Protein AF-0000000074483816 (afdb_homodimer)

InterPro domains:
  IPR038730 Hydrogenase-4 component E-like [PTHR38601] (1-214)
  IPR039428 NADH-ubiquinone oxidoreductase chain 4L/Mnh complex subunit C1-like [PF00420] (126-214)

Sequence (430 aa):
MSGTSVVNALTVLLILTSMLVVETKRLRLAAYMYSIQSLVLVSIFLSLAVFMHAEPLYIWSVTAFITKTILVPYLIIRTLKKVGEQEEGKSLKTTTSVFLAVLLVALSFVVVGSFQVYAALKIKIALAVSIAHFLLGLLCMLTRRNALKQILGYCLMENGSHLTLALMAYNAPETVEIGILTDAVFAVLIMLVIAKRLSKGFGTLDTGKHTLLKGMSGTSVVNALTVLLILTSMLVVETKRLRLAAYMYSIQSLVLVSIFLSLAVFMHAEPLYIWSVTAFITKTILVPYLIIRTLKKVGEQEEGKSLKTTTSVFLAVLLVALSFVVVGSFQVYAALKIKIALAVSIAHFLLGLLCMLTRRNALKQILGYCLMENGSHLTLALMAYNAPETVEIGILTDAVFAVLIMLVIAKRLSKGFGTLDTGKHTLLKG

Secondary structure (DSSP, 8-state):
--HHHHHHHHHHHHHHHHHHHHH--BHHHHHHHHHHHHHHHHHHHHHHHHHTT-THHHHHHHHHIIIIIIIHHHHHHHHHHHH---B--S---HHHHHHHHHHHHHHHHHHHHHS-----GGGHHHHHHHHHHHHHHHHHHHH--BHHHHHHHHHHHHHHHHHHHHHHSTT-HHHHHHHHHHHHHHHHHHHHHHHHHHHS-SS--BTTGGGTS--/--HHHHHHHHHHHHHHHHHHHHH--BHHHHHHHHHHHHHHHHHHHHHHHHHTT-THHHHHHHHHIIIIIIIHHHHHHHHHHHH---B--S---HHHHHHHHHHHHHHHHHHHHHTT----GGGHHHHHHHHHHHHHHHHHHHH--BHHHHHHHHHHHHHHHHHHHHHHSTT-HHHHHHHHHHHHHHHHHHHHHHHHHHHS-SS--BTTGGGTS--

Radius of gyration: 22.76 Å; Cα contacts (8 Å, |Δi|>4): 606; chains: 2; bounding box: 67×70×52 Å

Solvent-accessible surface area (backbone atoms only — not comparable to full-atom values): 21487 Å² total; per-residue (Å²): 127,58,56,54,54,53,43,44,50,42,40,54,48,34,54,48,30,47,48,32,30,72,59,32,41,46,46,65,59,20,30,53,36,39,21,55,30,36,46,41,51,28,50,39,34,43,46,46,18,63,62,67,64,13,68,50,27,49,60,40,24,53,53,44,40,49,49,47,32,44,47,48,31,47,53,54,45,54,48,31,71,72,56,45,88,54,58,56,68,90,55,77,52,66,45,57,52,44,50,49,48,44,51,39,39,54,49,23,43,52,55,52,66,68,43,84,55,79,60,54,85,72,45,51,64,44,44,15,47,18,50,18,36,21,51,47,10,46,49,38,30,71,58,41,41,30,50,69,55,18,48,51,12,48,50,38,19,49,52,14,50,49,48,38,47,45,71,74,34,44,78,39,61,65,44,34,54,48,49,49,52,49,50,52,50,49,52,50,49,52,50,49,54,50,49,50,52,55,65,79,51,63,76,74,59,46,61,66,63,64,64,63,73,78,104,127,58,58,52,55,53,43,44,50,40,40,53,48,36,55,46,30,47,48,32,29,72,59,30,40,46,44,65,58,20,31,55,36,39,21,56,30,35,45,40,50,30,50,39,36,42,46,44,18,65,62,66,66,13,68,51,28,49,59,38,24,53,53,43,40,50,49,46,33,44,45,47,30,48,52,53,46,53,49,33,71,70,56,44,87,53,60,55,69,90,54,77,52,66,44,56,52,44,48,49,47,45,50,39,39,54,49,22,44,53,55,52,67,69,43,84,55,78,60,52,84,72,46,51,64,45,46,14,46,19,50,20,36,20,50,49,11,47,49,38,31,72,58,43,41,30,52,71,55,19,50,52,12,48,50,39,19,49,54,12,50,50,48,37,47,44,72,75,34,42,78,40,62,63,44,35,54,51,50,49,51,49,52,53,51,49,52,49,49,53,51,50,54,50,49,49,52,60,63,79,47,77,76,74,58,48,62,67,63,65,63,61,73,78,105

Organism: Parageobacillus thermoglucosidasius (NCBI:txid1426)

Structure (mmCIF, N/CA/C/O backbone):
data_AF-0000000074483816-model_v1
#
loop_
_entity.id
_entity.type
_entity.pdbx_description
1 polymer 'Hydrogenase 4 membrane subunit'
#
loop_
_atom_site.group_PDB
_atom_site.id
_atom_site.type_symbol
_atom_site.label_atom_id
_atom_site.label_alt_id
_atom_site.label_comp_id
_atom_site.label_asym_id
_atom_site.label_entity_id
_atom_site.label_seq_id
_atom_site.pdbx_PDB_ins_code
_atom_site.Cartn_x
_atom_site.Cartn_y
_atom_site.Cartn_z
_atom_site.occupancy
_atom_site.B_iso_or_equiv
_atom_site.auth_seq_id
_atom_site.auth_comp_id
_atom_site.auth_asym_id
_atom_site.auth_atom_id
_atom_site.pdbx_PDB_model_num
ATOM 1 N N . MET A 1 1 ? 14.469 -18.172 2.885 1 56.78 1 MET A N 1
ATOM 2 C CA . MET A 1 1 ? 13.883 -17.453 1.761 1 56.78 1 MET A CA 1
ATOM 3 C C . MET A 1 1 ? 14.953 -17.062 0.744 1 56.78 1 MET A C 1
ATOM 5 O O . MET A 1 1 ? 16.094 -16.781 1.113 1 56.78 1 MET A O 1
ATOM 9 N N . SER A 1 2 ? 14.664 -17.266 -0.495 1 74.81 2 SER A N 1
ATOM 10 C CA . SER A 1 2 ? 15.602 -16.844 -1.522 1 74.81 2 SER A CA 1
ATOM 11 C C . SER A 1 2 ? 15.836 -15.328 -1.46 1 74.81 2 SER A C 1
ATOM 13 O O . SER A 1 2 ? 15.016 -14.594 -0.897 1 74.81 2 SER A O 1
ATOM 15 N N . GLY A 1 3 ? 17.031 -14.859 -1.629 1 78.44 3 GLY A N 1
ATOM 16 C CA . GLY A 1 3 ? 17.391 -13.453 -1.653 1 78.44 3 GLY A CA 1
ATOM 17 C C . GLY A 1 3 ? 16.375 -12.586 -2.383 1 78.44 3 GLY A C 1
ATOM 18 O O . GLY A 1 3 ? 16 -11.516 -1.898 1 78.44 3 GLY A O 1
ATOM 19 N N . THR A 1 4 ? 15.805 -13.078 -3.387 1 80.88 4 THR A N 1
ATOM 20 C CA . THR A 1 4 ? 14.844 -12.344 -4.203 1 80.88 4 THR A CA 1
ATOM 21 C C . THR A 1 4 ? 13.523 -12.164 -3.457 1 80.88 4 THR A C 1
ATOM 23 O O . THR A 1 4 ? 12.898 -11.109 -3.537 1 80.88 4 THR A O 1
ATOM 26 N N . SER A 1 5 ? 13.141 -13.172 -2.67 1 82.69 5 SER A N 1
ATOM 27 C CA . SER A 1 5 ? 11.898 -13.102 -1.908 1 82.69 5 SER A CA 1
ATOM 28 C C . SER A 1 5 ? 11.984 -12.039 -0.813 1 82.69 5 SER A C 1
ATOM 30 O O . SER A 1 5 ? 11.008 -11.336 -0.543 1 82.69 5 SER A O 1
ATOM 32 N N . VAL A 1 6 ? 13.156 -11.891 -0.245 1 88.44 6 VAL A N 1
ATOM 33 C CA . VAL A 1 6 ? 13.359 -10.922 0.826 1 88.44 6 VAL A CA 1
ATOM 34 C C . VAL A 1 6 ? 13.281 -9.508 0.26 1 88.44 6 VAL A C 1
ATOM 36 O O . VAL A 1 6 ? 12.578 -8.648 0.808 1 88.44 6 VAL A O 1
ATOM 39 N N . VAL A 1 7 ? 13.938 -9.289 -0.861 1 90.38 7 VAL A N 1
ATOM 40 C CA . VAL A 1 7 ? 13.938 -7.973 -1.497 1 90.38 7 VAL A CA 1
ATOM 41 C C . VAL A 1 7 ? 12.516 -7.594 -1.907 1 90.38 7 VAL A C 1
ATOM 43 O O . VAL A 1 7 ? 12.086 -6.457 -1.691 1 90.38 7 VAL A O 1
ATOM 46 N N . ASN A 1 8 ? 11.805 -8.562 -2.398 1 88.25 8 ASN A N 1
ATOM 47 C CA . ASN A 1 8 ? 10.438 -8.297 -2.832 1 88.25 8 ASN A CA 1
ATOM 48 C C . ASN A 1 8 ? 9.523 -8.008 -1.647 1 88.25 8 ASN A C 1
ATOM 50 O O . ASN A 1 8 ? 8.664 -7.121 -1.723 1 88.25 8 ASN A O 1
ATOM 54 N N . ALA A 1 9 ? 9.727 -8.75 -0.6 1 89.81 9 ALA A N 1
ATOM 55 C CA . ALA A 1 9 ? 8.961 -8.508 0.615 1 89.81 9 ALA A CA 1
ATOM 56 C C . ALA A 1 9 ? 9.203 -7.094 1.146 1 89.81 9 ALA A C 1
ATOM 58 O O . ALA A 1 9 ? 8.266 -6.375 1.48 1 89.81 9 ALA A O 1
ATOM 59 N N . LEU A 1 10 ? 10.391 -6.742 1.169 1 95.25 10 LEU A N 1
ATOM 60 C CA . LEU A 1 10 ? 10.773 -5.422 1.666 1 95.25 10 LEU A CA 1
ATOM 61 C C . LEU A 1 10 ? 10.25 -4.324 0.749 1 95.25 10 LEU A C 1
ATOM 63 O O . LEU A 1 10 ? 9.898 -3.234 1.212 1 95.25 10 LEU A O 1
ATOM 67 N N . THR A 1 11 ? 10.156 -4.641 -0.473 1 94.31 11 THR A N 1
ATOM 68 C CA . THR A 1 11 ? 9.664 -3.666 -1.44 1 94.31 11 THR A CA 1
ATOM 69 C C . THR A 1 11 ? 8.18 -3.383 -1.22 1 94.31 11 THR A C 1
ATOM 71 O O . THR A 1 11 ? 7.738 -2.238 -1.341 1 94.31 11 THR A O 1
ATOM 74 N N . VAL A 1 12 ? 7.426 -4.402 -0.895 1 94 12 VAL A N 1
ATOM 75 C CA . VAL A 1 12 ? 6.023 -4.219 -0.548 1 94 12 VAL A CA 1
ATOM 76 C C . VAL A 1 12 ? 5.906 -3.324 0.685 1 94 12 VAL A C 1
ATOM 78 O O . VAL A 1 12 ? 5.105 -2.389 0.709 1 94 12 VAL A O 1
ATOM 81 N N . LEU A 1 13 ? 6.734 -3.586 1.612 1 96.75 13 LEU A N 1
ATOM 82 C CA . LEU A 1 13 ? 6.738 -2.777 2.826 1 96.75 13 LEU A CA 1
ATOM 83 C C . LEU A 1 13 ? 7.148 -1.341 2.52 1 96.75 13 LEU A C 1
ATOM 85 O O . LEU A 1 13 ? 6.652 -0.402 3.146 1 96.75 13 LEU A O 1
ATOM 89 N N . LEU A 1 14 ? 8.023 -1.236 1.557 1 97.88 14 LEU A N 1
ATOM 90 C CA . LEU A 1 14 ? 8.523 0.084 1.188 1 97.88 14 LEU A CA 1
ATOM 91 C C . LEU A 1 14 ? 7.387 0.981 0.708 1 97.88 14 LEU A C 1
ATOM 93 O O . LEU A 1 14 ? 7.254 2.117 1.167 1 97.88 14 LEU A O 1
ATOM 97 N N . ILE A 1 15 ? 6.59 0.49 -0.16 1 96.62 15 ILE A N 1
ATOM 98 C CA . ILE A 1 15 ? 5.539 1.328 -0.73 1 96.62 15 ILE A CA 1
ATOM 99 C C . ILE A 1 15 ? 4.488 1.633 0.334 1 96.62 15 ILE A C 1
ATOM 101 O O . ILE A 1 15 ? 3.936 2.734 0.372 1 96.62 15 ILE A O 1
ATOM 105 N N . LEU A 1 16 ? 4.199 0.697 1.239 1 97.06 16 LEU A N 1
ATOM 106 C CA . LEU A 1 16 ? 3.232 0.928 2.305 1 97.06 16 LEU A CA 1
ATOM 107 C C . LEU A 1 16 ? 3.75 1.963 3.297 1 97.06 16 LEU A C 1
ATOM 109 O O . LEU A 1 16 ? 2.998 2.832 3.746 1 97.06 16 LEU A O 1
ATOM 113 N N . THR A 1 17 ? 4.988 1.862 3.643 1 97.75 17 THR A N 1
ATOM 114 C CA . THR A 1 17 ? 5.543 2.834 4.578 1 97.75 17 THR A CA 1
ATOM 115 C C . THR A 1 17 ? 5.633 4.215 3.936 1 97.75 17 THR A C 1
ATOM 117 O O . THR A 1 17 ? 5.547 5.234 4.625 1 97.75 17 THR A O 1
ATOM 120 N N . SER A 1 18 ? 5.871 4.199 2.643 1 97.88 18 SER A N 1
ATOM 121 C CA . SER A 1 18 ? 5.832 5.48 1.95 1 97.88 18 SER A CA 1
ATOM 122 C C . SER A 1 18 ? 4.461 6.141 2.084 1 97.88 18 SER A C 1
ATOM 124 O O . SER A 1 18 ? 4.367 7.348 2.293 1 97.88 18 SER A O 1
ATOM 126 N N . MET A 1 19 ? 3.432 5.312 1.947 1 97 19 MET A N 1
ATOM 127 C CA . MET A 1 19 ? 2.076 5.828 2.131 1 97 19 MET A CA 1
ATOM 128 C C . MET A 1 19 ? 1.884 6.359 3.547 1 97 19 MET A C 1
ATOM 130 O O . MET A 1 19 ? 1.176 7.348 3.754 1 97 19 MET A O 1
ATOM 134 N N . LEU A 1 20 ? 2.488 5.707 4.477 1 96.75 20 LEU A N 1
ATOM 135 C CA . LEU A 1 20 ? 2.418 6.137 5.871 1 96.75 20 LEU A CA 1
ATOM 136 C C . LEU A 1 20 ? 2.984 7.543 6.035 1 96.75 20 LEU A C 1
ATOM 138 O O . LEU A 1 20 ? 2.383 8.383 6.711 1 96.75 20 LEU A O 1
ATOM 142 N N . VAL A 1 21 ? 4.113 7.801 5.43 1 97.69 21 VAL A N 1
ATOM 143 C CA . VAL A 1 21 ? 4.738 9.117 5.504 1 97.69 21 VAL A CA 1
ATOM 144 C C . VAL A 1 21 ? 3.828 10.156 4.852 1 97.69 21 VAL A C 1
ATOM 146 O O . VAL A 1 21 ? 3.574 11.219 5.426 1 97.6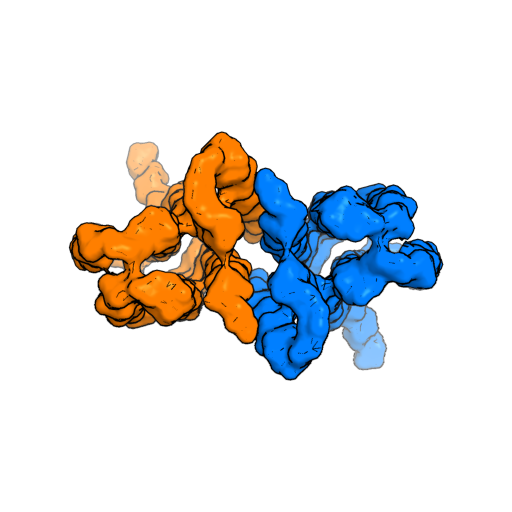9 21 VAL A O 1
ATOM 149 N N . VAL A 1 22 ? 3.26 9.844 3.715 1 96.62 22 VAL A N 1
ATOM 150 C CA . VAL A 1 22 ? 2.453 10.758 2.918 1 96.62 22 VAL A CA 1
ATOM 151 C C . VAL A 1 22 ? 1.153 11.078 3.652 1 96.62 22 VAL A C 1
ATOM 153 O O . VAL A 1 22 ? 0.687 12.219 3.633 1 96.62 22 VAL A O 1
ATOM 156 N N . GLU A 1 23 ? 0.629 10.156 4.422 1 94.75 23 GLU A N 1
ATOM 157 C CA . GLU A 1 23 ? -0.708 10.32 4.984 1 94.75 23 GLU A CA 1
ATOM 158 C C . GLU A 1 23 ? -0.646 10.875 6.402 1 94.75 23 GLU A C 1
ATOM 160 O O . GLU A 1 23 ? -1.658 11.328 6.941 1 94.75 23 GLU A O 1
ATOM 165 N N . THR A 1 24 ? 0.48 10.828 7.012 1 96.06 24 THR A N 1
ATOM 166 C CA . THR A 1 24 ? 0.603 11.328 8.375 1 96.06 24 THR A CA 1
ATOM 167 C C . THR A 1 24 ? 0.562 12.852 8.406 1 96.06 24 THR A C 1
ATOM 169 O O . THR A 1 24 ? 1.374 13.508 7.754 1 96.06 24 THR A O 1
ATOM 172 N N . LYS A 1 25 ? -0.322 13.422 9.18 1 94.19 25 LYS A N 1
ATOM 173 C CA . LYS A 1 25 ? -0.547 14.867 9.188 1 94.19 25 LYS A CA 1
ATOM 174 C C . LYS A 1 25 ? 0.371 15.562 10.195 1 94.19 25 LYS A C 1
ATOM 176 O O . LYS A 1 25 ? 0.875 16.656 9.93 1 94.19 25 LYS A O 1
ATOM 181 N N . ARG A 1 26 ? 0.508 14.953 11.328 1 95.88 26 ARG A N 1
ATOM 182 C CA . ARG A 1 26 ? 1.423 15.523 12.312 1 95.88 26 ARG A CA 1
ATOM 183 C C . ARG A 1 26 ? 2.871 15.391 11.859 1 95.88 26 ARG A C 1
ATOM 185 O O . ARG A 1 26 ? 3.385 14.273 11.719 1 95.88 26 ARG A O 1
ATOM 192 N N . LEU A 1 27 ? 3.559 16.422 11.688 1 96.44 27 LEU A N 1
ATOM 193 C CA . LEU A 1 27 ? 4.863 16.438 11.039 1 96.44 27 LEU A CA 1
ATOM 194 C C . LEU A 1 27 ? 5.902 15.711 11.883 1 96.44 27 LEU A C 1
ATOM 196 O O . LEU A 1 27 ? 6.809 15.07 11.344 1 96.44 27 LEU A O 1
ATOM 200 N N . ARG A 1 28 ? 5.832 15.867 13.172 1 97.19 28 ARG A N 1
ATOM 201 C CA . ARG A 1 28 ? 6.75 15.117 14.023 1 97.19 28 ARG A CA 1
ATOM 202 C C . ARG A 1 28 ? 6.609 13.617 13.797 1 97.19 28 ARG A C 1
ATOM 204 O O . ARG A 1 28 ? 7.605 12.914 13.633 1 97.19 28 ARG A O 1
ATOM 211 N N . LEU A 1 29 ? 5.34 13.203 13.82 1 97.62 29 LEU A N 1
ATOM 212 C CA . LEU A 1 29 ? 5.07 11.789 13.586 1 97.62 29 LEU A CA 1
ATOM 213 C C . LEU A 1 29 ? 5.488 11.391 12.172 1 97.62 29 LEU A C 1
ATOM 215 O O . LEU A 1 29 ? 6.02 10.289 11.969 1 97.62 29 LEU A O 1
ATOM 219 N N . ALA A 1 30 ? 5.262 12.242 11.203 1 97.81 30 ALA A N 1
ATOM 220 C CA . ALA A 1 30 ? 5.668 11.969 9.828 1 97.81 30 ALA A CA 1
ATOM 221 C C . ALA A 1 30 ? 7.176 11.75 9.734 1 97.81 30 ALA A C 1
ATOM 223 O O . ALA A 1 30 ? 7.641 10.906 8.969 1 97.81 30 ALA A O 1
ATOM 224 N N . ALA A 1 31 ? 7.918 12.531 10.516 1 97.75 31 ALA A N 1
ATOM 225 C CA . ALA A 1 31 ? 9.367 12.375 10.5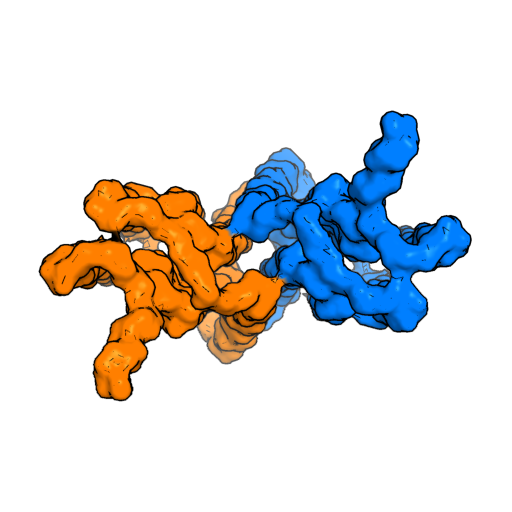55 1 97.75 31 ALA A CA 1
ATOM 226 C C . ALA A 1 31 ? 9.758 10.992 11.078 1 97.75 31 ALA A C 1
ATOM 228 O O . ALA A 1 31 ? 10.648 10.344 10.523 1 97.75 31 ALA A O 1
ATOM 229 N N . TYR A 1 32 ? 9.102 10.555 12.07 1 98.12 32 TYR A N 1
ATOM 230 C CA . TYR A 1 32 ? 9.359 9.219 12.602 1 98.12 32 TYR A CA 1
ATOM 231 C C . TYR A 1 32 ? 8.992 8.148 11.578 1 98.12 32 TYR A C 1
ATOM 233 O O . TYR A 1 32 ? 9.703 7.148 11.43 1 98.12 32 TYR A O 1
ATOM 241 N N . MET A 1 33 ? 7.867 8.32 10.898 1 98.12 33 MET A N 1
ATOM 242 C CA . MET A 1 33 ? 7.465 7.367 9.867 1 98.12 33 MET A CA 1
ATOM 243 C C . MET A 1 33 ? 8.492 7.32 8.742 1 98.12 33 MET A C 1
ATOM 245 O O . MET A 1 33 ? 8.742 6.258 8.172 1 98.12 33 MET A O 1
ATOM 249 N N . TYR A 1 34 ? 9.023 8.484 8.406 1 98.5 34 TYR A N 1
ATOM 250 C CA . TYR A 1 34 ? 10.078 8.523 7.395 1 98.5 34 TYR A CA 1
ATOM 251 C C . TYR A 1 34 ? 11.281 7.703 7.832 1 98.5 34 TYR A C 1
ATOM 253 O O . TYR A 1 34 ? 11.914 7.031 7.012 1 98.5 34 TYR A O 1
ATOM 261 N N . SER A 1 35 ? 11.594 7.832 9.094 1 98.56 35 SER A N 1
ATOM 262 C CA . SER A 1 35 ? 12.695 7.035 9.625 1 98.56 35 SER A CA 1
ATOM 263 C C . SER A 1 35 ? 12.438 5.543 9.422 1 98.56 35 SER A C 1
ATOM 265 O O . SER A 1 35 ? 13.336 4.812 8.992 1 98.56 35 SER A O 1
ATOM 267 N N . ILE A 1 36 ? 11.266 5.086 9.688 1 97.88 36 ILE A N 1
ATOM 268 C CA . ILE A 1 36 ? 10.883 3.691 9.508 1 97.88 36 ILE A CA 1
ATOM 269 C C . ILE A 1 36 ? 10.961 3.32 8.023 1 97.88 36 ILE A C 1
ATOM 271 O O . ILE A 1 36 ? 11.508 2.273 7.672 1 97.88 36 ILE A O 1
ATOM 275 N N . GLN A 1 37 ? 10.445 4.188 7.191 1 98.06 37 GLN A N 1
ATOM 276 C CA . GLN A 1 37 ? 10.477 3.973 5.746 1 98.06 37 GLN A CA 1
ATOM 277 C C . GLN A 1 37 ? 11.914 3.873 5.238 1 98.06 37 GLN A C 1
ATOM 279 O O . GLN A 1 37 ? 12.227 3.025 4.398 1 98.06 37 GLN A O 1
ATOM 284 N N . SER A 1 38 ? 12.766 4.75 5.719 1 98.25 38 SER A N 1
ATOM 285 C CA . SER A 1 38 ? 14.172 4.742 5.316 1 98.25 38 SER A CA 1
ATOM 286 C C . SER A 1 38 ? 14.891 3.496 5.82 1 98.25 38 SER A C 1
ATOM 288 O O . SER A 1 38 ? 15.797 2.99 5.168 1 98.25 38 SER A O 1
ATOM 290 N N . LEU A 1 39 ? 14.484 3.008 6.961 1 98.31 39 LEU A N 1
ATOM 291 C CA . LEU A 1 39 ? 15.047 1.76 7.469 1 98.31 39 LEU A CA 1
ATOM 292 C C . LEU A 1 39 ? 14.727 0.6 6.535 1 98.31 39 LEU A C 1
ATOM 294 O O . LEU A 1 39 ? 15.555 -0.29 6.332 1 98.31 39 LEU A O 1
ATOM 298 N N . VAL A 1 40 ? 13.531 0.588 5.996 1 98.31 40 VAL A N 1
ATOM 299 C CA . VAL A 1 40 ? 13.148 -0.43 5.023 1 98.31 40 VAL A CA 1
ATOM 300 C C . VAL A 1 40 ? 14.055 -0.337 3.797 1 98.31 40 VAL A C 1
ATOM 302 O O . VAL A 1 40 ? 14.539 -1.354 3.295 1 98.31 40 VAL A O 1
ATOM 305 N N . LEU A 1 41 ? 14.305 0.869 3.342 1 98.06 41 LEU A N 1
ATOM 306 C CA . LEU A 1 41 ? 15.195 1.08 2.207 1 98.06 41 LEU A CA 1
ATOM 307 C C . LEU A 1 41 ? 16.594 0.532 2.5 1 98.06 41 LEU A C 1
ATOM 309 O O . LEU A 1 41 ? 17.156 -0.196 1.684 1 98.06 41 LEU A O 1
ATOM 313 N N . VAL A 1 42 ? 17.125 0.897 3.643 1 98 42 VAL A N 1
ATOM 314 C CA . VAL A 1 42 ? 18.438 0.442 4.062 1 98 42 VAL A CA 1
ATOM 315 C C . VAL A 1 42 ? 18.469 -1.085 4.094 1 98 42 VAL A C 1
ATOM 317 O O . VAL A 1 42 ? 19.453 -1.698 3.674 1 98 42 VAL A O 1
ATOM 320 N N . SER A 1 43 ? 17.438 -1.688 4.59 1 98 43 SER A N 1
ATOM 321 C CA . SER A 1 43 ? 17.344 -3.145 4.637 1 98 43 SER A CA 1
ATOM 322 C C . SER A 1 43 ? 17.344 -3.746 3.238 1 98 43 SER A C 1
ATOM 324 O O . SER A 1 43 ? 17.891 -4.84 3.031 1 98 43 SER A O 1
ATOM 326 N N . ILE A 1 44 ? 16.75 -3.068 2.285 1 96.81 44 ILE A N 1
ATOM 327 C CA . ILE A 1 44 ? 16.781 -3.537 0.903 1 96.81 44 ILE A CA 1
ATOM 328 C C . ILE A 1 44 ? 18.219 -3.482 0.375 1 96.81 44 ILE A C 1
ATOM 330 O O . ILE A 1 44 ? 18.688 -4.434 -0.25 1 96.81 44 ILE A O 1
ATOM 334 N N . PHE A 1 45 ? 18.953 -2.361 0.65 1 96.06 45 PHE A N 1
ATOM 335 C CA . PHE A 1 45 ? 20.344 -2.244 0.241 1 96.06 45 PHE A CA 1
ATOM 336 C C . PHE A 1 45 ? 21.172 -3.389 0.812 1 96.06 45 PHE A C 1
ATOM 338 O O . PHE A 1 45 ? 21.969 -4.004 0.097 1 96.06 45 PHE A O 1
ATOM 345 N N . LEU A 1 46 ? 20.969 -3.658 2.076 1 96.38 46 LEU A N 1
ATOM 346 C CA . LEU A 1 46 ? 21.719 -4.719 2.744 1 96.38 46 LEU A CA 1
ATOM 347 C C . LEU A 1 46 ? 21.375 -6.082 2.143 1 96.38 46 LEU A C 1
ATOM 349 O O . LEU A 1 46 ? 22.266 -6.914 1.945 1 96.38 46 LEU A O 1
ATOM 353 N N . SER A 1 47 ? 20.109 -6.297 1.863 1 94.44 47 SER A N 1
ATOM 354 C CA . SER A 1 47 ? 19.688 -7.551 1.254 1 94.44 47 SER A CA 1
ATOM 355 C C . SER A 1 47 ? 20.312 -7.738 -0.123 1 94.44 47 SER A C 1
ATOM 357 O O . SER A 1 47 ? 20.75 -8.836 -0.467 1 94.44 47 SER A O 1
ATOM 359 N N . LEU A 1 48 ? 20.344 -6.699 -0.897 1 92.44 48 LEU A N 1
ATOM 360 C CA . LEU A 1 48 ? 20.984 -6.754 -2.207 1 92.44 48 LEU A CA 1
ATOM 361 C C . LEU A 1 48 ? 22.484 -7.027 -2.07 1 92.44 48 LEU A C 1
ATOM 363 O O . LEU A 1 48 ? 23.047 -7.801 -2.848 1 92.44 48 LEU A O 1
ATOM 367 N N . ALA A 1 49 ? 23.109 -6.387 -1.096 1 93.69 49 ALA A N 1
ATOM 368 C CA . ALA A 1 49 ? 24.547 -6.57 -0.867 1 93.69 49 ALA A CA 1
ATOM 369 C C . ALA A 1 49 ? 24.859 -8.031 -0.565 1 93.69 49 ALA A C 1
ATOM 371 O O . ALA A 1 49 ? 25.828 -8.578 -1.097 1 93.69 49 ALA A O 1
ATOM 372 N N . VAL A 1 50 ? 24.062 -8.641 0.23 1 92.81 50 VAL A N 1
ATOM 373 C CA . VAL A 1 50 ? 24.297 -10.008 0.681 1 92.81 50 VAL A CA 1
ATOM 374 C C . VAL A 1 50 ? 23.953 -10.984 -0.435 1 92.81 50 VAL A C 1
ATOM 376 O O . VAL A 1 50 ? 24.781 -11.82 -0.819 1 92.81 50 VAL A O 1
ATOM 379 N N . PHE A 1 51 ? 22.875 -10.867 -1.052 1 88.06 51 PHE A N 1
ATOM 380 C CA . PHE A 1 51 ? 22.344 -11.898 -1.941 1 88.06 51 PHE A CA 1
ATOM 381 C C . PHE A 1 51 ? 22.938 -11.75 -3.342 1 88.06 51 PHE A C 1
ATOM 383 O O . PHE A 1 51 ? 23.094 -12.742 -4.062 1 88.06 51 PHE A O 1
ATOM 390 N N . MET A 1 52 ? 23.188 -10.508 -3.709 1 86.88 52 MET A N 1
ATOM 391 C CA . MET A 1 52 ? 23.766 -10.289 -5.027 1 86.88 52 MET A CA 1
ATOM 392 C C . MET A 1 52 ? 25.281 -10.164 -4.938 1 86.88 52 MET A C 1
ATOM 394 O O . MET A 1 52 ? 25.953 -9.859 -5.93 1 86.88 52 MET A O 1
ATOM 398 N N . HIS A 1 53 ? 25.797 -10.352 -3.73 1 90.44 53 HIS A N 1
ATOM 399 C CA . HIS A 1 53 ? 27.219 -10.258 -3.471 1 90.44 53 HIS A CA 1
ATOM 400 C C . HIS A 1 53 ? 27.781 -8.93 -3.969 1 90.44 53 HIS A C 1
ATOM 402 O O . HIS A 1 53 ? 28.828 -8.898 -4.633 1 90.44 53 HIS A O 1
ATOM 408 N N . ALA A 1 54 ? 27.031 -7.949 -3.873 1 91.12 54 ALA A N 1
ATOM 409 C CA . ALA A 1 54 ? 27.438 -6.602 -4.258 1 91.12 54 ALA A CA 1
ATOM 410 C C . ALA A 1 54 ? 28.109 -5.875 -3.094 1 91.12 54 ALA A C 1
ATOM 412 O O . ALA A 1 54 ? 27.438 -5.184 -2.322 1 91.12 54 ALA A O 1
ATOM 413 N N . GLU A 1 55 ? 29.344 -5.824 -2.961 1 89.62 55 GLU A N 1
ATOM 414 C CA . GLU A 1 55 ? 30.109 -5.332 -1.817 1 89.62 55 GLU A CA 1
ATOM 415 C C . GLU A 1 55 ? 29.938 -3.826 -1.645 1 89.62 55 GLU A C 1
ATOM 417 O O . GLU A 1 55 ? 29.797 -3.338 -0.522 1 89.62 55 GLU A O 1
ATOM 422 N N . PRO A 1 56 ? 29.922 -3.098 -2.746 1 90.62 56 PRO A N 1
ATOM 423 C CA . PRO A 1 56 ? 29.812 -1.646 -2.586 1 90.62 56 PRO A CA 1
ATOM 424 C C . PRO A 1 56 ? 28.516 -1.224 -1.899 1 90.62 56 PRO A C 1
ATOM 426 O O . PRO A 1 56 ? 28.453 -0.156 -1.284 1 90.62 56 PRO A O 1
ATOM 429 N N . LEU A 1 57 ? 27.516 -2.035 -1.896 1 94 57 LEU A N 1
ATOM 430 C CA . LEU A 1 57 ? 26.219 -1.678 -1.348 1 94 57 LEU A CA 1
ATOM 431 C C . LEU A 1 57 ? 26.234 -1.716 0.177 1 94 57 LEU A C 1
ATOM 433 O O . LEU A 1 57 ? 25.359 -1.136 0.829 1 94 57 LEU A O 1
ATOM 437 N N . TYR A 1 58 ? 27.219 -2.334 0.77 1 94.31 58 TYR A N 1
ATOM 438 C CA . TYR A 1 58 ? 27.344 -2.334 2.223 1 94.31 58 TYR A CA 1
ATOM 439 C C . TYR A 1 58 ? 27.625 -0.932 2.746 1 94.31 58 TYR A C 1
ATOM 441 O O . TYR A 1 58 ? 26.969 -0.464 3.678 1 94.31 58 TYR A O 1
ATOM 449 N N . ILE A 1 59 ? 28.531 -0.324 2.088 1 93.81 59 ILE A N 1
ATOM 450 C CA . ILE A 1 59 ? 28.906 1.018 2.523 1 93.81 59 ILE A CA 1
ATOM 451 C C . ILE A 1 59 ? 27.75 1.979 2.273 1 93.81 59 ILE A C 1
ATOM 453 O O . ILE A 1 59 ? 27.469 2.854 3.1 1 93.81 59 ILE A O 1
ATOM 457 N N . TRP A 1 60 ? 27.078 1.856 1.141 1 94.56 60 TRP A N 1
ATOM 458 C CA . TRP A 1 60 ? 25.922 2.705 0.842 1 94.56 60 TRP A CA 1
ATOM 459 C C . TRP A 1 60 ? 24.828 2.52 1.882 1 94.56 60 TRP A C 1
ATOM 461 O O . TRP A 1 60 ? 24.172 3.484 2.277 1 94.56 60 TRP A O 1
ATOM 471 N N . SER A 1 61 ? 24.625 1.283 2.312 1 96 61 SER A N 1
ATOM 472 C CA . SER A 1 61 ? 23.594 1.015 3.314 1 96 61 SER A CA 1
ATOM 473 C C . SER A 1 61 ? 23.906 1.716 4.629 1 96 61 SER A C 1
ATOM 475 O O . SER A 1 61 ? 23.016 2.25 5.285 1 96 61 SER A O 1
ATOM 477 N N . VAL A 1 62 ? 25.141 1.774 4.988 1 95.94 62 VAL A N 1
ATOM 478 C CA . VAL A 1 62 ? 25.562 2.414 6.234 1 95.94 62 VAL A CA 1
ATOM 479 C C . VAL A 1 62 ? 25.359 3.926 6.125 1 95.94 62 VAL A C 1
ATOM 481 O O . VAL A 1 62 ? 24.812 4.555 7.035 1 95.94 62 VAL A O 1
ATOM 484 N N . THR A 1 63 ? 25.828 4.469 4.988 1 94.56 63 THR A N 1
ATOM 485 C CA . THR A 1 63 ? 25.703 5.914 4.82 1 94.56 63 THR A CA 1
ATOM 486 C C . THR A 1 63 ? 24.234 6.328 4.727 1 94.56 63 THR A C 1
ATOM 488 O O . THR A 1 63 ? 23.844 7.355 5.285 1 94.56 63 THR A O 1
ATOM 491 N N . ALA A 1 64 ? 23.453 5.551 4.031 1 96.19 64 ALA A N 1
ATOM 492 C CA . ALA A 1 64 ? 22.016 5.816 3.936 1 96.19 64 ALA A CA 1
ATOM 493 C C . ALA A 1 64 ? 21.359 5.746 5.305 1 96.19 64 ALA A C 1
ATOM 495 O O . ALA A 1 64 ? 20.469 6.551 5.617 1 96.19 64 ALA A O 1
ATOM 496 N N . PHE A 1 65 ? 21.766 4.789 6.129 1 97.62 65 PHE A N 1
ATOM 497 C CA . PHE A 1 65 ? 21.234 4.664 7.477 1 97.62 65 PHE A CA 1
ATOM 498 C C . PHE A 1 65 ? 21.5 5.93 8.281 1 97.62 65 PHE A C 1
ATOM 500 O O . PHE A 1 65 ? 20.594 6.457 8.938 1 97.62 65 PHE A O 1
ATOM 507 N N . ILE A 1 66 ? 22.609 6.441 8.203 1 96.38 66 ILE A N 1
ATOM 508 C CA . ILE A 1 66 ? 23.016 7.613 8.977 1 96.38 66 ILE A CA 1
ATOM 509 C C . ILE A 1 66 ? 22.281 8.852 8.445 1 96.38 66 ILE A C 1
ATOM 511 O O . ILE A 1 66 ? 21.703 9.617 9.219 1 96.38 66 ILE A O 1
ATOM 515 N N . THR A 1 67 ? 22.266 9.031 7.137 1 95 67 THR A N 1
ATOM 516 C CA . THR A 1 67 ? 21.766 10.266 6.551 1 95 67 THR A CA 1
ATOM 517 C C . THR A 1 67 ? 20.234 10.258 6.508 1 95 67 THR A C 1
ATOM 519 O O . THR A 1 67 ? 19.594 11.25 6.871 1 95 67 THR A O 1
ATOM 522 N N . LYS A 1 68 ? 19.672 9.109 6.129 1 96.25 68 LYS A N 1
ATOM 523 C CA . LYS A 1 68 ? 18.234 9.078 5.848 1 96.25 68 LYS A CA 1
ATOM 524 C C . LYS A 1 68 ? 17.438 8.633 7.074 1 96.25 68 LYS A C 1
ATOM 526 O O . LYS A 1 68 ? 16.375 9.164 7.355 1 96.25 68 LYS A O 1
ATOM 531 N N . THR A 1 69 ? 17.906 7.672 7.801 1 97.69 69 THR A N 1
ATOM 532 C CA . THR A 1 69 ? 17.156 7.113 8.922 1 97.69 69 THR A CA 1
ATOM 533 C C . THR A 1 69 ? 17.328 7.973 10.172 1 97.69 69 THR A C 1
ATOM 535 O O . THR A 1 69 ? 16.422 8.062 10.992 1 97.69 69 THR A O 1
ATOM 538 N N . ILE A 1 70 ? 18.453 8.648 10.32 1 97.19 70 ILE A N 1
ATOM 539 C CA . ILE A 1 70 ? 18.75 9.352 11.562 1 97.19 70 ILE A CA 1
ATOM 540 C C . ILE A 1 70 ? 18.781 10.852 11.305 1 97.19 70 ILE A C 1
ATOM 542 O O . ILE A 1 70 ? 18 11.609 11.867 1 97.19 70 ILE A O 1
ATOM 546 N N . LEU A 1 71 ? 19.625 11.305 10.383 1 95.94 71 LEU A N 1
ATOM 547 C CA . LEU A 1 71 ? 19.922 12.719 10.227 1 95.94 71 LEU A CA 1
ATOM 548 C C . LEU A 1 71 ? 18.688 13.492 9.758 1 95.94 71 LEU A C 1
ATOM 550 O O . LEU A 1 71 ? 18.344 14.516 10.352 1 95.94 71 LEU A O 1
ATOM 554 N N . VAL A 1 72 ? 18.016 13.008 8.742 1 95.06 72 VAL A N 1
ATOM 555 C CA . VAL A 1 72 ? 16.891 13.742 8.148 1 95.06 72 VAL A CA 1
ATOM 556 C C . VAL A 1 72 ? 15.781 13.906 9.18 1 95.06 72 VAL A C 1
ATOM 558 O O . VAL A 1 72 ? 15.328 15.023 9.445 1 95.06 72 VAL A O 1
ATOM 561 N N . PRO A 1 73 ? 15.305 12.836 9.781 1 96.62 73 PRO A N 1
ATOM 562 C CA . PRO A 1 73 ? 14.281 13.016 10.812 1 96.62 73 PRO A CA 1
ATOM 563 C C . PRO A 1 73 ? 14.734 13.922 11.953 1 96.62 73 PRO A C 1
ATOM 565 O O . PRO A 1 73 ? 13.945 14.703 12.484 1 96.62 73 PRO A O 1
ATOM 568 N N . TYR A 1 74 ? 15.977 13.805 12.344 1 96.44 74 TYR A N 1
ATOM 569 C CA . TYR A 1 74 ? 16.531 14.664 13.391 1 96.44 74 TYR A CA 1
ATOM 570 C C . TYR A 1 74 ? 16.422 16.125 13.008 1 96.44 74 TYR A C 1
ATOM 572 O O . TYR A 1 74 ? 16.016 16.969 13.82 1 96.44 74 TYR A O 1
ATOM 580 N N . LEU A 1 75 ? 16.781 16.453 11.797 1 93.94 75 LEU A N 1
ATOM 581 C CA . LEU A 1 75 ? 16.75 17.844 11.32 1 93.94 75 LEU A CA 1
ATOM 582 C C . LEU A 1 75 ? 15.312 18.359 11.32 1 93.94 75 LEU A C 1
ATOM 584 O O . LEU A 1 75 ? 15.07 19.516 11.703 1 93.94 75 LEU A O 1
ATOM 588 N N . ILE A 1 76 ? 14.359 17.562 10.867 1 94.81 76 ILE A N 1
ATOM 589 C CA . ILE A 1 76 ? 12.961 17.984 10.82 1 94.81 76 ILE A CA 1
ATOM 590 C C . ILE A 1 76 ? 12.445 18.219 12.234 1 94.81 76 ILE A C 1
ATOM 592 O O . ILE A 1 76 ? 11.812 19.25 12.508 1 94.81 76 ILE A O 1
ATOM 596 N N . ILE A 1 77 ? 12.75 17.281 13.156 1 96 77 ILE A N 1
ATOM 597 C CA . ILE A 1 77 ? 12.281 17.391 14.531 1 96 77 ILE A CA 1
ATOM 598 C C . ILE A 1 77 ? 12.914 18.609 15.203 1 96 77 ILE A C 1
ATOM 600 O O . ILE A 1 77 ? 12.25 19.328 15.953 1 96 77 ILE A O 1
ATOM 604 N N . ARG A 1 78 ? 14.148 18.812 14.961 1 93.19 78 ARG A N 1
ATOM 605 C CA . ARG A 1 78 ? 14.828 19.984 15.5 1 93.19 78 ARG A CA 1
ATOM 606 C C . ARG A 1 78 ? 14.172 21.281 15.008 1 93.19 78 ARG A C 1
ATOM 608 O O . ARG A 1 78 ? 14.031 22.234 15.773 1 93.19 78 ARG A O 1
ATOM 615 N N . THR A 1 79 ? 13.836 21.312 13.781 1 92 79 THR A N 1
ATOM 616 C CA . THR A 1 79 ? 13.164 22.484 13.211 1 92 79 THR A CA 1
ATOM 617 C C . THR A 1 79 ? 11.812 22.703 13.891 1 92 79 THR A C 1
ATOM 619 O O . THR A 1 79 ? 11.453 23.844 14.219 1 92 79 THR A O 1
ATOM 622 N N . LEU A 1 80 ? 11.102 21.641 14.117 1 93.5 80 LEU A N 1
ATOM 623 C CA . LEU A 1 80 ? 9.789 21.734 14.758 1 93.5 80 LEU A CA 1
ATOM 624 C C . LEU A 1 80 ? 9.914 22.25 16.188 1 93.5 80 LEU A C 1
ATOM 626 O O . LEU A 1 80 ? 9.031 22.953 16.672 1 93.5 80 LEU A O 1
ATOM 630 N N . LYS A 1 81 ? 11.016 21.844 16.844 1 92.56 81 LYS A N 1
ATOM 631 C CA . LYS A 1 81 ? 11.258 22.328 18.203 1 92.56 81 LYS A CA 1
ATOM 632 C C . LYS A 1 81 ? 11.484 23.844 18.203 1 92.56 81 LYS A C 1
ATOM 634 O O . LYS A 1 81 ? 11.133 24.516 19.172 1 92.56 81 LYS A O 1
ATOM 639 N N . LYS A 1 82 ? 11.945 24.328 17.188 1 89.38 82 LYS A N 1
ATOM 640 C CA . LYS A 1 82 ? 12.242 25.75 17.094 1 89.38 82 LYS A CA 1
ATOM 641 C C . LYS A 1 82 ? 11.016 26.547 16.672 1 89.38 82 LYS A C 1
ATOM 643 O O . LYS A 1 82 ? 10.766 27.641 17.172 1 89.38 82 LYS A O 1
ATOM 648 N N . VAL A 1 83 ? 10.242 26.031 15.773 1 88.62 83 VAL A N 1
ATOM 649 C CA . VAL A 1 83 ? 9.156 26.812 15.18 1 88.62 83 VAL A CA 1
ATOM 650 C C . VAL A 1 83 ? 7.824 26.406 15.797 1 88.62 83 VAL A C 1
ATOM 652 O O . VAL A 1 83 ? 6.812 27.078 15.617 1 88.62 83 VAL A O 1
ATOM 655 N N . GLY A 1 84 ? 7.699 25.312 16.484 1 90.31 84 GLY A N 1
ATOM 656 C CA . GLY A 1 84 ? 6.469 24.766 17.047 1 90.31 84 GLY A CA 1
ATOM 657 C C . GLY A 1 84 ? 5.91 23.594 16.266 1 90.31 84 GLY A C 1
ATOM 658 O O . GLY A 1 84 ? 6.191 23.453 15.07 1 90.31 84 GLY A O 1
ATOM 659 N N . GLU A 1 85 ? 5.164 22.828 16.922 1 91.44 85 GLU A N 1
ATOM 660 C CA . GLU A 1 85 ? 4.539 21.672 16.281 1 91.44 85 GLU A CA 1
ATOM 661 C C . GLU A 1 85 ? 3.625 22.109 15.141 1 91.44 85 GLU A C 1
ATOM 663 O O . GLU A 1 85 ? 2.922 23.125 15.25 1 91.44 85 GLU A O 1
ATOM 668 N N . GLN A 1 86 ? 3.752 21.312 14.078 1 90.5 86 GLN A N 1
ATOM 669 C CA . GLN A 1 86 ? 2.963 21.641 12.898 1 90.5 86 GLN A CA 1
ATOM 670 C C . GLN A 1 86 ? 2.207 20.406 12.391 1 90.5 86 GLN A C 1
ATOM 672 O O . GLN A 1 86 ? 2.662 19.281 12.57 1 90.5 86 GLN A O 1
ATOM 677 N N . GLU A 1 87 ? 1.03 20.703 11.836 1 91.75 87 GLU A N 1
ATOM 678 C CA . GLU A 1 87 ? 0.251 19.688 11.133 1 91.75 87 GLU A CA 1
ATOM 679 C C . GLU A 1 87 ? -0.041 20.109 9.695 1 91.75 87 GLU A C 1
ATOM 681 O O . GLU A 1 87 ? -0.208 21.297 9.422 1 91.75 87 GLU A O 1
ATOM 686 N N . GLU A 1 88 ? 0.038 19.094 8.938 1 88.88 88 GLU A N 1
ATOM 687 C CA . GLU A 1 88 ? -0.308 19.375 7.547 1 88.88 88 GLU A CA 1
ATOM 688 C C . GLU A 1 88 ? -1.748 19.859 7.426 1 88.88 88 GLU A C 1
ATOM 690 O O . GLU A 1 88 ? -2.664 19.266 7.984 1 88.88 88 GLU A O 1
ATOM 695 N N . GLY A 1 89 ? -1.927 21.031 6.848 1 82.31 89 GLY A N 1
ATOM 696 C CA . GLY A 1 89 ? -3.246 21.609 6.668 1 82.31 89 GLY A CA 1
ATOM 697 C C . GLY A 1 89 ? -4.074 20.906 5.613 1 82.31 89 GLY A C 1
ATOM 698 O O . GLY A 1 89 ? -4.066 19.672 5.531 1 82.31 89 GLY A O 1
ATOM 699 N N . LYS A 1 90 ? -4.848 21.703 4.891 1 81.19 90 LYS A N 1
ATOM 700 C CA . LYS A 1 90 ? -5.695 21.156 3.836 1 81.19 90 LYS A CA 1
ATOM 701 C C . LYS A 1 90 ? -4.855 20.578 2.697 1 81.19 90 LYS A C 1
ATOM 703 O O . LYS A 1 90 ? -3.959 21.25 2.182 1 81.19 90 LYS A O 1
ATOM 708 N N . SER A 1 91 ? -4.926 19.406 2.5 1 86.31 91 SER A N 1
ATOM 709 C CA . SER A 1 91 ? -4.219 18.688 1.443 1 86.31 91 SER A CA 1
ATOM 710 C C . SER A 1 91 ? -5.125 17.672 0.756 1 86.31 91 SER A C 1
ATOM 712 O O . SER A 1 91 ? -6.344 17.703 0.944 1 86.31 91 SER A O 1
ATOM 714 N N . LEU A 1 92 ? -4.543 16.969 -0.18 1 91.19 92 LEU A N 1
ATOM 715 C CA . LEU A 1 92 ? -5.266 15.914 -0.885 1 91.19 92 LEU A CA 1
ATOM 716 C C . LEU A 1 92 ? -5.91 14.945 0.099 1 91.19 92 LEU A C 1
ATOM 718 O O . LEU A 1 92 ? -5.297 14.57 1.104 1 91.19 92 LEU A O 1
ATOM 722 N N . LYS A 1 93 ? -7.137 14.656 -0.17 1 92.19 93 LYS A N 1
ATOM 723 C CA . LYS A 1 93 ? -7.805 13.633 0.635 1 92.19 93 LYS A CA 1
ATOM 724 C C . LYS A 1 93 ? -7.055 12.312 0.579 1 92.19 93 LYS A C 1
ATOM 726 O O . LYS A 1 93 ? -6.426 11.984 -0.431 1 92.19 93 LYS A O 1
ATOM 731 N N . THR A 1 94 ? -7.086 11.594 1.628 1 91.94 94 THR A N 1
ATOM 732 C CA . THR A 1 94 ? -6.387 10.312 1.746 1 91.94 94 THR A CA 1
ATOM 733 C C . THR A 1 94 ? -6.816 9.359 0.638 1 91.94 94 THR A C 1
ATOM 735 O O . THR A 1 94 ? -5.977 8.711 0.011 1 91.94 94 THR A O 1
ATOM 738 N N . THR A 1 95 ? -8.109 9.266 0.354 1 92.88 95 THR A N 1
ATOM 739 C CA . THR A 1 95 ? -8.625 8.391 -0.695 1 92.88 95 THR A CA 1
ATOM 740 C C . THR A 1 95 ? -7.984 8.734 -2.039 1 92.88 95 THR A C 1
ATOM 742 O O . THR A 1 95 ? -7.57 7.836 -2.777 1 92.88 95 THR A O 1
ATOM 745 N N . THR A 1 96 ? -7.879 10 -2.328 1 95.06 96 THR A N 1
ATOM 746 C CA . THR A 1 96 ? -7.285 10.445 -3.584 1 95.06 96 THR A CA 1
ATOM 747 C C . THR A 1 96 ? -5.801 10.094 -3.635 1 95.06 96 THR A C 1
ATOM 749 O O . THR A 1 96 ? -5.305 9.609 -4.652 1 95.06 96 THR A O 1
ATOM 752 N N . SER A 1 97 ? -5.129 10.352 -2.494 1 95.19 97 SER A N 1
ATOM 753 C CA . SER A 1 97 ? -3.697 10.07 -2.463 1 95.19 97 SER A CA 1
ATOM 754 C C . SER A 1 97 ? -3.422 8.586 -2.637 1 95.19 97 SER A C 1
ATOM 756 O O . SER A 1 97 ? -2.523 8.195 -3.387 1 95.19 97 SER A O 1
ATOM 758 N N . VAL A 1 98 ? -4.195 7.723 -1.986 1 95.19 98 VAL A N 1
ATOM 759 C CA . VAL A 1 98 ? -3.998 6.281 -2.102 1 95.19 98 VAL A CA 1
ATOM 760 C C . VAL A 1 98 ? -4.379 5.816 -3.506 1 95.19 98 VAL A C 1
ATOM 762 O O . VAL A 1 98 ? -3.709 4.961 -4.086 1 95.19 98 VAL A O 1
ATOM 765 N N . PHE A 1 99 ? -5.43 6.363 -4.043 1 96.81 99 PHE A N 1
ATOM 766 C CA . PHE A 1 99 ? -5.828 6.035 -5.406 1 96.81 99 PHE A CA 1
ATOM 767 C C . PHE A 1 99 ? -4.711 6.371 -6.391 1 96.81 99 PHE A C 1
ATOM 769 O O . PHE A 1 99 ? -4.398 5.574 -7.277 1 96.81 99 PHE A O 1
ATOM 776 N N . LEU A 1 100 ? -4.152 7.527 -6.242 1 96.88 100 LEU A N 1
ATOM 777 C CA . LEU A 1 100 ? -3.039 7.934 -7.094 1 96.88 100 LEU A CA 1
ATOM 778 C C . LEU A 1 100 ? -1.845 7.004 -6.91 1 96.88 100 LEU A C 1
ATOM 780 O O . LEU A 1 100 ? -1.156 6.668 -7.875 1 96.88 100 LEU A O 1
ATOM 784 N N . ALA A 1 101 ? -1.598 6.613 -5.656 1 96.56 101 ALA A N 1
ATOM 785 C CA . ALA A 1 101 ? -0.52 5.664 -5.402 1 96.56 101 ALA A CA 1
ATOM 786 C C . ALA A 1 101 ? -0.745 4.363 -6.168 1 96.56 101 ALA A C 1
ATOM 788 O O . ALA A 1 101 ? 0.188 3.812 -6.758 1 96.56 101 ALA A O 1
ATOM 789 N N . VAL A 1 102 ? -1.971 3.83 -6.203 1 96.5 102 VAL A N 1
ATOM 790 C CA . VAL A 1 102 ? -2.33 2.621 -6.934 1 96.5 102 VAL A CA 1
ATOM 791 C C . VAL A 1 102 ? -2.043 2.812 -8.422 1 96.5 102 VAL A C 1
ATOM 793 O O . VAL A 1 102 ? -1.436 1.947 -9.062 1 96.5 102 VAL A O 1
ATOM 796 N N . LEU A 1 103 ? -2.42 3.932 -8.93 1 97.56 103 LEU A N 1
ATOM 797 C CA . LEU A 1 103 ? -2.215 4.234 -10.344 1 97.56 103 LEU A CA 1
ATOM 798 C C . LEU A 1 103 ? -0.727 4.32 -10.664 1 97.56 103 LEU A C 1
ATOM 800 O O . LEU A 1 103 ? -0.285 3.818 -11.703 1 97.56 103 LEU A O 1
ATOM 804 N N . LEU A 1 104 ? 0.025 4.934 -9.805 1 97.81 104 LEU A N 1
ATOM 805 C CA . LEU A 1 104 ? 1.461 5.082 -10.023 1 97.81 104 LEU A CA 1
ATOM 806 C C . LEU A 1 104 ? 2.154 3.723 -10.008 1 97.81 104 LEU A C 1
ATOM 808 O O . LEU A 1 104 ? 3.043 3.469 -10.828 1 97.81 104 LEU A O 1
ATOM 812 N N . VAL A 1 105 ? 1.734 2.881 -9.086 1 96.62 105 VAL A N 1
ATOM 813 C CA . VAL A 1 105 ? 2.305 1.539 -9.023 1 96.62 105 VAL A CA 1
ATOM 814 C C . VAL A 1 105 ? 1.946 0.771 -10.297 1 96.62 105 VAL A C 1
ATOM 816 O O . VAL A 1 105 ? 2.811 0.146 -10.914 1 96.62 105 VAL A O 1
ATOM 819 N N . ALA A 1 106 ? 0.685 0.823 -10.695 1 95.88 106 ALA A N 1
ATOM 820 C CA . ALA A 1 106 ? 0.249 0.153 -11.914 1 95.88 106 ALA A CA 1
ATOM 821 C C . ALA A 1 106 ? 1.03 0.658 -13.125 1 95.88 106 ALA A C 1
ATOM 823 O O . ALA A 1 106 ? 1.527 -0.136 -13.93 1 95.88 106 ALA A O 1
ATOM 824 N N . LEU A 1 107 ? 1.181 1.943 -13.234 1 95.94 107 LEU A N 1
ATOM 825 C CA . LEU A 1 107 ? 1.915 2.561 -14.336 1 95.94 107 LEU A CA 1
ATOM 826 C C . LEU A 1 107 ? 3.375 2.123 -14.328 1 95.94 107 LEU A C 1
ATOM 828 O O . LEU A 1 107 ? 3.951 1.844 -15.383 1 95.94 107 LEU A O 1
ATOM 832 N N . SER A 1 108 ? 3.957 2.096 -13.164 1 96 108 SER A N 1
ATOM 833 C CA . SER A 1 108 ? 5.363 1.724 -13.039 1 96 108 SER A CA 1
ATOM 834 C C . SER A 1 108 ? 5.598 0.286 -13.492 1 96 108 SER A C 1
ATOM 836 O O . SER A 1 108 ? 6.633 -0.023 -14.086 1 96 108 SER A O 1
ATOM 838 N N . PHE A 1 109 ? 4.668 -0.596 -13.266 1 92.44 109 PHE A N 1
ATOM 839 C CA . PHE A 1 109 ? 4.801 -1.976 -13.719 1 92.44 109 PHE A CA 1
ATOM 840 C C . PHE A 1 109 ? 4.695 -2.059 -15.242 1 92.44 109 PHE A C 1
ATOM 842 O O . PHE A 1 109 ? 5.383 -2.865 -15.875 1 92.44 109 PHE A O 1
ATOM 849 N N . VAL A 1 110 ? 3.852 -1.235 -15.859 1 90.38 110 VAL A N 1
ATOM 850 C CA . VAL A 1 110 ? 3.732 -1.199 -17.312 1 90.38 110 VAL A CA 1
ATOM 851 C C . VAL A 1 110 ? 5.027 -0.677 -17.922 1 90.38 110 VAL A C 1
ATOM 853 O O . VAL A 1 110 ? 5.527 -1.233 -18.906 1 90.38 110 VAL A O 1
ATOM 856 N N . VAL A 1 111 ? 5.609 0.359 -17.312 1 89.69 111 VAL A N 1
ATOM 857 C CA . VAL A 1 111 ? 6.84 0.978 -17.812 1 89.69 111 VAL A CA 1
ATOM 858 C C . VAL A 1 111 ? 7.988 -0.023 -17.734 1 89.69 111 VAL A C 1
ATOM 860 O O . VAL A 1 111 ? 8.727 -0.209 -18.703 1 89.69 111 VAL A O 1
ATOM 863 N N . VAL A 1 112 ? 8.109 -0.645 -16.578 1 89.12 112 VAL A N 1
ATOM 864 C CA . VAL A 1 112 ? 9.195 -1.596 -16.391 1 89.12 112 VAL A CA 1
ATOM 865 C C . VAL A 1 112 ? 8.992 -2.811 -17.281 1 89.12 112 VAL A C 1
ATOM 867 O O . VAL A 1 112 ? 9.961 -3.371 -17.812 1 89.12 112 VAL A O 1
ATOM 870 N N . GLY A 1 113 ? 7.734 -3.299 -17.5 1 84.38 113 GLY A N 1
ATOM 871 C CA . GLY A 1 113 ? 7.422 -4.422 -18.375 1 84.38 113 GLY A CA 1
ATOM 872 C C . GLY A 1 113 ? 7.727 -4.141 -19.828 1 84.38 113 GLY A C 1
ATOM 873 O O . GLY A 1 113 ? 8 -5.066 -20.609 1 84.38 113 GLY A O 1
ATOM 874 N N . SER A 1 114 ? 7.684 -2.914 -20.234 1 82.81 114 SER A N 1
ATOM 875 C CA . SER A 1 114 ? 7.891 -2.527 -21.625 1 82.81 114 SER A CA 1
ATOM 876 C C . SER A 1 114 ? 9.375 -2.477 -21.984 1 82.81 114 SER A C 1
ATOM 878 O O . SER A 1 114 ? 9.742 -2.498 -23.156 1 82.81 114 SER A O 1
ATOM 880 N N . PHE A 1 115 ? 10.148 -2.268 -21.016 1 73.75 115 PHE A N 1
ATOM 881 C CA . PHE A 1 115 ? 11.586 -2.203 -21.266 1 73.75 115 PHE A CA 1
ATOM 882 C C . PHE A 1 115 ? 12.234 -3.564 -21.047 1 73.75 115 PHE A C 1
ATOM 884 O O . PHE A 1 115 ? 11.828 -4.312 -20.156 1 73.75 115 PHE A O 1
ATOM 891 N N . GLN A 1 116 ? 12.469 -4.262 -22.125 1 59.66 116 GLN A N 1
ATOM 892 C CA . GLN A 1 116 ? 13.242 -5.496 -22.016 1 59.66 116 GLN A CA 1
ATOM 893 C C . GLN A 1 116 ? 14.469 -5.297 -21.141 1 59.66 116 GLN A C 1
ATOM 895 O O . GLN A 1 116 ? 15.594 -5.25 -21.641 1 59.66 116 GLN A O 1
ATOM 900 N N . VAL A 1 117 ? 14.258 -4.555 -20.172 1 53.22 117 VAL A N 1
ATOM 901 C CA . VAL A 1 117 ? 15.438 -4.328 -19.344 1 53.22 117 VAL A CA 1
ATOM 902 C C . VAL A 1 117 ? 15.969 -5.66 -18.828 1 53.22 117 VAL A C 1
ATOM 904 O O . VAL A 1 117 ? 15.203 -6.527 -18.422 1 53.22 117 VAL A O 1
ATOM 907 N N . TYR A 1 118 ? 17.094 -5.961 -19.406 1 50.47 118 TYR A N 1
ATOM 908 C CA . TYR A 1 118 ? 17.844 -7.117 -18.938 1 50.47 118 TYR A CA 1
ATOM 909 C C . TYR A 1 118 ? 17.781 -7.227 -17.422 1 50.47 118 TYR A C 1
ATOM 911 O O . TYR A 1 118 ? 18.578 -7.953 -16.812 1 50.47 118 TYR A O 1
ATOM 919 N N . ALA A 1 119 ? 17.078 -6.301 -16.828 1 53.59 119 ALA A N 1
ATOM 920 C CA . ALA A 1 119 ? 17.047 -6.555 -15.398 1 53.59 119 ALA A CA 1
ATOM 921 C C . ALA A 1 119 ? 16.562 -7.973 -15.102 1 53.59 119 ALA A C 1
ATOM 923 O O . ALA A 1 119 ? 15.625 -8.461 -15.734 1 53.59 119 ALA A O 1
ATOM 924 N N . ALA A 1 120 ? 17.484 -8.719 -14.648 1 55.03 120 ALA A N 1
ATOM 925 C CA . ALA A 1 120 ? 17.141 -10.086 -14.258 1 55.03 120 ALA A CA 1
ATOM 926 C C . ALA A 1 120 ? 15.711 -10.148 -13.711 1 55.03 120 ALA A C 1
ATOM 928 O O . ALA A 1 120 ? 15.258 -9.219 -13.031 1 55.03 120 ALA A O 1
ATOM 929 N N . LEU A 1 121 ? 14.906 -10.891 -14.352 1 55.81 121 LEU A N 1
ATOM 930 C CA . LEU A 1 121 ? 13.555 -11.273 -13.969 1 55.81 121 LEU A CA 1
ATOM 931 C C . LEU A 1 121 ? 13.367 -11.172 -12.453 1 55.81 121 LEU A C 1
ATOM 933 O O . LEU A 1 121 ? 12.289 -10.812 -11.984 1 55.81 121 LEU A O 1
ATOM 937 N N . LYS A 1 122 ? 14.633 -11.07 -11.773 1 65 122 LYS A N 1
ATOM 938 C CA . LYS A 1 122 ? 14.586 -11.289 -10.328 1 65 122 LYS A CA 1
ATOM 939 C C . LYS A 1 122 ? 14.305 -9.984 -9.586 1 65 122 LYS A C 1
ATOM 941 O O . LYS A 1 122 ? 13.82 -10.008 -8.453 1 65 122 LYS A O 1
ATOM 946 N N . ILE A 1 123 ? 14.43 -8.867 -10.398 1 77.69 123 ILE A N 1
ATOM 947 C CA . ILE A 1 123 ? 14.305 -7.645 -9.609 1 77.69 123 ILE A CA 1
ATOM 948 C C . ILE A 1 123 ? 13.258 -6.727 -10.234 1 77.69 123 ILE A C 1
ATOM 950 O O . ILE A 1 123 ? 13.195 -5.535 -9.914 1 77.69 123 ILE A O 1
ATOM 954 N N . LYS A 1 124 ? 12.406 -7.199 -11.07 1 85.19 124 LYS A N 1
ATOM 955 C CA . LYS A 1 124 ? 11.438 -6.391 -11.812 1 85.19 124 LYS A CA 1
ATOM 956 C C . LYS A 1 124 ? 10.438 -5.738 -10.867 1 85.19 124 LYS A C 1
ATOM 958 O O . LYS A 1 124 ? 10.086 -4.566 -11.031 1 85.19 124 LYS A O 1
ATOM 963 N N . ILE A 1 125 ? 10.016 -6.461 -9.844 1 87.69 125 ILE A N 1
ATOM 964 C CA . ILE A 1 125 ? 9.031 -5.945 -8.898 1 87.69 125 ILE A CA 1
ATOM 965 C C . ILE A 1 125 ? 9.641 -4.785 -8.109 1 87.69 125 ILE A C 1
ATOM 967 O O . ILE A 1 125 ? 9.031 -3.715 -8 1 87.69 125 ILE A O 1
ATOM 971 N N . ALA A 1 126 ? 10.844 -5.055 -7.66 1 92.31 126 ALA A N 1
ATOM 972 C CA . ALA A 1 126 ? 11.531 -4.023 -6.887 1 92.31 126 ALA A CA 1
ATOM 973 C C . ALA A 1 126 ? 11.766 -2.775 -7.734 1 92.31 126 ALA A C 1
ATOM 975 O O . ALA A 1 126 ? 11.633 -1.651 -7.242 1 92.31 126 ALA A O 1
ATOM 976 N N . LEU A 1 127 ? 12.094 -3.008 -8.961 1 92.75 127 LEU A N 1
ATOM 977 C CA . LEU A 1 127 ? 12.344 -1.89 -9.867 1 92.75 127 LEU A CA 1
ATOM 978 C C . LEU A 1 127 ? 11.07 -1.088 -10.102 1 92.75 127 LEU A C 1
ATOM 980 O O . LEU A 1 127 ? 11.078 0.143 -10.016 1 92.75 127 LEU A O 1
ATOM 984 N N . ALA A 1 128 ? 9.992 -1.751 -10.398 1 94.25 128 ALA A N 1
ATOM 985 C CA . ALA A 1 128 ? 8.719 -1.078 -10.633 1 94.25 128 ALA A CA 1
ATOM 986 C C . ALA A 1 128 ? 8.289 -0.282 -9.398 1 94.25 128 ALA A C 1
ATOM 988 O O . ALA A 1 128 ? 7.871 0.871 -9.516 1 94.25 128 ALA A O 1
ATOM 989 N N . VAL A 1 129 ? 8.43 -0.883 -8.273 1 95.81 129 VAL A N 1
ATOM 990 C CA . VAL A 1 129 ? 8.008 -0.236 -7.031 1 95.81 129 VAL A CA 1
ATOM 991 C C . VAL A 1 129 ? 8.914 0.958 -6.742 1 95.81 129 VAL A C 1
ATOM 993 O O . VAL A 1 129 ? 8.461 1.982 -6.227 1 95.81 129 VAL A O 1
ATOM 996 N N . SER A 1 130 ? 10.242 0.832 -7.031 1 96.62 130 SER A N 1
ATOM 997 C CA . SER A 1 130 ? 11.148 1.956 -6.82 1 96.62 130 SER A CA 1
ATOM 998 C C . SER A 1 130 ? 10.742 3.16 -7.66 1 96.62 130 SER A C 1
ATOM 1000 O O . SER A 1 130 ? 10.805 4.301 -7.195 1 96.62 130 SER A O 1
ATOM 1002 N N . ILE A 1 131 ? 10.328 2.902 -8.859 1 96.19 131 ILE A N 1
ATOM 1003 C CA . ILE A 1 131 ? 9.867 3.975 -9.734 1 96.19 131 ILE A CA 1
ATOM 1004 C C . ILE A 1 131 ? 8.578 4.582 -9.172 1 96.19 131 ILE A C 1
ATOM 1006 O O . ILE A 1 131 ? 8.43 5.805 -9.125 1 96.19 131 ILE A O 1
ATOM 1010 N N . ALA A 1 132 ? 7.648 3.721 -8.82 1 97.88 132 ALA A N 1
ATOM 1011 C CA . ALA A 1 132 ? 6.414 4.199 -8.195 1 97.88 132 ALA A CA 1
ATOM 1012 C C . ALA A 1 132 ? 6.715 5.039 -6.957 1 97.88 132 ALA A C 1
ATOM 1014 O O . ALA A 1 132 ? 6.078 6.07 -6.73 1 97.88 132 ALA A O 1
ATOM 1015 N N . HIS A 1 133 ? 7.629 4.535 -6.148 1 98.06 133 HIS A N 1
ATOM 1016 C CA . HIS A 1 133 ? 8.055 5.238 -4.941 1 98.06 133 HIS A CA 1
ATOM 1017 C C . HIS A 1 133 ? 8.609 6.617 -5.277 1 98.06 133 HIS A C 1
ATOM 1019 O O . HIS A 1 133 ? 8.32 7.594 -4.578 1 98.06 133 HIS A O 1
ATOM 1025 N N . PHE A 1 134 ? 9.414 6.758 -6.328 1 97.69 134 PHE A N 1
ATOM 1026 C CA . PHE A 1 134 ? 9.953 8.023 -6.812 1 97.69 134 PHE A CA 1
ATOM 1027 C C . PHE A 1 134 ? 8.828 8.984 -7.176 1 97.69 134 PHE A C 1
ATOM 1029 O O . PHE A 1 134 ? 8.828 10.141 -6.75 1 97.69 134 PHE A O 1
ATOM 1036 N N . LEU A 1 135 ? 7.895 8.484 -7.887 1 98.38 135 LEU A N 1
ATOM 1037 C CA . LEU A 1 135 ? 6.789 9.305 -8.367 1 98.38 135 LEU A CA 1
ATOM 1038 C C . LEU A 1 135 ? 5.875 9.719 -7.219 1 98.38 135 LEU A C 1
ATOM 1040 O O . LEU A 1 135 ? 5.324 10.828 -7.223 1 98.38 135 LEU A O 1
ATOM 1044 N N . LEU A 1 136 ? 5.691 8.812 -6.281 1 98.12 136 LEU A N 1
ATOM 1045 C CA . LEU A 1 136 ? 4.879 9.125 -5.109 1 98.12 136 LEU A CA 1
ATOM 1046 C C . LEU A 1 136 ? 5.512 10.25 -4.293 1 98.12 136 LEU A C 1
ATOM 1048 O O . LEU A 1 136 ? 4.816 11.141 -3.811 1 98.12 136 LEU A O 1
ATOM 1052 N N . GLY A 1 137 ? 6.828 10.156 -4.066 1 97.75 137 GLY A N 1
ATOM 1053 C CA . GLY A 1 137 ? 7.531 11.25 -3.414 1 97.75 137 GLY A CA 1
ATOM 1054 C C . GLY A 1 137 ? 7.367 12.578 -4.129 1 97.75 137 GLY A C 1
ATOM 1055 O O . GLY A 1 137 ? 7.133 13.609 -3.492 1 97.75 137 GLY A O 1
ATOM 1056 N N . LEU A 1 138 ? 7.48 12.5 -5.461 1 97.31 138 LEU A N 1
ATOM 1057 C CA . LEU A 1 138 ? 7.289 13.695 -6.273 1 97.31 138 LEU A CA 1
ATOM 1058 C C . LEU A 1 138 ? 5.883 14.258 -6.098 1 97.31 138 LEU A C 1
ATOM 1060 O O . LEU A 1 138 ? 5.707 15.469 -5.938 1 97.31 138 LEU A O 1
ATOM 1064 N N . LEU A 1 139 ? 4.91 13.406 -6.133 1 97.12 139 LEU A N 1
ATOM 1065 C CA . LEU A 1 139 ? 3.523 13.82 -5.938 1 97.12 139 LEU A CA 1
ATOM 1066 C C . LEU A 1 139 ? 3.346 14.492 -4.582 1 97.12 139 LEU A C 1
ATOM 1068 O O . LEU A 1 139 ? 2.703 15.539 -4.484 1 97.12 139 LEU A O 1
ATOM 1072 N N . CYS A 1 140 ? 3.869 13.891 -3.557 1 96.75 140 CYS A N 1
ATOM 1073 C CA . CYS A 1 140 ? 3.785 14.445 -2.211 1 96.75 140 CYS A CA 1
ATOM 1074 C C . CYS A 1 140 ? 4.426 15.828 -2.148 1 96.75 140 CYS A C 1
ATOM 1076 O O . CYS A 1 140 ? 3.84 16.766 -1.609 1 96.75 140 CYS A O 1
ATOM 1078 N N . MET A 1 141 ? 5.605 15.984 -2.738 1 95 141 MET A N 1
ATOM 1079 C CA . MET A 1 141 ? 6.332 17.25 -2.746 1 95 141 MET A CA 1
ATOM 1080 C C . MET A 1 141 ? 5.527 18.344 -3.453 1 95 141 MET A C 1
ATOM 1082 O O . MET A 1 141 ? 5.477 19.484 -2.992 1 95 141 MET A O 1
ATOM 1086 N N . LEU A 1 142 ? 4.805 17.969 -4.445 1 95.19 142 LEU A N 1
ATOM 1087 C CA . LEU A 1 142 ? 4.152 18.938 -5.312 1 95.19 142 LEU A CA 1
ATOM 1088 C C . LEU A 1 142 ? 2.756 19.266 -4.801 1 95.19 142 LEU A C 1
ATOM 1090 O O . LEU A 1 142 ? 2.201 20.328 -5.129 1 95.19 142 LEU A O 1
ATOM 1094 N N . THR A 1 143 ? 2.164 18.422 -4.039 1 94.94 143 THR A N 1
ATOM 1095 C CA . THR A 1 143 ? 0.757 18.609 -3.709 1 94.94 143 THR A CA 1
ATOM 1096 C C . THR A 1 143 ? 0.602 19.094 -2.27 1 94.94 143 THR A C 1
ATOM 1098 O O . THR A 1 143 ? -0.48 19.531 -1.866 1 94.94 143 THR A O 1
ATOM 1101 N N . ARG A 1 144 ? 1.606 18.906 -1.502 1 93.19 144 ARG A N 1
ATOM 1102 C CA . ARG A 1 144 ? 1.489 19.328 -0.111 1 93.19 144 ARG A CA 1
ATOM 1103 C C . ARG A 1 144 ? 1.884 20.797 0.05 1 93.19 144 ARG A C 1
ATOM 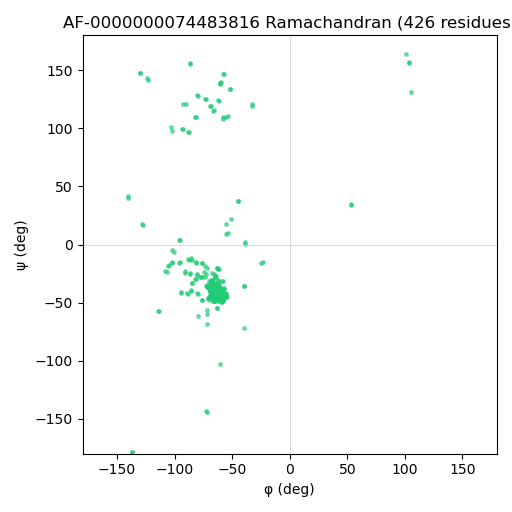1105 O O . ARG A 1 144 ? 2.689 21.312 -0.725 1 93.19 144 ARG A O 1
ATOM 1112 N N . ARG A 1 145 ? 1.352 21.406 1.099 1 89.56 145 ARG A N 1
ATOM 1113 C CA . ARG A 1 145 ? 1.521 22.859 1.252 1 89.56 145 ARG A CA 1
ATOM 1114 C C . ARG A 1 145 ? 2.514 23.172 2.365 1 89.56 145 ARG A C 1
ATOM 1116 O O . ARG A 1 145 ? 3.047 24.281 2.43 1 89.56 145 ARG A O 1
ATOM 1123 N N . ASN A 1 146 ? 2.703 22.312 3.264 1 90.94 146 ASN A N 1
ATOM 1124 C CA . ASN A 1 146 ? 3.666 22.516 4.34 1 90.94 146 ASN A CA 1
ATOM 1125 C C . ASN A 1 146 ? 5.094 22.234 3.881 1 90.94 146 ASN A C 1
ATOM 1127 O O . ASN A 1 146 ? 5.363 21.172 3.32 1 90.94 146 ASN A O 1
ATOM 1131 N N . ALA A 1 147 ? 5.965 23.156 4.105 1 90.5 147 ALA A N 1
ATOM 1132 C CA . ALA A 1 147 ? 7.34 23.062 3.621 1 90.5 147 ALA A CA 1
ATOM 1133 C C . ALA A 1 147 ? 8.023 21.797 4.148 1 90.5 147 ALA A C 1
ATOM 1135 O O . ALA A 1 147 ? 8.766 21.141 3.416 1 90.5 147 ALA A O 1
ATOM 1136 N N . LEU A 1 148 ? 7.852 21.516 5.391 1 93.81 148 LEU A N 1
ATOM 1137 C CA . LEU A 1 148 ? 8.484 20.328 5.969 1 93.81 148 LEU A CA 1
ATOM 1138 C C . LEU A 1 148 ? 7.926 19.062 5.344 1 93.81 148 LEU A C 1
ATOM 1140 O O . LEU A 1 148 ? 8.664 18.094 5.129 1 93.81 148 LEU A O 1
ATOM 1144 N N . LYS A 1 149 ? 6.648 19.047 5.043 1 95 149 LYS A N 1
ATOM 1145 C CA . LYS A 1 149 ? 6.051 17.906 4.359 1 95 149 LYS A CA 1
ATOM 1146 C C . LYS A 1 149 ? 6.574 17.797 2.928 1 95 149 LYS A C 1
ATOM 1148 O O . LYS A 1 149 ? 6.805 16.688 2.436 1 95 149 LYS A O 1
ATOM 1153 N N . GLN A 1 150 ? 6.754 18.938 2.322 1 94.38 150 GLN A N 1
ATOM 1154 C CA . GLN A 1 150 ? 7.344 18.953 0.985 1 94.38 150 GLN A CA 1
ATOM 1155 C C . GLN A 1 150 ? 8.758 18.375 1.001 1 94.38 150 GLN A C 1
ATOM 1157 O O . GLN A 1 150 ? 9.133 17.625 0.096 1 94.38 150 GLN A O 1
ATOM 1162 N N . ILE A 1 151 ? 9.508 18.734 1.991 1 95.31 151 ILE A N 1
ATOM 1163 C CA . ILE A 1 151 ? 10.859 18.219 2.156 1 95.31 151 ILE A CA 1
ATOM 1164 C C . ILE A 1 151 ? 10.805 16.703 2.32 1 95.31 151 ILE A C 1
ATOM 1166 O O . ILE A 1 151 ? 11.609 15.977 1.72 1 95.31 151 ILE A O 1
ATOM 1170 N N . LEU A 1 152 ? 9.898 16.219 3.113 1 96.81 152 LEU A N 1
ATOM 1171 C CA . LEU A 1 152 ? 9.734 14.773 3.281 1 96.81 152 LEU A CA 1
ATOM 1172 C C . LEU A 1 152 ? 9.383 14.109 1.954 1 96.81 152 LEU A C 1
ATOM 1174 O O . LEU A 1 152 ? 9.867 13.016 1.655 1 96.81 152 LEU A O 1
ATOM 1178 N N . GLY A 1 153 ? 8.477 14.758 1.197 1 96.94 153 GLY A N 1
ATOM 1179 C CA . GLY A 1 153 ? 8.195 14.266 -0.141 1 96.94 153 GLY A CA 1
ATOM 1180 C C . GLY A 1 153 ? 9.43 14.18 -1.018 1 96.94 153 GLY A C 1
ATOM 1181 O O . GLY A 1 153 ? 9.633 13.195 -1.722 1 96.94 153 GLY A O 1
ATOM 1182 N N . TYR A 1 154 ? 10.242 15.227 -0.982 1 96.44 154 TYR A N 1
ATOM 1183 C CA . TYR A 1 154 ? 11.5 15.258 -1.715 1 96.44 154 TYR A CA 1
ATOM 1184 C C . TYR A 1 154 ? 12.406 14.109 -1.288 1 96.44 154 TYR A C 1
ATOM 1186 O O . TYR A 1 154 ? 13.055 13.477 -2.127 1 96.44 154 TYR A O 1
ATOM 1194 N N . CYS A 1 155 ? 12.484 13.875 -0.005 1 96.88 155 CYS A N 1
ATOM 1195 C CA . CYS A 1 155 ? 13.305 12.789 0.523 1 96.88 155 CYS A CA 1
ATOM 1196 C C . CYS A 1 155 ? 12.797 11.438 0.03 1 96.88 155 CYS A C 1
ATOM 1198 O O . CYS A 1 155 ? 13.594 10.555 -0.309 1 96.88 155 CYS A O 1
ATOM 1200 N N . LEU A 1 156 ? 11.5 11.234 0.003 1 97.75 156 LEU A N 1
ATOM 1201 C CA . LEU A 1 156 ? 10.914 10.008 -0.532 1 97.75 156 LEU A CA 1
ATOM 1202 C C . LEU A 1 156 ? 11.297 9.828 -1.998 1 97.75 156 LEU A C 1
ATOM 1204 O O . LEU A 1 156 ? 11.609 8.711 -2.426 1 97.75 156 LEU A O 1
ATOM 1208 N N . MET A 1 157 ? 11.195 10.922 -2.775 1 96.81 157 MET A N 1
ATOM 1209 C CA . MET A 1 157 ? 11.57 10.867 -4.188 1 96.81 157 MET A CA 1
ATOM 1210 C C . MET A 1 157 ? 13.016 10.414 -4.352 1 96.81 157 MET A C 1
ATOM 1212 O O . MET A 1 157 ? 13.305 9.547 -5.18 1 96.81 157 MET A O 1
ATOM 1216 N N . GLU A 1 158 ? 13.891 10.984 -3.529 1 95.88 158 GLU A N 1
ATOM 1217 C CA . GLU A 1 158 ? 15.305 10.625 -3.572 1 95.88 158 GLU A CA 1
ATOM 1218 C C . GLU A 1 158 ? 15.508 9.148 -3.217 1 95.88 158 GLU A C 1
ATOM 1220 O O . GLU A 1 158 ? 16.297 8.461 -3.859 1 95.88 158 GLU A O 1
ATOM 1225 N N . ASN A 1 159 ? 14.82 8.688 -2.156 1 97.19 159 ASN A N 1
ATOM 1226 C CA . ASN A 1 159 ? 14.898 7.273 -1.786 1 97.19 159 ASN A CA 1
ATOM 1227 C C . ASN A 1 159 ? 14.5 6.367 -2.947 1 97.19 159 ASN A C 1
ATOM 1229 O O . ASN A 1 159 ? 15.133 5.336 -3.18 1 97.19 159 ASN A O 1
ATOM 1233 N N . GLY A 1 160 ? 13.43 6.762 -3.674 1 97.25 160 GLY A N 1
ATOM 1234 C CA . GLY A 1 160 ? 13.023 6.004 -4.848 1 97.25 160 GLY A CA 1
ATOM 1235 C C . GLY A 1 160 ? 14.094 5.957 -5.922 1 97.25 160 GLY A C 1
ATOM 1236 O O . GLY A 1 160 ? 14.352 4.898 -6.504 1 97.25 160 GLY A O 1
ATOM 1237 N N . SER A 1 161 ? 14.773 7.055 -6.23 1 95.69 161 SER A N 1
ATOM 1238 C CA . SER A 1 161 ? 15.836 7.129 -7.23 1 95.69 161 SER A CA 1
ATOM 1239 C C . SER A 1 161 ? 17.047 6.301 -6.812 1 95.69 161 SER A C 1
ATOM 1241 O O . SER A 1 161 ? 17.641 5.602 -7.637 1 95.69 161 SER A O 1
ATOM 1243 N N . HIS A 1 162 ? 17.391 6.395 -5.586 1 96.19 162 HIS A N 1
ATOM 1244 C CA . HIS A 1 162 ? 18.531 5.652 -5.078 1 96.19 162 HIS A CA 1
ATOM 1245 C C . HIS A 1 162 ? 18.281 4.148 -5.137 1 96.19 162 HIS A C 1
ATOM 1247 O O . HIS A 1 162 ? 19.203 3.375 -5.438 1 96.19 162 HIS A O 1
ATOM 1253 N N . LEU A 1 163 ? 17.062 3.76 -4.805 1 95.81 163 LEU A N 1
ATOM 1254 C CA . LEU A 1 163 ? 16.75 2.34 -4.922 1 95.81 163 LEU A CA 1
ATOM 1255 C C . LEU A 1 163 ? 16.859 1.881 -6.375 1 95.81 163 LEU A C 1
ATOM 1257 O O . LEU A 1 163 ? 17.406 0.817 -6.656 1 95.81 163 LEU A O 1
ATOM 1261 N N . THR A 1 164 ? 16.359 2.682 -7.305 1 94.06 164 THR A N 1
ATOM 1262 C CA . THR A 1 164 ? 16.453 2.363 -8.727 1 94.06 164 THR A CA 1
ATOM 1263 C C . THR A 1 164 ? 17.922 2.221 -9.141 1 94.06 164 THR A C 1
ATOM 1265 O O . THR A 1 164 ? 18.281 1.258 -9.82 1 94.06 164 THR A O 1
ATOM 1268 N N . LEU A 1 165 ? 18.75 3.131 -8.719 1 93.31 165 LEU A N 1
ATOM 1269 C CA . LEU A 1 165 ? 20.172 3.104 -9.031 1 93.31 165 LEU A CA 1
ATOM 1270 C C . LEU A 1 165 ? 20.828 1.842 -8.477 1 93.31 165 LEU A C 1
ATOM 1272 O O . LEU A 1 165 ? 21.594 1.182 -9.172 1 93.31 165 LEU A O 1
ATOM 1276 N N . ALA A 1 166 ? 20.516 1.511 -7.246 1 93.19 166 ALA A N 1
ATOM 1277 C CA . ALA A 1 166 ? 21.094 0.33 -6.605 1 93.19 166 ALA A CA 1
ATOM 1278 C C . ALA A 1 166 ? 20.656 -0.946 -7.328 1 93.19 166 ALA A C 1
ATOM 1280 O O . ALA A 1 166 ? 21.453 -1.879 -7.469 1 93.19 166 ALA A O 1
ATOM 1281 N N . LEU A 1 167 ? 19.422 -0.989 -7.77 1 90.75 167 LEU A N 1
ATOM 1282 C CA . LEU A 1 167 ? 18.891 -2.176 -8.438 1 90.75 167 LEU A CA 1
ATOM 1283 C C . LEU A 1 167 ? 19.5 -2.324 -9.828 1 90.75 167 LEU A C 1
ATOM 1285 O O . LEU A 1 167 ? 19.781 -3.439 -10.273 1 90.75 167 LEU A O 1
ATOM 1289 N N . MET A 1 168 ? 19.75 -1.251 -10.477 1 88.38 168 MET A N 1
ATOM 1290 C CA . MET A 1 168 ? 20.219 -1.287 -11.859 1 88.38 168 MET A CA 1
ATOM 1291 C C . MET A 1 168 ? 21.734 -1.421 -11.93 1 88.38 168 MET A C 1
ATOM 1293 O O . MET A 1 168 ? 22.266 -1.924 -12.922 1 88.38 168 MET A O 1
ATOM 1297 N N . ALA A 1 169 ? 22.453 -1.015 -10.953 1 88 169 ALA A N 1
ATOM 1298 C CA . ALA A 1 169 ? 23.922 -0.963 -11.016 1 88 169 ALA A CA 1
ATOM 1299 C C . ALA A 1 169 ? 24.531 -1.406 -9.688 1 88 169 ALA A C 1
ATOM 1301 O O . ALA A 1 169 ? 25.453 -0.758 -9.18 1 88 169 ALA A O 1
ATOM 1302 N N . TYR A 1 170 ? 23.953 -2.443 -9.133 1 82.38 170 TYR A N 1
ATOM 1303 C CA . TYR A 1 170 ? 24.344 -2.867 -7.797 1 82.38 170 TYR A CA 1
ATOM 1304 C C . TYR A 1 170 ? 25.797 -3.314 -7.77 1 82.38 170 TYR A C 1
ATOM 1306 O O . TYR A 1 170 ? 26.438 -3.324 -6.715 1 82.38 170 TYR A O 1
ATOM 1314 N N . ASN A 1 171 ? 26.438 -3.682 -8.898 1 81.88 171 ASN A N 1
ATOM 1315 C CA . ASN A 1 171 ? 27.781 -4.238 -8.914 1 81.88 171 ASN A CA 1
ATOM 1316 C C . ASN A 1 171 ? 28.812 -3.195 -9.328 1 81.88 171 ASN A C 1
ATOM 1318 O O . ASN A 1 171 ? 30.016 -3.455 -9.273 1 81.88 171 ASN A O 1
ATOM 1322 N N . ALA A 1 172 ? 28.375 -2.062 -9.672 1 84.06 172 ALA A N 1
ATOM 1323 C CA . ALA A 1 172 ? 29.312 -1.019 -10.109 1 84.06 172 ALA A CA 1
ATOM 1324 C C . ALA A 1 172 ? 29.734 -0.142 -8.93 1 84.06 172 ALA A C 1
ATOM 1326 O O . ALA A 1 172 ? 28.891 0.501 -8.289 1 84.06 172 ALA A O 1
ATOM 1327 N N . PRO A 1 173 ? 31.016 -0.125 -8.711 1 84.44 173 PRO A N 1
ATOM 1328 C CA . PRO A 1 173 ? 31.484 0.729 -7.621 1 84.44 173 PRO A CA 1
ATOM 1329 C C . PRO A 1 173 ? 31.109 2.195 -7.809 1 84.44 173 PRO A C 1
ATOM 1331 O O . PRO A 1 173 ? 30.875 2.91 -6.828 1 84.44 173 PRO A O 1
ATOM 1334 N N . GLU A 1 174 ? 31.047 2.562 -9.023 1 86.44 174 GLU A N 1
ATOM 1335 C CA . GLU A 1 174 ? 30.672 3.941 -9.32 1 86.44 174 GLU A CA 1
ATOM 1336 C C . GLU A 1 174 ? 29.25 4.242 -8.82 1 86.44 174 GLU A C 1
ATOM 1338 O O . GLU A 1 174 ? 28.953 5.375 -8.43 1 86.44 174 GLU A O 1
ATOM 1343 N N . THR A 1 175 ? 28.438 3.197 -8.852 1 84.5 175 THR A N 1
ATOM 1344 C CA . THR A 1 175 ? 27.062 3.336 -8.398 1 84.5 175 THR A CA 1
ATOM 1345 C C . THR A 1 175 ? 27 3.805 -6.945 1 84.5 175 THR A C 1
ATOM 1347 O O . THR A 1 175 ? 26.312 4.773 -6.625 1 84.5 175 THR A O 1
ATOM 1350 N N . VAL A 1 176 ? 27.75 3.221 -6.113 1 85.94 176 VAL A N 1
ATOM 1351 C CA . VAL A 1 176 ? 27.766 3.508 -4.68 1 85.94 176 VAL A CA 1
ATOM 1352 C C . VAL A 1 176 ? 28.359 4.895 -4.441 1 85.94 176 VAL A C 1
ATOM 1354 O O . VAL A 1 176 ? 27.859 5.652 -3.602 1 85.94 176 VAL A O 1
ATOM 1357 N N . GLU A 1 177 ? 29.391 5.18 -5.219 1 89 177 GLU A N 1
ATOM 1358 C CA . GLU A 1 177 ? 30 6.496 -5.082 1 89 177 GLU A CA 1
ATOM 1359 C C . GLU A 1 177 ? 29.016 7.605 -5.43 1 89 177 GLU A C 1
ATOM 1361 O O . GLU A 1 177 ? 28.922 8.602 -4.707 1 89 177 GLU A O 1
ATOM 1366 N N . ILE A 1 178 ? 28.266 7.371 -6.457 1 86.94 178 ILE A N 1
ATOM 1367 C CA . ILE A 1 178 ? 27.266 8.344 -6.883 1 86.94 178 ILE A CA 1
ATOM 1368 C C . ILE A 1 178 ? 26.172 8.453 -5.824 1 86.94 178 ILE A C 1
ATOM 1370 O O . ILE A 1 178 ? 25.75 9.555 -5.473 1 86.94 178 ILE A O 1
ATOM 1374 N N . GLY A 1 179 ? 25.734 7.301 -5.332 1 90.38 179 GLY A N 1
ATOM 1375 C CA . GLY A 1 179 ? 24.688 7.281 -4.312 1 90.38 179 GLY A CA 1
ATOM 1376 C C . GLY A 1 179 ? 25.094 8.016 -3.047 1 90.38 179 GLY A C 1
ATOM 1377 O O . GLY A 1 179 ? 24.328 8.844 -2.539 1 90.38 179 GLY A O 1
ATOM 1378 N N . ILE A 1 180 ? 26.234 7.816 -2.609 1 89.06 180 ILE A N 1
ATOM 1379 C CA . ILE A 1 180 ? 26.719 8.422 -1.376 1 89.06 180 ILE A CA 1
ATOM 1380 C C . ILE A 1 180 ? 26.906 9.922 -1.573 1 89.06 180 ILE A C 1
ATOM 1382 O O . ILE A 1 180 ? 26.516 10.719 -0.711 1 89.06 180 ILE A O 1
ATOM 1386 N N . LEU A 1 181 ? 27.484 10.266 -2.723 1 90 181 LEU A N 1
ATOM 1387 C CA . LEU A 1 181 ? 27.703 11.68 -3.016 1 90 181 LEU A CA 1
ATOM 1388 C C . LEU A 1 181 ? 26.375 12.422 -3.098 1 90 181 LEU A C 1
ATOM 1390 O O . LEU A 1 181 ? 26.234 13.523 -2.555 1 90 181 LEU A O 1
ATOM 1394 N N . THR A 1 182 ? 25.484 11.828 -3.773 1 91.38 182 THR A N 1
ATOM 1395 C CA . THR A 1 182 ? 24.172 12.461 -3.916 1 91.38 182 THR A CA 1
ATOM 1396 C C . THR A 1 182 ? 23.469 12.57 -2.564 1 91.38 182 THR A C 1
ATOM 1398 O O . THR A 1 182 ? 22.797 13.555 -2.285 1 91.38 182 THR A O 1
ATOM 1401 N N . ASP A 1 183 ? 23.594 11.562 -1.731 1 89.81 183 ASP A N 1
ATOM 1402 C CA . ASP A 1 183 ? 23.047 11.602 -0.378 1 89.81 183 ASP A CA 1
ATOM 1403 C C . ASP A 1 183 ? 23.562 12.805 0.393 1 89.81 183 ASP A C 1
ATOM 1405 O O . ASP A 1 183 ? 22.812 13.5 1.075 1 89.81 183 ASP A O 1
ATOM 1409 N N . ALA A 1 184 ? 24.844 13.031 0.233 1 87.19 184 ALA A N 1
ATOM 1410 C CA . ALA A 1 184 ? 25.469 14.141 0.94 1 87.19 184 ALA A CA 1
ATOM 1411 C C . ALA A 1 184 ? 24.969 15.484 0.413 1 87.19 184 ALA A C 1
ATOM 1413 O O . ALA A 1 184 ? 24.672 16.391 1.192 1 87.19 184 ALA A O 1
ATOM 1414 N N . VAL A 1 185 ? 24.875 15.539 -0.866 1 89.81 185 VAL A N 1
ATOM 1415 C CA . VAL A 1 185 ? 24.406 16.766 -1.493 1 89.81 185 VAL A CA 1
ATOM 1416 C C . VAL A 1 185 ? 22.984 17.062 -1.06 1 89.81 185 VAL A C 1
ATOM 1418 O O . VAL A 1 185 ? 22.656 18.188 -0.686 1 89.81 185 VAL A O 1
ATOM 1421 N N . PHE A 1 186 ? 22.188 16.016 -1.078 1 87.56 186 PHE A N 1
ATOM 1422 C CA . PHE A 1 186 ? 20.797 16.172 -0.692 1 87.56 186 PHE A CA 1
ATOM 1423 C C . PHE A 1 186 ? 20.688 16.562 0.776 1 87.56 186 PHE A C 1
ATOM 1425 O O . PHE A 1 186 ? 19.828 17.375 1.145 1 87.56 186 PHE A O 1
ATOM 1432 N N . ALA A 1 187 ? 21.5 16.016 1.597 1 84.81 187 ALA A N 1
ATOM 1433 C CA . ALA A 1 187 ? 21.5 16.391 3.008 1 84.81 187 ALA A CA 1
ATOM 1434 C C . ALA A 1 187 ? 21.781 17.875 3.182 1 84.81 187 ALA A C 1
ATOM 1436 O O . ALA A 1 187 ? 21.078 18.562 3.924 1 84.81 187 ALA A O 1
ATOM 1437 N N . VAL A 1 188 ? 22.719 18.359 2.445 1 85.31 188 VAL A N 1
ATOM 1438 C CA . VAL A 1 188 ? 23.078 19.766 2.521 1 85.31 188 VAL A CA 1
ATOM 1439 C C . VAL A 1 188 ? 21.953 20.625 1.979 1 85.31 188 VAL A C 1
ATOM 1441 O O . VAL A 1 188 ? 21.609 21.656 2.561 1 85.31 188 VAL A O 1
ATOM 1444 N N . LEU A 1 189 ? 21.406 20.203 0.917 1 89 189 LEU A N 1
ATOM 1445 C CA . LEU A 1 189 ? 20.312 20.953 0.305 1 89 189 LEU A CA 1
ATOM 1446 C C . LEU A 1 189 ? 19.125 21.062 1.262 1 89 189 LEU A C 1
ATOM 1448 O O . LEU A 1 189 ? 18.531 22.141 1.392 1 89 189 LEU A O 1
ATOM 1452 N N . ILE A 1 190 ? 18.766 20.031 1.851 1 87.19 190 ILE A N 1
ATOM 1453 C CA . ILE A 1 190 ? 17.672 20.016 2.812 1 87.19 190 ILE A CA 1
ATOM 1454 C C . ILE A 1 190 ? 17.969 20.984 3.947 1 87.19 190 ILE A C 1
ATOM 1456 O O . ILE A 1 190 ? 17.094 21.766 4.348 1 87.19 190 ILE A O 1
ATOM 1460 N N . MET A 1 191 ? 19.172 20.922 4.434 1 84.94 191 MET A N 1
ATOM 1461 C CA . MET A 1 191 ? 19.594 21.828 5.508 1 84.94 191 MET A CA 1
ATOM 1462 C C . MET A 1 191 ? 19.484 23.281 5.07 1 84.94 191 MET A C 1
ATOM 1464 O O . MET A 1 191 ? 19.016 24.125 5.832 1 84.94 191 MET A O 1
ATOM 1468 N N . LEU A 1 192 ? 19.922 23.516 3.863 1 83.69 192 LEU A N 1
ATOM 1469 C CA . LEU A 1 192 ? 19.891 24.859 3.332 1 83.69 192 LEU A CA 1
ATOM 1470 C C . LEU A 1 192 ? 18.453 25.359 3.205 1 83.69 192 LEU A C 1
ATOM 1472 O O . LEU A 1 192 ? 18.156 26.5 3.559 1 83.69 192 LEU A O 1
ATOM 1476 N N . VAL A 1 193 ? 17.578 24.594 2.732 1 86.12 193 VAL A N 1
ATOM 1477 C CA . VAL A 1 193 ? 16.172 24.953 2.545 1 86.12 193 VAL A CA 1
ATOM 1478 C C . VAL A 1 193 ? 15.531 25.234 3.9 1 86.12 193 VAL A C 1
ATOM 1480 O O . VAL A 1 193 ? 14.805 26.219 4.055 1 86.12 193 VAL A O 1
ATOM 1483 N N . ILE A 1 194 ? 15.836 24.406 4.84 1 83.88 194 ILE A N 1
ATOM 1484 C CA . ILE A 1 194 ? 15.289 24.594 6.184 1 83.88 194 ILE A CA 1
ATOM 1485 C C . ILE A 1 194 ? 15.828 25.906 6.773 1 83.88 194 ILE A C 1
ATOM 1487 O O . ILE A 1 194 ? 15.062 26.688 7.348 1 83.88 194 ILE A O 1
ATOM 1491 N N . ALA A 1 195 ? 17.094 26.094 6.59 1 81.25 195 ALA A N 1
ATOM 1492 C CA . ALA A 1 195 ? 17.719 27.312 7.113 1 81.25 195 ALA A CA 1
ATOM 1493 C C . ALA A 1 195 ? 17.094 28.562 6.5 1 81.25 195 ALA A C 1
ATOM 1495 O O . ALA A 1 195 ? 16.828 29.531 7.207 1 81.25 195 ALA A O 1
ATOM 1496 N N . LYS A 1 196 ? 16.938 28.516 5.285 1 82.88 196 LYS A N 1
ATOM 1497 C CA . LYS A 1 196 ? 16.344 29.656 4.578 1 82.88 196 LYS A CA 1
ATOM 1498 C C . LYS A 1 196 ? 14.914 29.906 5.051 1 82.88 196 LYS A C 1
ATOM 1500 O O . LYS A 1 196 ? 14.508 31.062 5.215 1 82.88 196 LYS A O 1
ATOM 1505 N N . ARG A 1 197 ? 14.203 28.922 5.246 1 77.38 197 ARG A N 1
ATOM 1506 C CA . ARG A 1 197 ? 12.82 29.047 5.699 1 77.38 197 ARG A CA 1
ATOM 1507 C C . ARG A 1 197 ? 12.766 29.578 7.133 1 77.38 197 ARG A C 1
ATOM 1509 O O . ARG A 1 197 ? 11.867 30.344 7.477 1 77.38 197 ARG A O 1
ATOM 1516 N N . LEU A 1 198 ? 13.727 29.156 7.902 1 77.62 198 LEU A N 1
ATOM 1517 C CA . LEU A 1 198 ? 13.812 29.594 9.289 1 77.62 198 LEU A CA 1
ATOM 1518 C C . LEU A 1 198 ? 14.219 31.062 9.359 1 77.62 198 LEU A C 1
ATOM 1520 O O . LEU A 1 198 ? 13.773 31.797 10.25 1 77.62 198 LEU A O 1
ATOM 1524 N N . SER A 1 199 ? 15.094 31.484 8.453 1 74.5 199 SER A N 1
ATOM 1525 C CA . SER A 1 199 ? 15.562 32.875 8.453 1 74.5 199 SER A CA 1
ATOM 1526 C C . SER A 1 199 ? 14.469 33.812 7.992 1 74.5 199 SER A C 1
ATOM 1528 O O . SER A 1 199 ? 14.414 34.969 8.438 1 74.5 199 SER A O 1
ATOM 1530 N N . LYS A 1 200 ? 13.953 33.531 6.781 1 62.88 200 LYS A N 1
ATOM 1531 C CA . LYS A 1 200 ? 12.938 34.406 6.211 1 62.88 200 LYS A CA 1
ATOM 1532 C C . LYS A 1 200 ? 11.766 34.562 7.164 1 62.88 200 LYS A C 1
ATOM 1534 O O . LYS A 1 200 ? 10.977 35.531 7.031 1 62.88 200 LYS A O 1
ATOM 1539 N N . GLY A 1 201 ? 11.797 34.281 8.406 1 55.69 201 GLY A N 1
ATOM 1540 C CA . GLY A 1 201 ? 10.789 34.594 9.406 1 55.69 201 GLY A CA 1
ATOM 1541 C C . GLY A 1 201 ? 9.961 33.406 9.828 1 55.69 201 GLY A C 1
ATOM 1542 O O . GLY A 1 201 ? 9.734 32.469 9.031 1 55.69 201 GLY A O 1
ATOM 1543 N N . PHE A 1 202 ? 9.695 33.031 11.125 1 48.28 202 PHE A N 1
ATOM 1544 C CA . PHE A 1 202 ? 9.203 32.062 12.109 1 48.28 202 PHE A CA 1
ATOM 1545 C C . PHE A 1 202 ? 7.961 31.359 11.602 1 48.28 202 PHE A C 1
ATOM 1547 O O . PHE A 1 202 ? 7.629 30.266 12.062 1 48.28 202 PHE A O 1
ATOM 1554 N N . GLY A 1 203 ? 6.805 32.031 11.523 1 49.94 203 GLY A N 1
ATOM 1555 C CA . GLY A 1 203 ? 5.602 31.406 12.047 1 49.94 203 GLY A CA 1
ATOM 1556 C C . GLY A 1 203 ? 5.102 30.266 11.188 1 49.94 203 GLY A C 1
ATOM 1557 O O . GLY A 1 203 ? 4.75 29.203 11.695 1 49.94 203 GLY A O 1
ATOM 1558 N N . THR A 1 204 ? 4.555 30.562 9.875 1 56.28 204 THR A N 1
ATOM 1559 C CA . THR A 1 204 ? 3.715 29.531 9.273 1 56.28 204 THR A CA 1
ATOM 1560 C C . THR A 1 204 ? 4.484 28.766 8.203 1 56.28 204 THR A C 1
ATOM 1562 O O . THR A 1 204 ? 5.113 29.359 7.328 1 56.28 204 THR A O 1
ATOM 1565 N N . LEU A 1 205 ? 5.008 27.641 8.336 1 59.94 205 LEU A N 1
ATOM 1566 C CA . LEU A 1 205 ? 5.594 26.703 7.383 1 59.94 205 LEU A CA 1
ATOM 1567 C C . LEU A 1 205 ? 4.598 26.359 6.285 1 59.94 205 LEU A C 1
ATOM 1569 O O . LEU A 1 205 ? 4.84 25.438 5.492 1 59.94 205 LEU A O 1
ATOM 1573 N N . ASP A 1 206 ? 3.447 27.109 6.281 1 61.69 206 ASP A N 1
ATOM 1574 C CA . ASP A 1 206 ? 2.463 26.859 5.23 1 61.69 206 ASP A CA 1
ATOM 1575 C C . ASP A 1 206 ? 2.848 27.578 3.939 1 61.69 206 ASP A C 1
ATOM 1577 O O . ASP A 1 206 ? 2.834 28.812 3.875 1 61.69 206 ASP A O 1
ATOM 1581 N N . THR A 1 207 ? 3.229 27.062 2.926 1 57.44 207 THR A N 1
ATOM 1582 C CA . THR A 1 207 ? 3.691 27.641 1.668 1 57.44 207 THR A CA 1
ATOM 1583 C C . THR A 1 207 ? 2.525 28.234 0.881 1 57.44 207 THR A C 1
ATOM 1585 O O . THR A 1 207 ? 2.727 29.062 -0.011 1 57.44 207 THR A O 1
ATOM 1588 N N . GLY A 1 208 ? 1.259 27.703 1.137 1 54.81 208 GLY A N 1
ATOM 1589 C CA . GLY A 1 208 ? 0.104 28.234 0.432 1 54.81 208 GLY A CA 1
ATOM 1590 C C . GLY A 1 208 ? -0.244 29.656 0.844 1 54.81 208 GLY A C 1
ATOM 1591 O O . GLY A 1 208 ? -0.89 30.391 0.091 1 54.81 208 GLY A O 1
ATOM 1592 N N . LYS A 1 209 ? -0.011 30.109 2.049 1 54.59 209 LYS A N 1
ATOM 1593 C CA . LYS A 1 209 ? -0.442 31.406 2.551 1 54.59 209 LYS A CA 1
ATOM 1594 C C . LYS A 1 209 ? 0.392 32.531 1.946 1 54.59 209 LYS A C 1
ATOM 1596 O O . LYS A 1 209 ? -0.006 33.688 1.99 1 54.59 209 LYS A O 1
ATOM 1601 N N . HIS A 1 210 ? 1.443 32.375 1.44 1 49.16 210 HIS A N 1
ATOM 1602 C CA . HIS A 1 210 ? 2.24 33.469 0.909 1 49.16 210 HIS A CA 1
ATOM 1603 C C . HIS A 1 210 ? 1.565 34.094 -0.304 1 49.16 210 HIS A C 1
ATOM 1605 O O . HIS A 1 210 ? 1.846 35.25 -0.646 1 49.16 210 HIS A O 1
ATOM 1611 N N . THR A 1 211 ? 0.764 33.406 -0.963 1 44.69 211 THR A N 1
ATOM 1612 C CA . THR A 1 211 ? 0.283 34 -2.199 1 44.69 211 THR A CA 1
ATOM 1613 C C . THR A 1 211 ? -0.857 34.969 -1.914 1 44.69 211 THR A C 1
ATOM 1615 O O . THR A 1 211 ? -1.284 35.719 -2.801 1 44.69 211 THR A O 1
ATOM 1618 N N . LEU A 1 212 ? -1.424 34.875 -0.745 1 42.06 212 LEU A N 1
ATOM 1619 C CA . LEU A 1 212 ? -2.582 35.75 -0.601 1 42.06 212 LEU A CA 1
ATOM 1620 C C . LEU A 1 212 ? -2.148 37.219 -0.365 1 42.06 212 LEU A C 1
ATOM 1622 O O . LEU A 1 212 ? -2.922 38.125 -0.6 1 42.06 212 LEU A O 1
ATOM 1626 N N . LEU A 1 213 ? -1.045 37.5 0.192 1 40.47 213 LEU A N 1
ATOM 1627 C CA . LEU A 1 213 ? -0.828 38.875 0.534 1 40.47 213 LEU A CA 1
ATOM 1628 C C . LEU A 1 213 ? -0.486 39.688 -0.709 1 40.47 213 LEU A C 1
ATOM 1630 O O . LEU A 1 213 ? -0.402 40.938 -0.647 1 40.47 213 LEU A O 1
ATOM 1634 N N . LYS A 1 214 ? 0.096 39.125 -1.747 1 44.69 214 LYS A N 1
ATOM 1635 C CA . LYS A 1 214 ? 0.548 40.062 -2.77 1 44.69 214 LYS A CA 1
ATOM 1636 C C . LYS A 1 214 ? -0.575 40.406 -3.748 1 44.69 214 LYS A C 1
ATOM 1638 O O . LYS A 1 214 ? -0.388 41.188 -4.672 1 44.69 214 LYS A O 1
ATOM 1643 N N . GLY A 1 215 ? -1.702 39.688 -3.729 1 35.53 215 GLY A N 1
ATOM 1644 C CA . GLY A 1 215 ? -2.686 40.281 -4.625 1 35.53 215 GLY A CA 1
ATOM 1645 C C . GLY A 1 215 ? -3.5 41.375 -3.98 1 35.53 215 GLY A C 1
ATOM 1646 O O . GLY A 1 215 ? -3.562 41.469 -2.754 1 35.53 215 GLY A O 1
ATOM 1647 N N . MET B 1 1 ? 6.91 -10.727 -19.312 1 56.59 1 MET B N 1
ATOM 1648 C CA . MET B 1 1 ? 7.109 -10.922 -17.875 1 56.59 1 MET B CA 1
ATOM 1649 C C . MET B 1 1 ? 6.797 -12.359 -17.484 1 56.59 1 MET B C 1
ATOM 1651 O O . MET B 1 1 ? 5.91 -12.992 -18.062 1 56.59 1 MET B O 1
ATOM 1655 N N . SER B 1 2 ? 7.648 -12.953 -16.688 1 74.06 2 SER B N 1
ATOM 1656 C CA . SER B 1 2 ? 7.355 -14.289 -16.203 1 74.06 2 SER B CA 1
ATOM 1657 C C . SER B 1 2 ? 6.055 -14.32 -15.406 1 74.06 2 SER B C 1
ATOM 1659 O O . SER B 1 2 ? 5.59 -13.281 -14.93 1 74.06 2 SER B O 1
ATOM 1661 N N . GLY B 1 3 ? 5.238 -15.305 -15.539 1 78.38 3 GLY B N 1
ATOM 1662 C CA . GLY B 1 3 ? 3.994 -15.492 -14.812 1 78.38 3 GLY B CA 1
ATOM 1663 C C . GLY B 1 3 ? 4.09 -15.102 -13.352 1 78.38 3 GLY B C 1
ATOM 1664 O O . GLY B 1 3 ? 3.201 -14.43 -12.828 1 78.38 3 GLY B O 1
ATOM 1665 N N . THR B 1 4 ? 5.176 -15.328 -12.766 1 80.5 4 THR B N 1
ATOM 1666 C CA . THR B 1 4 ? 5.387 -15.039 -11.352 1 80.5 4 THR B CA 1
ATOM 1667 C C . THR B 1 4 ? 5.492 -13.531 -11.117 1 80.5 4 THR B C 1
ATOM 1669 O O . THR B 1 4 ? 4.973 -13.016 -10.125 1 80.5 4 THR B O 1
ATOM 1672 N N . SER B 1 5 ? 6.09 -12.812 -12.07 1 82.44 5 SER B N 1
ATOM 1673 C CA . SER B 1 5 ? 6.23 -11.367 -11.945 1 82.44 5 SER B CA 1
ATOM 1674 C C . SER B 1 5 ? 4.875 -10.672 -12.016 1 82.44 5 SER B C 1
ATOM 1676 O O . SER B 1 5 ? 4.633 -9.695 -11.312 1 82.44 5 SER B O 1
ATOM 1678 N N . VAL B 1 6 ? 3.988 -11.219 -12.82 1 88.38 6 VAL B N 1
ATOM 1679 C CA . VAL B 1 6 ? 2.662 -10.633 -12.984 1 88.38 6 VAL B CA 1
ATOM 1680 C C . VAL B 1 6 ? 1.849 -10.82 -11.703 1 88.38 6 VAL B C 1
ATOM 1682 O O . VAL B 1 6 ? 1.239 -9.875 -11.203 1 88.38 6 VAL B O 1
ATOM 1685 N N . VAL B 1 7 ? 1.901 -12.008 -11.148 1 90.25 7 VAL B N 1
ATOM 1686 C CA . VAL B 1 7 ? 1.166 -12.312 -9.93 1 90.25 7 VAL B CA 1
ATOM 1687 C C . VAL B 1 7 ? 1.677 -11.438 -8.789 1 90.25 7 VAL B C 1
ATOM 1689 O O . VAL B 1 7 ? 0.886 -10.875 -8.023 1 90.25 7 VAL B O 1
ATOM 1692 N N . ASN B 1 8 ? 2.961 -11.266 -8.758 1 88.12 8 ASN B N 1
ATOM 1693 C CA . ASN B 1 8 ? 3.549 -10.453 -7.695 1 88.12 8 ASN B CA 1
ATOM 1694 C C . ASN B 1 8 ? 3.188 -8.977 -7.855 1 88.12 8 ASN B C 1
ATOM 1696 O O . ASN B 1 8 ? 2.906 -8.289 -6.871 1 88.12 8 ASN B O 1
ATOM 1700 N N . ALA B 1 9 ? 3.209 -8.539 -9.078 1 89.88 9 ALA B N 1
ATOM 1701 C CA . ALA B 1 9 ? 2.807 -7.164 -9.352 1 89.88 9 ALA B CA 1
ATOM 1702 C C . ALA B 1 9 ? 1.361 -6.918 -8.93 1 89.88 9 ALA B C 1
ATOM 1704 O O . ALA B 1 9 ? 1.063 -5.922 -8.266 1 89.88 9 ALA B O 1
ATOM 1705 N N . LEU B 1 10 ? 0.556 -7.805 -9.25 1 95.25 10 LEU B N 1
ATOM 1706 C CA . LEU B 1 10 ? -0.86 -7.691 -8.922 1 95.25 10 LEU B CA 1
ATOM 1707 C C . LEU B 1 10 ? -1.073 -7.773 -7.414 1 95.25 10 LEU B C 1
ATOM 1709 O O . LEU B 1 10 ? -1.979 -7.129 -6.875 1 95.25 10 LEU B O 1
ATOM 1713 N N . THR B 1 11 ? -0.229 -8.477 -6.793 1 94.25 11 THR B N 1
ATOM 1714 C CA . THR B 1 11 ? -0.342 -8.625 -5.348 1 94.25 11 THR B CA 1
ATOM 1715 C C . THR B 1 11 ? -0.014 -7.312 -4.645 1 94.25 11 THR B C 1
ATOM 1717 O O . THR B 1 11 ? -0.658 -6.957 -3.654 1 94.25 11 THR B O 1
ATOM 1720 N N . VAL B 1 12 ? 0.969 -6.605 -5.145 1 93.94 12 VAL B N 1
ATOM 1721 C CA . VAL B 1 12 ? 1.278 -5.281 -4.613 1 93.94 12 VAL B CA 1
ATOM 1722 C C . VAL B 1 12 ? 0.074 -4.359 -4.793 1 93.94 12 VAL B C 1
ATOM 1724 O O . VAL B 1 12 ? -0.317 -3.652 -3.859 1 93.94 12 VAL B O 1
ATOM 1727 N N . LEU B 1 13 ? -0.502 -4.449 -5.922 1 96.81 13 LEU B N 1
ATOM 1728 C CA . LEU B 1 13 ? -1.684 -3.639 -6.195 1 96.81 13 LEU B CA 1
ATOM 1729 C C . LEU B 1 13 ? -2.842 -4.039 -5.289 1 96.81 13 LEU B C 1
ATOM 1731 O O . LEU B 1 13 ? -3.639 -3.193 -4.879 1 96.81 13 LEU B O 1
ATOM 1735 N N . LEU B 1 14 ? -2.867 -5.309 -4.996 1 97.81 14 LEU B N 1
ATOM 1736 C CA . LEU B 1 14 ? -3.945 -5.828 -4.16 1 97.81 14 LEU B CA 1
ATOM 1737 C C . LEU B 1 14 ? -3.932 -5.18 -2.783 1 97.81 14 LEU B C 1
ATOM 1739 O O . LEU B 1 14 ? -4.965 -4.703 -2.305 1 97.81 14 LEU B O 1
ATOM 1743 N N . ILE B 1 15 ? -2.811 -5.133 -2.176 1 96.56 15 ILE B N 1
ATOM 1744 C CA . ILE B 1 15 ? -2.748 -4.609 -0.817 1 96.56 15 ILE B CA 1
ATOM 1745 C C . ILE B 1 15 ? -3.008 -3.105 -0.832 1 96.56 15 ILE B C 1
ATOM 1747 O O . ILE B 1 15 ? -3.645 -2.57 0.079 1 96.56 15 ILE B O 1
ATOM 1751 N N . LEU B 1 16 ? -2.559 -2.385 -1.861 1 97.12 16 LEU B N 1
ATOM 1752 C CA . LEU B 1 16 ? -2.797 -0.949 -1.958 1 97.12 16 LEU B CA 1
ATOM 1753 C C . LEU B 1 16 ? -4.277 -0.657 -2.184 1 97.12 16 LEU B C 1
ATOM 1755 O O . LEU B 1 16 ? -4.828 0.274 -1.59 1 97.12 16 LEU B O 1
ATOM 1759 N N . THR B 1 17 ? -4.898 -1.404 -3.029 1 97.81 17 THR B N 1
ATOM 1760 C CA . THR B 1 17 ? -6.316 -1.184 -3.271 1 97.81 17 THR B CA 1
ATOM 1761 C C . THR B 1 17 ? -7.141 -1.55 -2.041 1 97.81 17 THR B C 1
ATOM 1763 O O . THR B 1 17 ? -8.211 -0.977 -1.807 1 97.81 17 THR B O 1
ATOM 1766 N N . SER B 1 18 ? -6.645 -2.545 -1.331 1 97.94 18 SER B N 1
ATOM 1767 C CA . SER B 1 18 ? -7.316 -2.848 -0.071 1 97.94 18 SER B CA 1
ATOM 1768 C C . SER B 1 18 ? -7.289 -1.65 0.873 1 97.94 18 SER B C 1
ATOM 1770 O O . SER B 1 18 ? -8.281 -1.353 1.536 1 97.94 18 SER B O 1
ATOM 1772 N N . MET B 1 19 ? -6.129 -0.997 0.918 1 97.06 19 MET B N 1
ATOM 1773 C CA . MET B 1 19 ? -6.02 0.209 1.734 1 97.06 19 MET B CA 1
ATOM 1774 C C . MET B 1 19 ? -6.988 1.284 1.249 1 97.06 19 MET B C 1
ATOM 1776 O O . MET B 1 19 ? -7.539 2.037 2.053 1 97.06 19 MET B O 1
ATOM 1780 N N . LEU B 1 20 ? -7.16 1.344 -0.026 1 96.81 20 LEU B N 1
ATOM 1781 C CA . LEU B 1 20 ? -8.094 2.301 -0.617 1 96.81 20 LEU B CA 1
ATOM 1782 C C . LEU B 1 20 ? -9.508 2.07 -0.103 1 96.81 20 LEU B C 1
ATOM 1784 O O . LEU B 1 20 ? -10.203 3.021 0.26 1 96.81 20 LEU B O 1
ATOM 1788 N N . VAL B 1 21 ? -9.93 0.839 -0.059 1 97.69 21 VAL B N 1
ATOM 1789 C CA . VAL B 1 21 ? -11.258 0.5 0.435 1 97.69 21 VAL B CA 1
ATOM 1790 C C . VAL B 1 21 ? -11.375 0.875 1.91 1 97.69 21 VAL B C 1
ATOM 1792 O O . VAL B 1 21 ? -12.344 1.512 2.322 1 97.69 21 VAL B O 1
ATOM 1795 N N . VAL B 1 22 ? -10.367 0.584 2.684 1 96.75 22 VAL B N 1
ATOM 1796 C CA . VAL B 1 22 ? -10.367 0.78 4.129 1 96.75 22 VAL B CA 1
ATOM 1797 C C . VAL B 1 22 ? -10.383 2.273 4.449 1 96.75 22 VAL B C 1
ATOM 1799 O O . VAL B 1 22 ? -11.055 2.709 5.387 1 96.75 22 VAL B O 1
ATOM 1802 N N . GLU B 1 23 ? -9.773 3.092 3.631 1 94.88 23 GLU B N 1
ATOM 1803 C CA . GLU B 1 23 ? -9.57 4.496 3.979 1 94.88 23 GLU B CA 1
ATOM 1804 C C . GLU B 1 23 ? -10.672 5.375 3.395 1 94.88 23 GLU B C 1
ATOM 1806 O O . GLU B 1 23 ? -10.82 6.531 3.787 1 94.88 23 GLU B O 1
ATOM 1811 N N . THR B 1 24 ? -11.414 4.879 2.471 1 96.12 24 THR B N 1
ATOM 1812 C CA . THR B 1 24 ? -12.477 5.672 1.853 1 96.12 24 THR B CA 1
ATOM 1813 C C . THR B 1 24 ? -13.656 5.832 2.805 1 96.12 24 THR B C 1
ATOM 1815 O O . THR B 1 24 ? -14.227 4.844 3.262 1 96.12 24 THR B O 1
ATOM 1818 N N . LYS B 1 25 ? -14.062 7.043 3.072 1 94.25 25 LYS B N 1
ATOM 1819 C CA . LYS B 1 25 ? -15.086 7.332 4.066 1 94.25 25 LYS B CA 1
ATOM 1820 C C . LYS B 1 25 ? -16.484 7.293 3.441 1 94.25 25 LYS B C 1
ATOM 1822 O O . LYS B 1 25 ? -17.438 6.809 4.062 1 94.25 25 LYS B O 1
ATOM 1827 N N . ARG B 1 26 ? -16.594 7.863 2.268 1 95.94 26 ARG B N 1
ATOM 1828 C CA . ARG B 1 26 ? -17.875 7.805 1.582 1 95.94 26 ARG B CA 1
ATOM 1829 C C . ARG B 1 26 ? -18.203 6.379 1.139 1 95.94 26 ARG B C 1
ATOM 1831 O O . ARG B 1 26 ? -17.5 5.812 0.303 1 95.94 26 ARG B O 1
ATOM 1838 N N . LEU B 1 27 ? -19.234 5.82 1.576 1 96.56 27 LEU B N 1
ATOM 1839 C CA . LEU B 1 27 ? -19.531 4.398 1.416 1 96.56 27 LEU B CA 1
ATOM 1840 C C . LEU B 1 27 ? -19.797 4.062 -0.047 1 96.56 27 LEU B C 1
ATOM 1842 O O . LEU B 1 27 ? -19.453 2.973 -0.511 1 96.56 27 LEU B O 1
ATOM 1846 N N . ARG B 1 28 ? -20.453 4.934 -0.739 1 97.31 28 ARG B N 1
ATOM 1847 C CA . ARG B 1 28 ? -20.672 4.699 -2.164 1 97.31 28 ARG B CA 1
ATOM 1848 C C . ARG B 1 28 ? -19.328 4.555 -2.896 1 97.31 28 ARG B C 1
ATOM 1850 O O . ARG B 1 28 ? -19.156 3.623 -3.682 1 97.31 28 ARG B O 1
ATOM 1857 N N . LEU B 1 29 ? -18.469 5.523 -2.605 1 97.75 29 LEU B N 1
ATOM 1858 C CA . LEU B 1 29 ? -17.141 5.477 -3.217 1 97.75 29 LEU B CA 1
ATOM 1859 C C . LEU B 1 29 ? -16.375 4.242 -2.76 1 97.75 29 LEU B C 1
ATOM 1861 O O . LEU B 1 29 ? -15.664 3.619 -3.551 1 97.75 29 LEU B O 1
ATOM 1865 N N . ALA B 1 30 ? -16.516 3.875 -1.494 1 97.81 30 ALA B N 1
ATOM 1866 C CA . ALA B 1 30 ? -15.852 2.68 -0.971 1 97.81 30 ALA B CA 1
ATOM 1867 C C . ALA B 1 30 ? -16.297 1.433 -1.728 1 97.81 30 ALA B C 1
ATOM 1869 O O . ALA B 1 30 ? -15.5 0.528 -1.975 1 97.81 30 ALA B O 1
ATOM 1870 N N . ALA B 1 31 ? -17.562 1.403 -2.078 1 97.81 31 ALA B N 1
ATOM 1871 C CA . ALA B 1 31 ? -18.109 0.289 -2.857 1 97.81 31 ALA B CA 1
ATOM 1872 C C . ALA B 1 31 ? -17.438 0.209 -4.227 1 97.81 31 ALA B C 1
ATOM 1874 O O . ALA B 1 31 ? -17.062 -0.876 -4.684 1 97.81 31 ALA B O 1
ATOM 1875 N N . TYR B 1 32 ? -17.266 1.306 -4.859 1 98.19 32 TYR B N 1
ATOM 1876 C CA . TYR B 1 32 ? -16.562 1.336 -6.145 1 98.19 32 TYR B CA 1
ATOM 1877 C C . TYR B 1 32 ? -15.117 0.905 -5.992 1 98.19 32 TYR B C 1
ATOM 1879 O O . TYR B 1 32 ? -14.578 0.187 -6.844 1 98.19 32 TYR B O 1
ATOM 1887 N N . MET B 1 33 ? -14.453 1.35 -4.93 1 98.12 33 MET B N 1
ATOM 1888 C CA . MET B 1 33 ? -13.07 0.949 -4.68 1 98.12 33 MET B CA 1
ATOM 1889 C C . MET B 1 33 ? -12.977 -0.556 -4.453 1 98.12 33 MET B C 1
ATOM 1891 O O . MET B 1 33 ? -12 -1.189 -4.871 1 98.12 33 MET B O 1
ATOM 1895 N N . TYR B 1 34 ? -13.969 -1.081 -3.768 1 98.5 34 TYR B N 1
ATOM 1896 C CA . TYR B 1 34 ? -13.992 -2.525 -3.572 1 98.5 34 TYR B CA 1
ATOM 1897 C C . TYR B 1 34 ? -14.078 -3.256 -4.906 1 98.5 34 TYR B C 1
ATOM 1899 O O . TYR B 1 34 ? -13.461 -4.309 -5.086 1 98.5 34 TYR B O 1
ATOM 1907 N N . SER B 1 35 ? -14.891 -2.703 -5.766 1 98.56 35 SER B N 1
ATOM 1908 C CA . SER B 1 35 ? -14.992 -3.289 -7.098 1 98.56 35 SER B CA 1
ATOM 1909 C C . SER B 1 35 ? -13.625 -3.33 -7.785 1 98.56 35 SER B C 1
ATOM 1911 O O . SER B 1 35 ? -13.25 -4.352 -8.367 1 98.56 35 SER B O 1
ATOM 1913 N N . ILE B 1 36 ? -12.883 -2.287 -7.711 1 97.88 36 ILE B N 1
ATOM 1914 C CA . ILE B 1 36 ? -11.547 -2.205 -8.297 1 97.88 36 ILE B CA 1
ATOM 1915 C C . ILE B 1 36 ? -10.625 -3.217 -7.621 1 97.88 36 ILE B C 1
ATOM 1917 O O . ILE B 1 36 ? -9.891 -3.941 -8.297 1 97.88 36 ILE B O 1
ATOM 1921 N N . GLN B 1 37 ? -10.695 -3.273 -6.32 1 98.12 37 GLN B N 1
ATOM 1922 C CA . GLN B 1 37 ? -9.891 -4.215 -5.547 1 98.12 37 GLN B CA 1
ATOM 1923 C C . GLN B 1 37 ? -10.211 -5.656 -5.93 1 98.12 37 GLN B C 1
ATOM 1925 O O . GLN B 1 37 ? -9.305 -6.484 -6.059 1 98.12 37 GLN B O 1
ATOM 1930 N N . SER B 1 38 ? -11.477 -5.961 -6.066 1 98.25 38 SER B N 1
ATOM 1931 C CA . SER B 1 38 ? -11.906 -7.305 -6.445 1 98.25 38 SER B CA 1
ATOM 1932 C C . SER B 1 38 ? -11.477 -7.641 -7.871 1 98.25 38 SER B C 1
ATOM 1934 O O . SER B 1 38 ? -11.188 -8.797 -8.18 1 98.25 38 SER B O 1
ATOM 1936 N N . LEU B 1 39 ? -11.445 -6.645 -8.719 1 98.31 39 LEU B N 1
ATOM 1937 C CA . LEU B 1 39 ? -10.945 -6.855 -10.078 1 98.31 39 LEU B CA 1
ATOM 1938 C C . LEU B 1 39 ? -9.484 -7.277 -10.055 1 98.31 39 LEU B C 1
ATOM 1940 O O . LEU B 1 39 ? -9.062 -8.117 -10.859 1 98.31 39 LEU B O 1
ATOM 1944 N N . VAL B 1 40 ? -8.703 -6.688 -9.188 1 98.31 40 VAL B N 1
ATOM 1945 C CA . VAL B 1 40 ? -7.309 -7.078 -9.031 1 98.31 40 VAL B CA 1
ATOM 1946 C C . VAL B 1 40 ? -7.223 -8.539 -8.602 1 98.31 40 VAL B C 1
ATOM 1948 O O . VAL B 1 40 ? -6.418 -9.305 -9.133 1 98.31 40 VAL B O 1
ATOM 1951 N N . LEU B 1 41 ? -8.062 -8.93 -7.668 1 98 41 LEU B N 1
ATOM 1952 C CA . LEU B 1 41 ? -8.102 -10.32 -7.215 1 98 41 LEU B CA 1
ATOM 1953 C C . LEU B 1 41 ? -8.414 -11.258 -8.375 1 98 41 LEU B C 1
ATOM 1955 O O . LEU B 1 41 ? -7.73 -12.266 -8.562 1 98 41 LEU B O 1
ATOM 1959 N N . VAL B 1 42 ? -9.445 -10.93 -9.109 1 97.94 42 VAL B N 1
ATOM 1960 C CA . VAL B 1 42 ? -9.859 -11.727 -10.258 1 97.94 42 VAL B CA 1
ATOM 1961 C C . VAL B 1 42 ? -8.703 -11.844 -11.242 1 97.94 42 VAL B C 1
ATOM 1963 O O . VAL B 1 42 ? -8.461 -12.922 -11.805 1 97.94 42 VAL B O 1
ATOM 1966 N N . SER B 1 43 ? -8.008 -10.781 -11.469 1 97.94 43 SER B N 1
ATOM 1967 C CA . SER B 1 43 ? -6.859 -10.781 -12.367 1 97.94 43 SER B CA 1
ATOM 1968 C C . SER B 1 43 ? -5.762 -11.711 -11.852 1 97.94 43 SER B C 1
ATOM 1970 O O . SER B 1 43 ? -5.055 -12.336 -12.648 1 97.94 43 SER B O 1
ATOM 1972 N N . ILE B 1 44 ? -5.594 -11.781 -10.547 1 96.69 44 ILE B N 1
ATOM 1973 C CA . ILE B 1 44 ? -4.621 -12.703 -9.969 1 96.69 44 ILE B CA 1
ATOM 1974 C C . ILE B 1 44 ? -5.047 -14.148 -10.25 1 96.69 44 ILE B C 1
ATOM 1976 O O . ILE B 1 44 ? -4.227 -14.977 -10.656 1 96.69 44 ILE B O 1
ATOM 1980 N N . PHE B 1 45 ? -6.359 -14.453 -10.062 1 95.94 45 PHE B N 1
ATOM 1981 C CA . PHE B 1 45 ? -6.875 -15.789 -10.359 1 95.94 45 PHE B CA 1
ATOM 1982 C C . PHE B 1 45 ? -6.602 -16.156 -11.812 1 95.94 45 PHE B C 1
ATOM 1984 O O . PHE B 1 45 ? -6.148 -17.266 -12.094 1 95.94 45 PHE B O 1
ATOM 1991 N N . LEU B 1 46 ? -6.867 -15.234 -12.688 1 96.31 46 LEU B N 1
ATOM 1992 C CA . LEU B 1 46 ? -6.664 -15.477 -14.117 1 96.31 46 LEU B CA 1
ATOM 1993 C C . LEU B 1 46 ? -5.188 -15.688 -14.422 1 96.31 46 LEU B C 1
ATOM 1995 O O . LEU B 1 46 ? -4.836 -16.562 -15.219 1 96.31 46 LEU B O 1
ATOM 1999 N N . SER B 1 47 ? -4.352 -14.898 -13.82 1 94.38 47 SER B N 1
ATOM 2000 C CA . SER B 1 47 ? -2.912 -15.039 -14.023 1 94.38 47 SER B CA 1
ATOM 2001 C C . SER B 1 47 ? -2.42 -16.406 -13.547 1 94.38 47 SER B C 1
ATOM 2003 O O . SER B 1 47 ? -1.598 -17.031 -14.211 1 94.38 47 SER B O 1
ATOM 2005 N N . LEU B 1 48 ? -2.896 -16.828 -12.414 1 92.31 48 LEU B N 1
ATOM 2006 C CA . LEU B 1 48 ? -2.543 -18.156 -11.906 1 92.31 48 LEU B CA 1
ATOM 2007 C C . LEU B 1 48 ? -3.041 -19.25 -12.836 1 92.31 48 LEU B C 1
ATOM 2009 O O . LEU B 1 48 ? -2.336 -20.234 -13.086 1 92.31 48 LEU B O 1
ATOM 2013 N N . ALA B 1 49 ? -4.25 -19.078 -13.344 1 93.44 49 ALA B N 1
ATOM 2014 C CA . ALA B 1 49 ? -4.832 -20.062 -14.25 1 93.44 49 ALA B CA 1
ATOM 2015 C C . ALA B 1 49 ? -3.977 -20.234 -15.508 1 93.44 49 ALA B C 1
ATOM 2017 O O . ALA B 1 49 ? -3.732 -21.359 -15.953 1 93.44 49 ALA B O 1
ATOM 2018 N N . VAL B 1 50 ? -3.516 -19.156 -16.031 1 92.5 50 VAL B N 1
ATOM 2019 C CA . VAL B 1 50 ? -2.764 -19.156 -17.281 1 92.5 50 VAL B CA 1
ATOM 2020 C C . VAL B 1 50 ? -1.341 -19.656 -17.031 1 92.5 50 VAL B C 1
ATOM 2022 O O . VAL B 1 50 ? -0.878 -20.594 -17.672 1 92.5 50 VAL B O 1
ATOM 2025 N N . PHE B 1 51 ? -0.673 -19.188 -16.078 1 87.81 51 PHE B N 1
ATOM 2026 C CA . PHE B 1 51 ? 0.759 -19.422 -15.914 1 87.81 51 PHE B CA 1
ATOM 2027 C C . PHE B 1 51 ? 1.021 -20.734 -15.195 1 87.81 51 PHE B C 1
ATOM 2029 O O . PHE B 1 51 ? 2.045 -21.391 -15.422 1 87.81 51 PHE B O 1
ATOM 2036 N N . MET B 1 52 ? 0.105 -21.062 -14.289 1 86.44 52 MET B N 1
ATOM 2037 C CA . MET B 1 52 ? 0.277 -22.328 -13.586 1 86.44 52 MET B CA 1
ATOM 2038 C C . MET B 1 52 ? -0.53 -23.438 -14.25 1 86.44 52 MET B C 1
ATOM 2040 O O . MET B 1 52 ? -0.614 -24.547 -13.719 1 86.44 52 MET B O 1
ATOM 2044 N N . HIS B 1 53 ? -1.153 -23.094 -15.359 1 90 53 HIS B N 1
ATOM 2045 C CA . HIS B 1 53 ? -1.97 -24.031 -16.109 1 90 53 HIS B CA 1
ATOM 2046 C C . HIS B 1 53 ? -3.02 -24.688 -15.219 1 90 53 HIS B C 1
ATOM 2048 O O . HIS B 1 53 ? -3.193 -25.906 -15.258 1 90 53 HIS B O 1
ATOM 2054 N N . ALA B 1 54 ? -3.48 -23.969 -14.32 1 90.81 54 ALA B N 1
ATOM 2055 C CA . ALA B 1 54 ? -4.535 -24.422 -13.422 1 90.81 54 ALA B CA 1
ATOM 2056 C C . ALA B 1 54 ? -5.914 -24.156 -14.016 1 90.81 54 ALA B C 1
ATOM 2058 O O . ALA B 1 54 ? -6.512 -23.109 -13.758 1 90.81 54 ALA B O 1
ATOM 2059 N N . GLU B 1 55 ? -6.57 -25.031 -14.641 1 88.88 55 GLU B N 1
ATOM 2060 C CA . GLU B 1 55 ? -7.801 -24.875 -15.406 1 88.88 55 GLU B CA 1
ATOM 2061 C C . GLU B 1 55 ? -8.977 -24.531 -14.5 1 88.88 55 GLU B C 1
ATOM 2063 O O . GLU B 1 55 ? -9.797 -23.672 -14.836 1 88.88 55 GLU B O 1
ATOM 2068 N N . PRO B 1 56 ? -9.031 -25.141 -13.336 1 90 56 PRO B N 1
ATOM 2069 C CA . PRO B 1 56 ? -10.188 -24.859 -12.484 1 90 56 PRO B CA 1
ATOM 2070 C C . PRO B 1 56 ? -10.266 -23.406 -12.062 1 90 56 PRO B C 1
ATOM 2072 O O . PRO B 1 56 ? -11.344 -22.906 -11.75 1 90 56 PRO B O 1
ATOM 2075 N N . LEU B 1 57 ? -9.211 -22.672 -12.109 1 93.81 57 LEU B N 1
ATOM 2076 C CA . LEU B 1 57 ? -9.172 -21.297 -11.641 1 93.81 57 LEU B CA 1
ATOM 2077 C C . LEU B 1 57 ? -9.844 -20.359 -12.641 1 93.81 57 LEU B C 1
ATOM 2079 O O . LEU B 1 57 ? -10.219 -19.234 -12.297 1 93.81 57 LEU B O 1
ATOM 2083 N N . TYR B 1 58 ? -10.055 -20.797 -13.852 1 94.12 58 TYR B N 1
ATOM 2084 C CA . TYR B 1 58 ? -10.766 -19.984 -14.836 1 94.12 58 TYR B CA 1
ATOM 2085 C C . TYR B 1 58 ? -12.219 -19.781 -14.422 1 94.12 58 TYR B C 1
ATOM 2087 O O . TYR B 1 58 ? -12.719 -18.656 -14.43 1 94.12 58 TYR B O 1
ATOM 2095 N N . ILE B 1 59 ? -12.781 -20.859 -14.039 1 93.69 59 ILE B N 1
ATOM 2096 C CA . ILE B 1 59 ? -14.18 -20.781 -13.656 1 93.69 59 ILE B CA 1
ATOM 2097 C C . ILE B 1 59 ? -14.312 -19.969 -12.367 1 93.69 59 ILE B C 1
ATOM 2099 O O . ILE B 1 59 ? -15.242 -19.172 -12.227 1 93.69 59 ILE B O 1
ATOM 2103 N N . TRP B 1 60 ? -13.43 -20.156 -11.422 1 94.5 60 TRP B N 1
ATOM 2104 C CA . TRP B 1 60 ? -13.453 -19.391 -10.18 1 94.5 60 TRP B CA 1
ATOM 2105 C C . TRP B 1 60 ? -13.297 -17.906 -10.461 1 94.5 60 TRP B C 1
ATOM 2107 O O . TRP B 1 60 ? -13.938 -17.078 -9.805 1 94.5 60 TRP B O 1
ATOM 2117 N N . SER B 1 61 ? -12.43 -17.562 -11.406 1 95.94 61 SER B N 1
ATOM 2118 C CA . SER B 1 61 ? -12.219 -16.156 -11.742 1 95.94 61 SER B CA 1
ATOM 2119 C C . SER B 1 61 ? -13.5 -15.531 -12.281 1 95.94 61 SER B C 1
ATOM 2121 O O . SER B 1 61 ? -13.82 -14.391 -11.961 1 95.94 61 SER B O 1
ATOM 2123 N N . VAL B 1 62 ? -14.25 -16.266 -13.039 1 95.88 62 VAL B N 1
ATOM 2124 C CA . VAL B 1 62 ? -15.484 -15.758 -13.617 1 95.88 62 VAL B CA 1
ATOM 2125 C C . VAL B 1 62 ? -16.531 -15.562 -12.523 1 95.88 62 VAL B C 1
ATOM 2127 O O . VAL B 1 62 ? -17.188 -14.523 -12.461 1 95.88 62 VAL B O 1
ATOM 2130 N N . THR B 1 63 ? -16.641 -16.578 -11.672 1 94.56 63 THR B N 1
ATOM 2131 C CA . THR B 1 63 ? -17.641 -16.484 -10.609 1 94.56 63 THR B CA 1
ATOM 2132 C C . THR B 1 63 ? -17.281 -15.375 -9.625 1 94.56 63 THR B C 1
ATOM 2134 O O . THR B 1 63 ? -18.156 -14.648 -9.164 1 94.56 63 THR B O 1
ATOM 2137 N N . ALA B 1 64 ? -16.016 -15.266 -9.305 1 96.12 64 ALA B N 1
ATOM 2138 C CA . ALA B 1 64 ? -15.562 -14.188 -8.43 1 96.12 64 ALA B CA 1
ATOM 2139 C C . ALA B 1 64 ? -15.836 -12.82 -9.055 1 96.12 64 ALA B C 1
ATOM 2141 O O . ALA B 1 64 ? -16.219 -11.883 -8.352 1 96.12 64 ALA B O 1
ATOM 2142 N N . PHE B 1 65 ? -15.641 -12.695 -10.352 1 97.62 65 PHE B N 1
ATOM 2143 C CA . PHE B 1 65 ? -15.922 -11.445 -11.047 1 97.62 65 PHE B CA 1
ATOM 2144 C C . PHE B 1 65 ? -17.391 -11.055 -10.898 1 97.62 65 PHE B C 1
ATOM 2146 O O . PHE B 1 65 ? -17.688 -9.906 -10.57 1 97.62 65 PHE B O 1
ATOM 2153 N N . ILE B 1 66 ? -18.234 -11.938 -11.031 1 96.44 66 ILE B N 1
ATOM 2154 C CA . ILE B 1 66 ? -19.672 -11.688 -10.969 1 96.44 66 ILE B CA 1
ATOM 2155 C C . ILE B 1 66 ? -20.078 -11.367 -9.531 1 96.44 66 ILE B C 1
ATOM 2157 O O . ILE B 1 66 ? -20.766 -10.375 -9.281 1 96.44 66 ILE B O 1
ATOM 2161 N N . THR B 1 67 ? -19.609 -12.148 -8.578 1 95.06 67 THR B N 1
ATOM 2162 C CA . THR B 1 67 ? -20.094 -12.023 -7.207 1 95.06 67 THR B CA 1
ATOM 2163 C C . THR B 1 67 ? -19.406 -10.867 -6.492 1 95.06 67 THR B C 1
ATOM 2165 O O . THR B 1 67 ? -20.062 -10.062 -5.824 1 95.06 67 THR B O 1
ATOM 2168 N N . LYS B 1 68 ? -18.078 -10.75 -6.715 1 96.25 68 LYS B N 1
ATOM 2169 C CA . LYS B 1 68 ? -17.297 -9.812 -5.906 1 96.25 68 LYS B CA 1
ATOM 2170 C C . LYS B 1 68 ? -17.172 -8.461 -6.609 1 96.25 68 LYS B C 1
ATOM 2172 O O . LYS B 1 68 ? -17.25 -7.414 -5.969 1 96.25 68 LYS B O 1
ATOM 2177 N N . THR B 1 69 ? -16.953 -8.43 -7.875 1 97.69 69 THR B N 1
ATOM 2178 C CA . THR B 1 69 ? -16.703 -7.195 -8.602 1 97.69 69 THR B CA 1
ATOM 2179 C C . THR B 1 69 ? -18 -6.484 -8.938 1 97.69 69 THR B C 1
ATOM 2181 O O . THR B 1 69 ? -18.047 -5.25 -8.992 1 97.69 69 THR B O 1
ATOM 2184 N N . ILE B 1 70 ? -19.078 -7.203 -9.125 1 97.19 70 ILE B N 1
ATOM 2185 C CA . ILE B 1 70 ? -20.328 -6.609 -9.609 1 97.19 70 ILE B CA 1
ATOM 2186 C C . ILE B 1 70 ? -21.391 -6.688 -8.523 1 97.19 70 ILE B C 1
ATOM 2188 O O . ILE B 1 70 ? -21.875 -5.66 -8.055 1 97.19 70 ILE B O 1
ATOM 2192 N N . LEU B 1 71 ? -21.688 -7.867 -8.047 1 96 71 LEU B N 1
ATOM 2193 C CA . LEU B 1 71 ? -22.859 -8.102 -7.195 1 96 71 LEU B CA 1
ATOM 2194 C C . LEU B 1 71 ? -22.703 -7.375 -5.863 1 96 71 LEU B C 1
ATOM 2196 O O . LEU B 1 71 ? -23.625 -6.66 -5.438 1 96 71 LEU B O 1
ATOM 2200 N N . VAL B 1 72 ? -21.578 -7.52 -5.211 1 95.19 72 VAL B N 1
ATOM 2201 C CA . VAL B 1 72 ? -21.391 -6.965 -3.873 1 95.19 72 VAL B CA 1
ATOM 2202 C C . VAL B 1 72 ? -21.5 -5.445 -3.924 1 95.19 72 VAL B C 1
ATOM 2204 O O . VAL B 1 72 ? -22.281 -4.844 -3.193 1 95.19 72 VAL B O 1
ATOM 2207 N N . PRO B 1 73 ? -20.719 -4.777 -4.758 1 96.62 73 PRO B N 1
ATOM 2208 C CA . PRO B 1 73 ? -20.875 -3.324 -4.836 1 96.62 73 PRO B CA 1
ATOM 2209 C C . PRO B 1 73 ? -22.297 -2.9 -5.207 1 96.62 73 PRO B C 1
ATOM 2211 O O . PRO B 1 73 ? -22.797 -1.897 -4.691 1 96.62 73 PRO B O 1
ATOM 2214 N N . TYR B 1 74 ? -22.922 -3.631 -6.074 1 96.5 74 TYR B N 1
ATOM 2215 C CA . TYR B 1 74 ? -24.312 -3.344 -6.457 1 96.5 74 TYR B CA 1
ATOM 2216 C C . TYR B 1 74 ? -25.234 -3.393 -5.246 1 96.5 74 TYR B C 1
ATOM 2218 O O . TYR B 1 74 ? -26.078 -2.512 -5.066 1 96.5 74 TYR B O 1
ATOM 2226 N N . LEU B 1 75 ? -25.109 -4.395 -4.441 1 94.06 75 LEU B N 1
ATOM 2227 C CA . LEU B 1 75 ? -25.938 -4.555 -3.258 1 94.06 75 LEU B CA 1
ATOM 2228 C C . LEU B 1 75 ? -25.719 -3.404 -2.281 1 94.06 75 LEU B C 1
ATOM 2230 O O . LEU B 1 75 ? -26.688 -2.885 -1.705 1 94.06 75 LEU B O 1
ATOM 2234 N N . ILE B 1 76 ? -24.469 -3 -2.059 1 94.94 76 ILE B N 1
ATOM 2235 C CA . ILE B 1 76 ? -24.172 -1.911 -1.138 1 94.94 76 ILE B CA 1
ATOM 2236 C C . ILE B 1 76 ? -24.766 -0.607 -1.658 1 94.94 76 ILE B C 1
ATOM 2238 O O . ILE B 1 76 ? -25.406 0.13 -0.906 1 94.94 76 ILE B O 1
ATOM 2242 N N . ILE B 1 77 ? -24.578 -0.342 -2.969 1 96.12 77 ILE B N 1
ATOM 2243 C CA . ILE B 1 77 ? -25.078 0.891 -3.57 1 96.12 77 ILE B CA 1
ATOM 2244 C C . ILE B 1 77 ? -26.594 0.909 -3.527 1 96.12 77 ILE B C 1
ATOM 2246 O O . ILE B 1 77 ? -27.203 1.948 -3.258 1 96.12 77 ILE B O 1
ATOM 2250 N N . ARG B 1 78 ? -27.203 -0.188 -3.787 1 93.31 78 ARG B N 1
ATOM 2251 C CA . ARG B 1 78 ? -28.656 -0.287 -3.709 1 93.31 78 ARG B CA 1
ATOM 2252 C C . ARG B 1 78 ? -29.141 0.008 -2.297 1 93.31 78 ARG B C 1
ATOM 2254 O O . ARG B 1 78 ? -30.172 0.665 -2.117 1 93.31 78 ARG B O 1
ATOM 2261 N N . THR B 1 79 ? -28.484 -0.491 -1.327 1 92.31 79 THR B N 1
ATOM 2262 C CA . THR B 1 79 ? -28.844 -0.231 0.063 1 92.31 79 THR B CA 1
ATOM 2263 C C . THR B 1 79 ? -28.719 1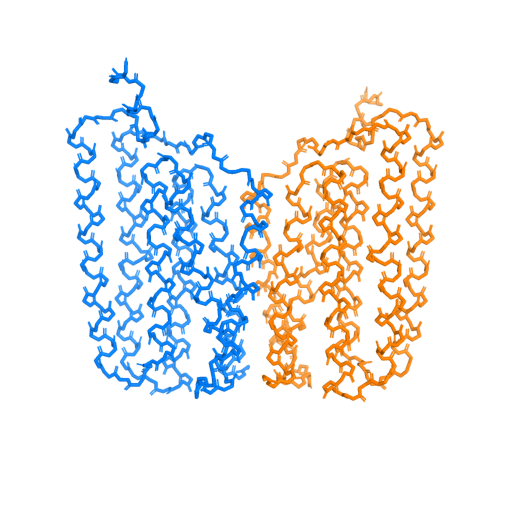.258 0.381 1 92.31 79 THR B C 1
ATOM 2265 O O . THR B 1 79 ? -29.594 1.825 1.038 1 92.31 79 THR B O 1
ATOM 2268 N N . LEU B 1 80 ? -27.688 1.87 -0.111 1 93.69 80 LEU B N 1
ATOM 2269 C CA . LEU B 1 80 ? -27.469 3.293 0.13 1 93.69 80 LEU B CA 1
ATOM 2270 C C . LEU B 1 80 ? -28.562 4.129 -0.514 1 93.69 80 LEU B C 1
ATOM 2272 O O . LEU B 1 80 ? -28.953 5.172 0.017 1 93.69 80 LEU B O 1
ATOM 2276 N N . LYS B 1 81 ? -29.031 3.648 -1.681 1 92.69 81 LYS B N 1
ATOM 2277 C CA . LYS B 1 81 ? -30.125 4.344 -2.348 1 92.69 81 LYS B CA 1
ATOM 2278 C C . LYS B 1 81 ? -31.406 4.285 -1.513 1 92.69 81 LYS B C 1
ATOM 2280 O O . LYS B 1 81 ? -32.219 5.215 -1.543 1 92.69 81 LYS B O 1
ATOM 2285 N N . LYS B 1 82 ? -31.531 3.346 -0.765 1 89.81 82 LYS B N 1
ATOM 2286 C CA . LYS B 1 82 ? -32.719 3.16 0.054 1 89.81 82 LYS B CA 1
ATOM 2287 C C . LYS B 1 82 ? -32.625 3.912 1.377 1 89.81 82 LYS B C 1
ATOM 2289 O O . LYS B 1 82 ? -33.594 4.508 1.846 1 89.81 82 LYS B O 1
ATOM 2294 N N . VAL B 1 83 ? -31.484 3.9 1.965 1 88.94 83 VAL B N 1
ATOM 2295 C CA . VAL B 1 83 ? -31.344 4.43 3.318 1 88.94 83 VAL B CA 1
ATOM 2296 C C . VAL B 1 83 ? -30.719 5.816 3.271 1 88.94 83 VAL B C 1
ATOM 2298 O O . VAL B 1 83 ? -30.719 6.543 4.266 1 88.94 83 VAL B O 1
ATOM 2301 N N . GLY B 1 84 ? -30.109 6.266 2.195 1 90.5 84 GLY B N 1
ATOM 2302 C CA . GLY B 1 84 ? -29.406 7.531 2.053 1 90.5 84 GLY B CA 1
ATOM 2303 C C . GLY B 1 84 ? -27.906 7.383 2.078 1 90.5 84 GLY B C 1
ATOM 2304 O O . GLY B 1 84 ? -27.375 6.41 2.621 1 90.5 84 GLY B O 1
ATOM 2305 N N . GLU B 1 85 ? -27.266 8.32 1.508 1 91.75 85 GLU B N 1
ATOM 2306 C CA . GLU B 1 85 ? -25.812 8.312 1.484 1 91.75 85 GLU B CA 1
ATOM 2307 C C . GLU B 1 85 ? -25.234 8.336 2.898 1 91.75 85 GLU B C 1
ATOM 2309 O O . GLU B 1 85 ? -25.766 9.023 3.775 1 91.75 85 GLU B O 1
ATOM 2314 N N . GLN B 1 86 ? -24.188 7.516 3.008 1 90.69 86 GLN B N 1
ATOM 2315 C CA . GLN B 1 86 ? -23.547 7.406 4.32 1 90.69 86 GLN B CA 1
ATOM 2316 C C . GLN B 1 86 ? -22.047 7.59 4.219 1 90.69 86 GLN B C 1
ATOM 2318 O O . GLN B 1 86 ? -21.438 7.277 3.189 1 90.69 86 GLN B O 1
ATOM 2323 N N . GLU B 1 87 ? -21.5 8.156 5.281 1 92 87 GLU B N 1
ATOM 2324 C CA . GLU B 1 87 ? -20.047 8.25 5.449 1 92 87 GLU B CA 1
ATOM 2325 C C . GLU B 1 87 ? -19.609 7.621 6.766 1 92 87 GLU B C 1
ATOM 2327 O O . GLU B 1 87 ? -20.344 7.664 7.758 1 92 87 GLU B O 1
ATOM 2332 N N . GLU B 1 88 ? -18.484 7.023 6.578 1 89.12 88 GLU B N 1
ATOM 2333 C CA . GLU B 1 88 ? -17.922 6.453 7.797 1 89.12 88 GLU B CA 1
ATOM 2334 C C . GLU B 1 88 ? -17.625 7.535 8.828 1 89.12 88 GLU B C 1
ATOM 2336 O O . GLU B 1 88 ? -17 8.547 8.516 1 89.12 88 GLU B O 1
ATOM 2341 N N . GLY B 1 89 ? -18.172 7.406 10.008 1 81.88 89 GLY B N 1
ATOM 2342 C CA . GLY B 1 89 ? -17.969 8.367 11.078 1 81.88 89 GLY B CA 1
ATOM 2343 C C . GLY B 1 89 ? -16.594 8.297 11.688 1 81.88 89 GLY B C 1
ATOM 2344 O O . GLY B 1 89 ? -15.594 8.156 10.969 1 81.88 89 GLY B O 1
ATOM 2345 N N . LYS B 1 90 ? -16.562 8.5 13 1 80 90 LYS B N 1
ATOM 2346 C CA . LYS B 1 90 ? -15.297 8.461 13.727 1 80 90 LYS B CA 1
ATOM 2347 C C . LYS B 1 90 ? -14.703 7.055 13.719 1 80 90 LYS B C 1
ATOM 2349 O O . LYS B 1 90 ? -15.383 6.09 14.07 1 80 90 LYS B O 1
ATOM 2354 N N . SER B 1 91 ? -13.664 6.914 13.141 1 86.06 91 SER B N 1
ATOM 2355 C CA . SER B 1 91 ? -12.945 5.648 13.047 1 86.06 91 SER B CA 1
ATOM 2356 C C . SER B 1 91 ? -11.453 5.848 13.266 1 86.06 91 SER B C 1
ATOM 2358 O O . SER B 1 91 ? -11.016 6.922 13.68 1 86.06 91 SER B O 1
ATOM 2360 N N . LEU B 1 92 ? -10.734 4.77 13.164 1 91.25 92 LEU B N 1
ATOM 2361 C CA . LEU B 1 92 ? -9.281 4.809 13.273 1 91.25 92 LEU B CA 1
ATOM 2362 C C . LEU B 1 92 ? -8.688 5.848 12.328 1 91.25 92 LEU B C 1
ATOM 2364 O O . LEU B 1 92 ? -9.125 5.969 11.18 1 91.25 92 LEU B O 1
ATOM 2368 N N . LYS B 1 93 ? -7.805 6.605 12.867 1 92.25 93 LYS B N 1
ATOM 2369 C CA . LYS B 1 93 ? -7.086 7.551 12.016 1 92.25 93 LYS B CA 1
ATOM 2370 C C . LYS B 1 93 ? -6.355 6.828 10.883 1 92.25 93 LYS B C 1
ATOM 2372 O O . LYS B 1 93 ? -5.93 5.684 11.047 1 92.25 93 LYS B O 1
ATOM 2377 N N . THR B 1 94 ? -6.262 7.445 9.773 1 91.94 94 THR B N 1
ATOM 2378 C CA . THR B 1 94 ? -5.633 6.879 8.586 1 91.94 94 THR B CA 1
ATOM 2379 C C . THR B 1 94 ? -4.199 6.449 8.891 1 91.94 94 THR B C 1
ATOM 2381 O O . THR B 1 94 ? -3.777 5.355 8.516 1 91.94 94 THR B O 1
ATOM 2384 N N . THR B 1 95 ? -3.434 7.281 9.609 1 92.88 95 THR B N 1
ATOM 2385 C CA . THR B 1 95 ? -2.055 6.961 9.961 1 92.88 95 THR B CA 1
ATOM 2386 C C . THR B 1 95 ? -1.986 5.652 10.742 1 92.88 95 THR B C 1
ATOM 2388 O O . THR B 1 95 ? -1.137 4.805 10.469 1 92.88 95 THR B O 1
ATOM 2391 N N . THR B 1 96 ? -2.898 5.488 11.672 1 95.06 96 THR B N 1
ATOM 2392 C CA . THR B 1 96 ? -2.934 4.277 12.484 1 95.06 96 THR B CA 1
ATOM 2393 C C . THR B 1 96 ? -3.287 3.061 11.633 1 95.06 96 THR B C 1
ATOM 2395 O O . THR B 1 96 ? -2.66 2.008 11.758 1 95.06 96 THR B O 1
ATOM 2398 N N . SER B 1 97 ? -4.293 3.271 10.766 1 95.12 97 SER B N 1
ATOM 2399 C CA . SER B 1 97 ? -4.719 2.156 9.93 1 95.12 97 SER B CA 1
ATOM 2400 C C . SER B 1 97 ? -3.602 1.722 8.984 1 95.12 97 SER B C 1
ATOM 2402 O O . SER B 1 97 ? -3.354 0.525 8.812 1 95.12 97 SER B O 1
ATOM 2404 N N . VAL B 1 98 ? -2.893 2.652 8.375 1 95.12 98 VAL B N 1
ATOM 2405 C CA . VAL B 1 98 ? -1.807 2.32 7.457 1 95.12 98 VAL B CA 1
ATOM 2406 C C . VAL B 1 98 ? -0.647 1.702 8.234 1 95.12 98 VAL B C 1
ATOM 2408 O O . VAL B 1 98 ? -0.012 0.754 7.766 1 95.12 98 VAL B O 1
ATOM 2411 N N . PHE B 1 99 ? -0.371 2.225 9.391 1 96.81 99 PHE B N 1
ATOM 2412 C CA . PHE B 1 99 ? 0.674 1.658 10.234 1 96.81 99 PHE B CA 1
ATOM 2413 C C . PHE B 1 99 ? 0.371 0.202 10.57 1 96.81 99 PHE B C 1
ATOM 2415 O O . PHE B 1 99 ? 1.255 -0.654 10.492 1 96.81 99 PHE B O 1
ATOM 2422 N N . LEU B 1 100 ? -0.836 -0.049 10.945 1 96.88 100 LEU B N 1
ATOM 2423 C CA . LEU B 1 100 ? -1.25 -1.416 11.242 1 96.88 100 LEU B CA 1
ATOM 2424 C C . LEU B 1 100 ? -1.133 -2.301 10.008 1 96.88 100 LEU B C 1
ATOM 2426 O O . LEU B 1 100 ? -0.734 -3.463 10.102 1 96.88 100 LEU B O 1
ATOM 2430 N N . ALA B 1 101 ? -1.512 -1.743 8.852 1 96.62 101 ALA B N 1
ATOM 2431 C CA . ALA B 1 101 ? -1.355 -2.494 7.613 1 96.62 101 ALA B CA 1
ATOM 2432 C C . ALA B 1 101 ? 0.1 -2.893 7.391 1 96.62 101 ALA B C 1
ATOM 2434 O O . ALA B 1 101 ? 0.388 -4.027 7.004 1 96.62 101 ALA B O 1
ATOM 2435 N N . VAL B 1 102 ? 1.071 -2 7.637 1 96.5 102 VAL B N 1
ATOM 2436 C CA . VAL B 1 102 ? 2.502 -2.264 7.508 1 96.5 102 VAL B CA 1
ATOM 2437 C C . VAL B 1 102 ? 2.9 -3.402 8.445 1 96.5 102 VAL B C 1
ATOM 2439 O O . VAL B 1 102 ? 3.598 -4.336 8.039 1 96.5 102 VAL B O 1
ATOM 2442 N N . LEU B 1 103 ? 2.418 -3.342 9.633 1 97.56 103 LEU B N 1
ATOM 2443 C CA . LEU B 1 103 ? 2.732 -4.359 10.625 1 97.56 103 LEU B CA 1
ATOM 2444 C C . LEU B 1 103 ? 2.166 -5.715 10.219 1 97.56 103 LEU B C 1
ATOM 2446 O O . LEU B 1 103 ? 2.832 -6.742 10.359 1 97.56 103 LEU B O 1
ATOM 2450 N N . LEU B 1 104 ? 0.972 -5.723 9.711 1 97.81 104 LEU B N 1
ATOM 2451 C CA . LEU B 1 104 ? 0.33 -6.965 9.297 1 97.81 104 LEU B CA 1
ATOM 2452 C C . LEU B 1 104 ? 1.076 -7.598 8.125 1 97.81 104 LEU B C 1
ATOM 2454 O O . LEU B 1 104 ? 1.254 -8.82 8.086 1 97.81 104 LEU B O 1
ATOM 2458 N N . VAL B 1 105 ? 1.49 -6.754 7.199 1 96.69 105 VAL B N 1
ATOM 2459 C CA . VAL B 1 105 ? 2.26 -7.262 6.066 1 96.69 105 VAL B CA 1
ATOM 2460 C C . VAL B 1 105 ? 3.588 -7.832 6.555 1 96.69 105 VAL B C 1
ATOM 2462 O O . VAL B 1 105 ? 3.975 -8.938 6.172 1 96.69 105 VAL B O 1
ATOM 2465 N N . ALA B 1 106 ? 4.281 -7.098 7.406 1 95.88 106 ALA B N 1
ATOM 2466 C CA . ALA B 1 106 ? 5.547 -7.57 7.965 1 95.88 106 ALA B CA 1
ATOM 2467 C C . ALA B 1 106 ? 5.363 -8.898 8.695 1 95.88 106 ALA B C 1
ATOM 2469 O O . ALA B 1 106 ? 6.129 -9.844 8.492 1 95.88 106 ALA B O 1
ATOM 2470 N N . LEU B 1 107 ? 4.344 -8.984 9.508 1 95.94 107 LEU B N 1
ATOM 2471 C CA . LEU B 1 107 ? 4.039 -10.195 10.266 1 95.94 107 LEU B CA 1
ATOM 2472 C C . LEU B 1 107 ? 3.738 -11.359 9.328 1 95.94 107 LEU B C 1
ATOM 2474 O O . LEU B 1 107 ? 4.184 -12.484 9.562 1 95.94 107 LEU B O 1
ATOM 2478 N N . SER B 1 108 ? 2.973 -11.086 8.305 1 96 108 SER B N 1
ATOM 2479 C CA . SER B 1 108 ? 2.594 -12.133 7.359 1 96 108 SER B CA 1
ATOM 2480 C C . SER B 1 108 ? 3.812 -12.703 6.645 1 96 108 SER B C 1
ATOM 2482 O O . SER B 1 108 ? 3.871 -13.898 6.363 1 96 108 SER B O 1
ATOM 2484 N N . PHE B 1 109 ? 4.809 -11.914 6.359 1 92.44 109 PHE B N 1
ATOM 2485 C CA . PHE B 1 109 ? 6.031 -12.398 5.73 1 92.44 109 PHE B CA 1
ATOM 2486 C C . PHE B 1 109 ? 6.828 -13.273 6.691 1 92.44 109 PHE B C 1
ATOM 2488 O O . PHE B 1 109 ? 7.445 -14.258 6.277 1 92.44 109 PHE B O 1
ATOM 2495 N N . VAL B 1 110 ? 6.844 -12.938 7.988 1 90.44 110 VAL B N 1
ATOM 2496 C CA . VAL B 1 110 ? 7.527 -13.75 8.992 1 90.44 110 VAL B CA 1
ATOM 2497 C C . VAL B 1 110 ? 6.832 -15.102 9.125 1 90.44 110 VAL B C 1
ATOM 2499 O O . VAL B 1 110 ? 7.496 -16.141 9.172 1 90.44 110 VAL B O 1
ATOM 2502 N N . VAL B 1 111 ? 5.492 -15.094 9.117 1 89.62 111 VAL B N 1
ATOM 2503 C CA . VAL B 1 111 ? 4.699 -16.312 9.266 1 89.62 111 VAL B CA 1
ATOM 2504 C C . VAL B 1 111 ? 4.938 -17.234 8.07 1 89.62 111 VAL B C 1
ATOM 2506 O O . VAL B 1 111 ? 5.199 -18.422 8.242 1 89.62 111 VAL B O 1
ATOM 2509 N N . VAL B 1 112 ? 4.84 -16.656 6.902 1 89.12 112 VAL B N 1
ATOM 2510 C CA . VAL B 1 112 ? 5.016 -17.453 5.691 1 89.12 112 VAL B CA 1
ATOM 2511 C C . VAL B 1 112 ? 6.457 -17.953 5.602 1 89.12 112 VAL B C 1
ATOM 2513 O O . VAL B 1 112 ? 6.707 -19.062 5.152 1 89.12 112 VAL B O 1
ATOM 2516 N N . GLY B 1 113 ? 7.496 -17.141 5.992 1 84.44 113 GLY B N 1
ATOM 2517 C CA . GLY B 1 113 ? 8.898 -17.531 5.992 1 84.44 113 GLY B CA 1
ATOM 2518 C C . GLY B 1 113 ? 9.211 -18.656 6.953 1 84.44 113 GLY B C 1
ATOM 2519 O O . GLY B 1 113 ? 10.164 -19.406 6.75 1 84.44 113 GLY B O 1
ATOM 2520 N N . SER B 1 114 ? 8.445 -18.781 8 1 82.81 114 SER B N 1
ATOM 2521 C CA . SER B 1 114 ? 8.688 -19.781 9.031 1 82.81 114 SER B CA 1
ATOM 2522 C C . SER B 1 114 ? 8.156 -21.156 8.609 1 82.81 114 SER B C 1
ATOM 2524 O O . SER B 1 114 ? 8.547 -22.172 9.18 1 82.81 114 SER B O 1
ATOM 2526 N N . PHE B 1 115 ? 7.215 -21.141 7.785 1 73.94 115 PHE B N 1
ATOM 2527 C CA . PHE B 1 115 ? 6.656 -22.406 7.332 1 73.94 115 PHE B CA 1
ATOM 2528 C C . PHE B 1 115 ? 7.34 -22.875 6.055 1 73.94 115 PHE B C 1
ATOM 2530 O O . PHE B 1 115 ? 7.707 -22.062 5.207 1 73.94 115 PHE B O 1
ATOM 2537 N N . GLN B 1 116 ? 8.273 -23.781 6.219 1 59.5 116 GLN B N 1
ATOM 2538 C CA . GL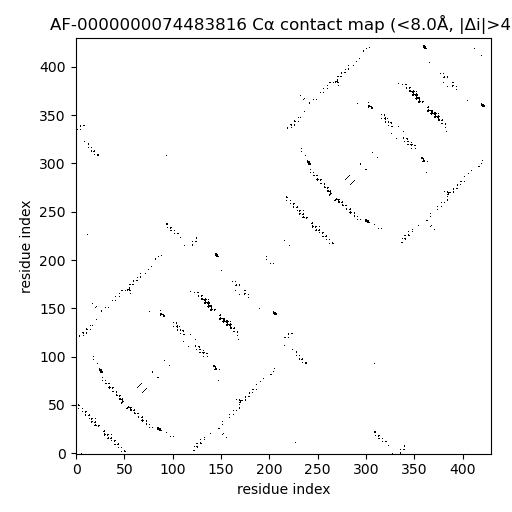N B 1 116 ? 8.859 -24.391 5.039 1 59.5 116 GLN B CA 1
ATOM 2539 C C . GLN B 1 116 ? 7.789 -24.781 4.023 1 59.5 116 GLN B C 1
ATOM 2541 O O . GLN B 1 116 ? 7.547 -25.969 3.787 1 59.5 116 GLN B O 1
ATOM 2546 N N . VAL B 1 117 ? 6.875 -23.953 3.977 1 53.31 117 VAL B N 1
ATOM 2547 C CA . VAL B 1 117 ? 5.816 -24.328 3.043 1 53.31 117 VAL B CA 1
ATOM 2548 C C . VAL B 1 117 ? 6.402 -24.5 1.643 1 53.31 117 VAL B C 1
ATOM 2550 O O . VAL B 1 117 ? 7.219 -23.688 1.197 1 53.31 117 VAL B O 1
ATOM 2553 N N . TYR B 1 118 ? 6.426 -25.766 1.322 1 49.94 118 TYR B N 1
ATOM 2554 C CA . TYR B 1 118 ? 6.785 -26.141 -0.04 1 49.94 118 TYR B CA 1
ATOM 2555 C C . TYR B 1 118 ? 6.188 -25.172 -1.05 1 49.94 118 TYR B C 1
ATOM 2557 O O . TYR B 1 118 ? 6.121 -25.469 -2.244 1 49.94 118 TYR B O 1
ATOM 2565 N N . ALA B 1 119 ? 5.516 -24.172 -0.527 1 53.25 119 ALA B N 1
ATOM 2566 C CA . ALA B 1 119 ? 5.07 -23.281 -1.585 1 53.25 119 ALA B CA 1
ATOM 2567 C C . ALA B 1 119 ? 6.246 -22.812 -2.436 1 53.25 119 ALA B C 1
ATOM 2569 O O . ALA B 1 119 ? 7.32 -22.5 -1.91 1 53.25 119 ALA B O 1
ATOM 2570 N N . ALA B 1 120 ? 6.215 -23.312 -3.576 1 54.91 120 ALA B N 1
ATOM 2571 C CA . ALA B 1 120 ? 7.246 -22.891 -4.52 1 54.91 120 ALA B CA 1
ATOM 2572 C C . ALA B 1 120 ? 7.652 -21.438 -4.277 1 54.91 120 ALA B C 1
ATOM 2574 O O . ALA B 1 120 ? 6.824 -20.609 -3.893 1 54.91 120 ALA B O 1
ATOM 2575 N N . LEU B 1 121 ? 8.867 -21.234 -4.012 1 55.38 121 LEU B N 1
ATOM 2576 C CA . LEU B 1 121 ? 9.57 -19.969 -3.896 1 55.38 121 LEU B CA 1
ATOM 2577 C C . LEU B 1 121 ? 8.867 -18.875 -4.711 1 55.38 121 LEU B C 1
ATOM 2579 O O . LEU B 1 121 ? 8.836 -17.719 -4.309 1 55.38 121 LEU B O 1
ATOM 2583 N N . LYS B 1 122 ? 7.934 -19.438 -5.648 1 64.88 122 LYS B N 1
ATOM 2584 C CA . LYS B 1 122 ? 7.449 -18.516 -6.684 1 64.88 122 LYS B CA 1
ATOM 2585 C C . LYS B 1 122 ? 6.219 -17.75 -6.207 1 64.88 122 LYS B C 1
ATOM 2587 O O . LYS B 1 122 ? 5.926 -16.672 -6.719 1 64.88 122 LYS B O 1
ATOM 2592 N N . ILE B 1 123 ? 5.672 -18.297 -5.043 1 77.75 123 ILE B N 1
ATOM 2593 C CA . ILE B 1 123 ? 4.414 -17.641 -4.723 1 77.75 123 ILE B CA 1
ATOM 2594 C C . ILE B 1 123 ? 4.445 -17.141 -3.275 1 77.75 123 ILE B C 1
ATOM 2596 O O . ILE B 1 123 ? 3.408 -16.797 -2.709 1 77.75 123 ILE B O 1
ATOM 2600 N N . LYS B 1 124 ? 5.562 -17.031 -2.65 1 84.94 124 LYS B N 1
ATOM 2601 C CA . LYS B 1 124 ? 5.691 -16.672 -1.238 1 84.94 124 LYS B CA 1
ATOM 2602 C C . LYS B 1 124 ? 5.195 -15.258 -0.981 1 84.94 124 LYS B C 1
ATOM 2604 O O . LYS B 1 124 ? 4.512 -15.008 0.012 1 84.94 124 LYS B O 1
ATOM 2609 N N . ILE B 1 125 ? 5.477 -14.352 -1.884 1 87.69 125 ILE B N 1
ATOM 2610 C CA . ILE B 1 125 ? 5.07 -12.961 -1.724 1 87.69 125 ILE B CA 1
ATOM 2611 C C . ILE B 1 125 ? 3.549 -12.852 -1.776 1 87.69 125 ILE B C 1
ATOM 2613 O O . ILE B 1 125 ? 2.932 -12.234 -0.905 1 87.69 125 ILE B O 1
ATOM 2617 N N . ALA B 1 126 ? 3.031 -13.531 -2.775 1 92.31 126 ALA B N 1
ATOM 2618 C CA . ALA B 1 126 ? 1.579 -13.508 -2.934 1 92.31 126 ALA B CA 1
ATOM 2619 C C . ALA B 1 126 ? 0.886 -14.133 -1.725 1 92.31 126 ALA B C 1
ATOM 2621 O O . ALA B 1 126 ? -0.152 -13.641 -1.276 1 92.31 126 ALA B O 1
ATOM 2622 N N . LEU B 1 127 ? 1.482 -15.172 -1.233 1 92.75 127 LEU B N 1
ATOM 2623 C CA . LEU B 1 127 ? 0.911 -15.852 -0.072 1 92.75 127 LEU B CA 1
ATOM 2624 C C . LEU B 1 127 ? 0.951 -14.945 1.154 1 92.75 127 LEU B C 1
ATOM 2626 O O . LEU B 1 127 ? -0.049 -14.805 1.862 1 92.75 127 LEU B O 1
ATOM 2630 N N . ALA B 1 128 ? 2.07 -14.344 1.415 1 94.25 128 ALA B N 1
ATOM 2631 C CA . ALA B 1 128 ? 2.207 -13.445 2.559 1 94.25 128 ALA B CA 1
ATOM 2632 C C . ALA B 1 128 ? 1.222 -12.281 2.463 1 94.25 128 ALA B C 1
ATOM 2634 O O . ALA B 1 128 ? 0.557 -11.945 3.445 1 94.25 128 ALA B O 1
ATOM 2635 N N . VAL B 1 129 ? 1.118 -11.734 1.307 1 95.75 129 VAL B N 1
ATOM 2636 C CA . VAL B 1 129 ? 0.238 -10.586 1.107 1 95.75 129 VAL B CA 1
ATOM 2637 C C . VAL B 1 129 ? -1.219 -11.023 1.26 1 95.75 129 VAL B C 1
ATOM 2639 O O . VAL B 1 129 ? -2.047 -10.266 1.776 1 95.75 129 VAL B O 1
ATOM 2642 N N . SER B 1 130 ? -1.565 -12.242 0.77 1 96.69 130 SER B N 1
ATOM 2643 C CA . SER B 1 130 ? -2.932 -12.727 0.925 1 96.69 130 SER B CA 1
ATOM 2644 C C . SER B 1 130 ? -3.312 -12.844 2.398 1 96.69 130 SER B C 1
ATOM 2646 O O . SER B 1 130 ? -4.438 -12.516 2.781 1 96.69 130 SER B O 1
ATOM 2648 N N . ILE B 1 131 ? -2.393 -13.297 3.188 1 96.19 131 ILE B N 1
ATOM 2649 C CA . ILE B 1 131 ? -2.631 -13.398 4.621 1 96.19 131 ILE B CA 1
ATOM 2650 C C . ILE B 1 131 ? -2.795 -12.008 5.219 1 96.19 131 ILE B C 1
ATOM 2652 O O . ILE B 1 131 ? -3.705 -11.773 6.02 1 96.19 131 ILE B O 1
ATOM 2656 N N . ALA B 1 132 ? -1.871 -11.125 4.883 1 97.81 132 ALA B N 1
ATOM 2657 C CA . ALA B 1 132 ? -1.984 -9.742 5.34 1 97.81 132 ALA B CA 1
ATOM 2658 C C . ALA B 1 132 ? -3.33 -9.141 4.945 1 97.81 132 ALA B C 1
ATOM 2660 O O . ALA B 1 132 ? -3.953 -8.422 5.73 1 97.81 132 ALA B O 1
ATOM 2661 N N . HIS B 1 133 ? -3.703 -9.383 3.699 1 98.06 133 HIS B N 1
ATOM 2662 C CA . HIS B 1 133 ? -4.98 -8.914 3.178 1 98.06 133 HIS B CA 1
ATOM 2663 C C . HIS B 1 133 ? -6.145 -9.453 4.004 1 98.06 133 HIS B C 1
ATOM 2665 O O . HIS B 1 133 ? -7.09 -8.719 4.301 1 98.06 133 HIS B O 1
ATOM 2671 N N . PHE B 1 134 ? -6.129 -10.719 4.391 1 97.75 134 PHE B N 1
ATOM 2672 C CA . PHE B 1 134 ? -7.129 -11.344 5.25 1 97.75 134 PHE B CA 1
ATOM 2673 C C . PHE B 1 134 ? -7.223 -10.625 6.586 1 97.75 134 PHE B C 1
ATOM 2675 O O . PHE B 1 134 ? -8.32 -10.273 7.035 1 97.75 134 PHE B O 1
ATOM 2682 N N . LEU B 1 135 ? -6.105 -10.367 7.152 1 98.38 135 LEU B N 1
ATOM 2683 C CA . LEU B 1 135 ? -6.043 -9.75 8.469 1 98.38 135 LEU B CA 1
ATOM 2684 C C . LEU B 1 135 ? -6.484 -8.289 8.406 1 98.38 135 LEU B C 1
ATOM 2686 O O . LEU B 1 135 ? -7.105 -7.781 9.344 1 98.38 135 LEU B O 1
ATOM 2690 N N . LEU B 1 136 ? -6.117 -7.625 7.336 1 98.12 136 LEU B N 1
ATOM 2691 C CA . LEU B 1 136 ? -6.531 -6.238 7.148 1 98.12 136 LEU B CA 1
ATOM 2692 C C . LEU B 1 136 ? -8.047 -6.137 7.039 1 98.12 136 LEU B C 1
ATOM 2694 O O . LEU B 1 136 ? -8.656 -5.227 7.602 1 98.12 136 LEU B O 1
ATOM 2698 N N . GLY B 1 137 ? -8.664 -7.027 6.242 1 97.81 137 GLY B N 1
ATOM 2699 C CA . GLY B 1 137 ? -10.117 -7.09 6.188 1 97.81 137 GLY B CA 1
ATOM 2700 C C . GLY B 1 137 ? -10.758 -7.305 7.547 1 97.81 137 GLY B C 1
ATOM 2701 O O . GLY B 1 137 ? -11.742 -6.648 7.887 1 97.81 137 GLY B O 1
ATOM 2702 N N . LEU B 1 138 ? -10.141 -8.219 8.297 1 97.44 138 LEU B N 1
ATOM 2703 C CA . LEU B 1 138 ? -10.625 -8.484 9.648 1 97.44 138 LEU B CA 1
ATOM 2704 C C . LEU B 1 138 ? -10.523 -7.238 10.523 1 97.44 138 LEU B C 1
ATOM 2706 O O . LEU B 1 138 ? -11.461 -6.906 11.25 1 97.44 138 LEU B O 1
ATOM 2710 N N . LEU B 1 139 ? -9.422 -6.574 10.461 1 97.19 139 LEU B N 1
ATOM 2711 C CA . LEU B 1 139 ? -9.227 -5.34 11.211 1 97.19 139 LEU B CA 1
ATOM 2712 C C . LEU B 1 139 ? -10.281 -4.309 10.844 1 97.19 139 LEU B C 1
ATOM 27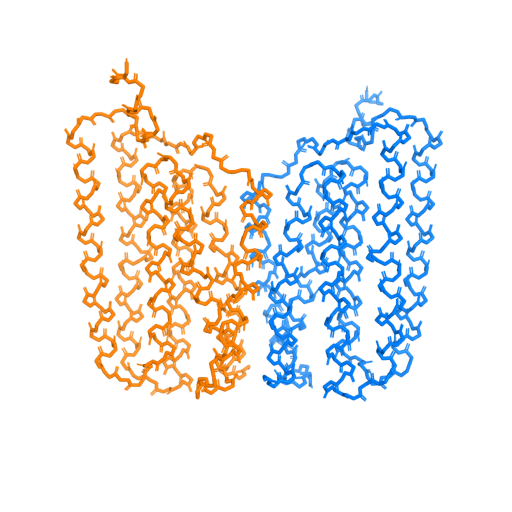14 O O . LEU B 1 139 ? -10.867 -3.666 11.727 1 97.19 139 LEU B O 1
ATOM 2718 N N . CYS B 1 140 ? -10.5 -4.117 9.578 1 96.81 140 CYS B N 1
ATOM 2719 C CA . CYS B 1 140 ? -11.508 -3.172 9.102 1 96.81 140 CYS B CA 1
ATOM 2720 C C . CYS B 1 140 ? -12.891 -3.529 9.633 1 96.81 140 CYS B C 1
ATOM 2722 O O . CYS B 1 140 ? -13.609 -2.666 10.133 1 96.81 140 CYS B O 1
ATOM 2724 N N . MET B 1 141 ? -13.266 -4.797 9.578 1 95.19 141 MET B N 1
ATOM 2725 C CA . MET B 1 141 ? -14.57 -5.273 10.047 1 95.19 141 MET B CA 1
ATOM 2726 C C . MET B 1 141 ? -14.742 -5.004 11.539 1 95.19 141 MET B C 1
ATOM 2728 O O . MET B 1 141 ? -15.82 -4.594 11.977 1 95.19 141 MET B O 1
ATOM 2732 N N . LEU B 1 142 ? -13.688 -5.078 12.258 1 95.31 142 LEU B N 1
ATOM 2733 C CA . LEU B 1 142 ? -13.773 -5.035 13.719 1 95.31 142 LEU B CA 1
ATOM 2734 C C . LEU B 1 142 ? -13.656 -3.604 14.227 1 95.31 142 LEU B C 1
ATOM 2736 O O . LEU B 1 142 ? -14.086 -3.299 15.344 1 95.31 142 LEU B O 1
ATOM 2740 N N . THR B 1 143 ? -13.055 -2.742 13.484 1 95.06 143 THR B N 1
ATOM 2741 C CA . THR B 1 143 ? -12.742 -1.427 14.031 1 95.06 143 THR B CA 1
ATOM 2742 C C . THR B 1 143 ? -13.695 -0.37 13.477 1 95.06 143 THR B C 1
ATOM 2744 O O . THR B 1 143 ? -13.742 0.754 13.984 1 95.06 143 THR B O 1
ATOM 2747 N N . ARG B 1 144 ? -14.336 -0.681 12.414 1 93.44 144 ARG B N 1
ATOM 2748 C CA . ARG B 1 144 ? -15.242 0.313 11.844 1 93.44 144 ARG B CA 1
ATOM 2749 C C . ARG B 1 144 ? -16.625 0.218 12.477 1 93.44 144 ARG B C 1
ATOM 2751 O O . ARG B 1 144 ? -17.031 -0.85 12.938 1 93.44 144 ARG B O 1
ATOM 2758 N N . ARG B 1 145 ? -17.375 1.331 12.43 1 89.88 145 ARG B N 1
ATOM 2759 C CA . ARG B 1 145 ? -18.625 1.406 13.164 1 89.88 145 ARG B CA 1
ATOM 2760 C C . ARG B 1 145 ? -19.812 1.356 12.203 1 89.88 145 ARG B C 1
ATOM 2762 O O . ARG B 1 145 ? -20.953 1.088 12.625 1 89.88 145 ARG B O 1
ATOM 2769 N N . ASN B 1 146 ? -19.641 1.688 10.992 1 91.12 146 ASN B N 1
ATOM 2770 C CA . ASN B 1 146 ? -20.719 1.622 10.008 1 91.12 146 ASN B CA 1
ATOM 2771 C C . ASN B 1 146 ? -20.906 0.204 9.484 1 91.12 146 ASN B C 1
ATOM 2773 O O . ASN B 1 146 ? -19.938 -0.438 9.055 1 91.12 146 ASN B O 1
ATOM 2777 N N . ALA B 1 147 ? -22.094 -0.262 9.516 1 90.62 147 ALA B N 1
ATOM 2778 C CA . ALA B 1 147 ? -22.406 -1.642 9.148 1 90.62 147 ALA B CA 1
ATOM 2779 C C . ALA B 1 147 ? -21.969 -1.944 7.723 1 90.62 147 ALA B C 1
ATOM 2781 O O . ALA B 1 147 ? -21.453 -3.027 7.441 1 90.62 147 ALA B O 1
ATOM 2782 N N . LEU B 1 148 ? -22.219 -1.051 6.824 1 94 148 LEU B N 1
ATOM 2783 C CA . LEU B 1 148 ? -21.844 -1.271 5.434 1 94 148 LEU B CA 1
ATOM 2784 C C . LEU B 1 148 ? -20.328 -1.325 5.289 1 94 148 LEU B C 1
ATOM 2786 O O . LEU B 1 148 ? -19.797 -2.107 4.492 1 94 148 LEU B O 1
ATOM 2790 N N . LYS B 1 149 ? -19.609 -0.53 6.051 1 95.25 149 LYS B N 1
ATOM 2791 C CA . LYS B 1 149 ? -18.156 -0.577 6.047 1 95.25 149 LYS B CA 1
ATOM 2792 C C . LYS B 1 149 ? -17.641 -1.882 6.648 1 95.25 149 LYS B C 1
ATOM 2794 O O . LYS B 1 149 ? -16.672 -2.451 6.168 1 95.25 149 LYS B O 1
ATOM 2799 N N . GLN B 1 150 ? -18.359 -2.311 7.672 1 94.5 150 GLN B N 1
ATOM 2800 C CA . GLN B 1 150 ? -18.016 -3.598 8.266 1 94.5 150 GLN B CA 1
ATOM 2801 C C . GLN B 1 150 ? -18.188 -4.734 7.262 1 94.5 150 GLN B C 1
ATOM 2803 O O . GLN B 1 150 ? -17.375 -5.648 7.203 1 94.5 150 GLN B O 1
ATOM 2808 N N . ILE B 1 151 ? -19.25 -4.672 6.523 1 95.44 151 ILE B N 1
ATOM 2809 C CA . ILE B 1 151 ? -19.5 -5.664 5.484 1 95.44 151 ILE B CA 1
ATOM 2810 C C . ILE B 1 151 ? -18.375 -5.637 4.453 1 95.44 151 ILE B C 1
ATOM 2812 O O . ILE B 1 151 ? -17.891 -6.688 4.027 1 95.44 151 ILE B O 1
ATOM 2816 N N . LEU B 1 152 ? -17.953 -4.473 4.047 1 96.94 152 LEU B N 1
ATOM 2817 C CA . LEU B 1 152 ? -16.844 -4.352 3.113 1 96.94 152 LEU B CA 1
ATOM 2818 C C . LEU B 1 152 ? -15.578 -4.957 3.705 1 96.94 152 LEU B C 1
ATOM 2820 O O . LEU B 1 152 ? -14.797 -5.598 2.994 1 96.94 152 LEU B O 1
ATOM 2824 N N . GLY B 1 153 ? -15.344 -4.684 5.016 1 96.94 153 GLY B N 1
ATOM 2825 C CA . GLY B 1 153 ? -14.234 -5.34 5.684 1 96.94 153 GLY B CA 1
ATOM 2826 C C . GLY B 1 153 ? -14.32 -6.855 5.633 1 96.94 153 GLY B C 1
ATOM 2827 O O . GLY B 1 153 ? -13.32 -7.527 5.371 1 96.94 153 GLY B O 1
ATOM 2828 N N . TYR B 1 154 ? -15.492 -7.379 5.891 1 96.5 154 TYR B N 1
ATOM 2829 C CA . TYR B 1 154 ? -15.734 -8.812 5.809 1 96.5 154 TYR B CA 1
ATOM 2830 C C . TYR B 1 154 ? -15.438 -9.344 4.41 1 96.5 154 TYR B C 1
ATOM 2832 O O . TYR B 1 154 ? -14.844 -10.414 4.258 1 96.5 154 TYR B O 1
ATOM 2840 N N . CYS B 1 155 ? -15.859 -8.609 3.416 1 96.94 155 CYS B N 1
ATOM 2841 C CA . CYS B 1 155 ? -15.617 -9 2.031 1 96.94 155 CYS B CA 1
ATOM 2842 C C . CYS B 1 155 ? -14.117 -9.023 1.729 1 96.94 155 CYS B C 1
ATOM 2844 O O . CYS B 1 155 ? -13.633 -9.922 1.039 1 96.94 155 CYS B O 1
ATOM 2846 N N . LEU B 1 156 ? -13.391 -8.039 2.203 1 97.81 156 LEU B N 1
ATOM 2847 C CA . LEU B 1 156 ? -11.945 -8.016 2.041 1 97.81 156 LEU B CA 1
ATOM 2848 C C . LEU B 1 156 ? -11.297 -9.234 2.691 1 97.81 156 LEU B C 1
ATOM 2850 O O . LEU B 1 156 ? -10.383 -9.836 2.127 1 97.81 156 LEU B O 1
ATOM 2854 N N . MET B 1 157 ? -11.758 -9.57 3.916 1 96.81 157 MET B N 1
ATOM 2855 C CA . MET B 1 157 ? -11.242 -10.742 4.617 1 96.81 157 MET B CA 1
ATOM 2856 C C . MET B 1 157 ? -11.445 -12.008 3.785 1 96.81 157 MET B C 1
ATOM 2858 O O . MET B 1 157 ? -10.531 -12.812 3.646 1 96.81 157 MET B O 1
ATOM 2862 N N . GLU B 1 158 ? -12.648 -12.125 3.217 1 95.94 158 GLU B N 1
ATOM 2863 C CA . GLU B 1 158 ? -12.961 -13.281 2.383 1 95.94 158 GLU B CA 1
ATOM 2864 C C . GLU B 1 158 ? -12.07 -13.328 1.146 1 95.94 158 GLU B C 1
ATOM 2866 O O . GLU B 1 158 ? -11.586 -14.398 0.767 1 95.94 158 GLU B O 1
ATOM 2871 N N . ASN B 1 159 ? -11.883 -12.172 0.493 1 97.19 159 ASN B N 1
ATOM 2872 C CA . ASN B 1 159 ? -10.992 -12.109 -0.658 1 97.19 159 ASN B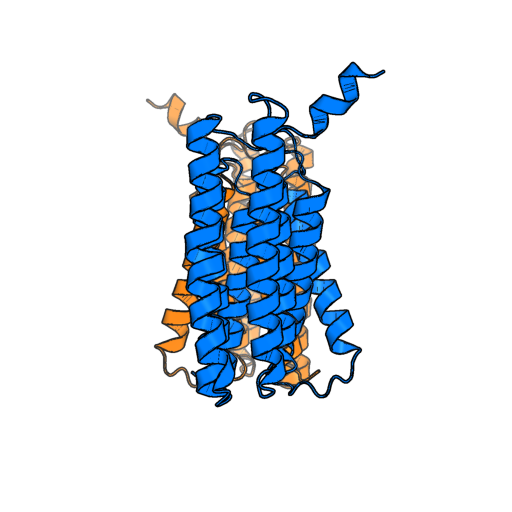 CA 1
ATOM 2873 C C . ASN B 1 159 ? -9.586 -12.586 -0.306 1 97.19 159 ASN B C 1
ATOM 2875 O O . ASN B 1 159 ? -8.953 -13.297 -1.089 1 97.19 159 ASN B O 1
ATOM 2879 N N . GLY B 1 160 ? -9.094 -12.172 0.893 1 97.25 160 GLY B N 1
ATOM 2880 C CA . GLY B 1 160 ? -7.797 -12.648 1.35 1 97.25 160 GLY B CA 1
ATOM 2881 C C . GLY B 1 160 ? -7.742 -14.156 1.524 1 97.25 160 GLY B C 1
ATOM 2882 O O . GLY B 1 160 ? -6.77 -14.797 1.119 1 97.25 160 GLY B O 1
ATOM 2883 N N . SER B 1 161 ? -8.758 -14.797 2.084 1 95.69 161 SER B N 1
ATOM 2884 C CA . SER B 1 161 ? -8.828 -16.234 2.289 1 95.69 161 SER B CA 1
ATOM 2885 C C . SER B 1 161 ? -8.898 -16.984 0.96 1 95.69 161 SER B C 1
ATOM 2887 O O . SER B 1 161 ? -8.25 -18.016 0.781 1 95.69 161 SER B O 1
ATOM 2889 N N . HIS B 1 162 ? -9.672 -16.469 0.082 1 96.19 162 HIS B N 1
ATOM 2890 C CA . HIS B 1 162 ? -9.82 -17.094 -1.225 1 96.19 162 HIS B CA 1
ATOM 2891 C C . HIS B 1 162 ? -8.516 -17.047 -2.01 1 96.19 162 HIS B C 1
ATOM 2893 O O . HIS B 1 162 ? -8.18 -18.016 -2.715 1 96.19 162 HIS B O 1
ATOM 2899 N N . LEU B 1 163 ? -7.836 -15.938 -1.917 1 95.75 163 LEU B N 1
ATOM 2900 C CA . LEU B 1 163 ? -6.539 -15.875 -2.582 1 95.75 163 LEU B CA 1
ATOM 2901 C C . LEU B 1 163 ? -5.574 -16.906 -1.992 1 95.75 163 LEU B C 1
ATOM 2903 O O . LEU B 1 163 ? -4.867 -17.594 -2.73 1 95.75 163 LEU B O 1
ATOM 2907 N N . THR B 1 164 ? -5.547 -17.031 -0.674 1 94.12 164 THR B N 1
ATOM 2908 C CA . THR B 1 164 ? -4.707 -18.031 -0.017 1 94.12 164 THR B CA 1
ATOM 2909 C C . THR B 1 164 ? -5.047 -19.438 -0.503 1 94.12 164 THR B C 1
ATOM 2911 O O . THR B 1 164 ? -4.156 -20.219 -0.839 1 94.12 164 THR B O 1
ATOM 2914 N N . LEU B 1 165 ? -6.312 -19.734 -0.584 1 93.31 165 LEU B N 1
ATOM 2915 C CA . LEU B 1 165 ? -6.773 -21.031 -1.049 1 93.31 165 LEU B CA 1
ATOM 2916 C C . LEU B 1 165 ? -6.328 -21.281 -2.484 1 93.31 165 LEU B C 1
ATOM 2918 O O . LEU B 1 165 ? -5.84 -22.375 -2.805 1 93.31 165 LEU B O 1
ATOM 2922 N N . ALA B 1 166 ? -6.48 -20.312 -3.324 1 93.19 166 ALA B N 1
ATOM 2923 C CA . ALA B 1 166 ? -6.102 -20.438 -4.73 1 93.19 166 ALA B CA 1
ATOM 2924 C C . ALA B 1 166 ? -4.598 -20.656 -4.871 1 93.19 166 ALA B C 1
ATOM 2926 O O . ALA B 1 166 ? -4.152 -21.438 -5.715 1 93.19 166 ALA B O 1
ATOM 2927 N N . LEU B 1 167 ? -3.828 -19.969 -4.047 1 90.62 167 LEU B N 1
ATOM 2928 C CA . LEU B 1 167 ? -2.373 -20.062 -4.121 1 90.62 167 LEU B CA 1
ATOM 2929 C C . LEU B 1 167 ? -1.896 -21.422 -3.602 1 90.62 167 LEU B C 1
ATOM 2931 O O . LEU B 1 167 ? -0.949 -22 -4.141 1 90.62 167 LEU B O 1
ATOM 2935 N N . MET B 1 168 ? -2.549 -21.938 -2.631 1 88.38 168 MET B N 1
ATOM 2936 C CA . MET B 1 168 ? -2.094 -23.156 -1.975 1 88.38 168 MET B CA 1
ATOM 2937 C C . MET B 1 168 ? -2.617 -24.391 -2.701 1 88.38 168 MET B C 1
ATOM 2939 O O . MET B 1 168 ? -2.012 -25.469 -2.631 1 88.38 168 MET B O 1
ATOM 2943 N N . ALA B 1 169 ? -3.697 -24.312 -3.414 1 87.94 169 ALA B N 1
ATOM 2944 C CA . ALA B 1 169 ? -4.344 -25.469 -4.004 1 87.94 169 ALA B CA 1
ATOM 2945 C C . ALA B 1 169 ? -4.867 -25.172 -5.402 1 87.94 169 ALA B C 1
ATOM 2947 O O . ALA B 1 169 ? -6 -25.516 -5.742 1 87.94 169 ALA B O 1
ATOM 2948 N N . TYR B 1 170 ? -4.066 -24.438 -6.121 1 83.06 170 TYR B N 1
ATOM 2949 C CA . TYR B 1 170 ? -4.508 -23.953 -7.422 1 83.06 170 TYR B CA 1
ATOM 2950 C C . TYR B 1 170 ? -4.801 -25.109 -8.367 1 83.06 170 TYR B C 1
ATOM 2952 O O . TYR B 1 170 ? -5.5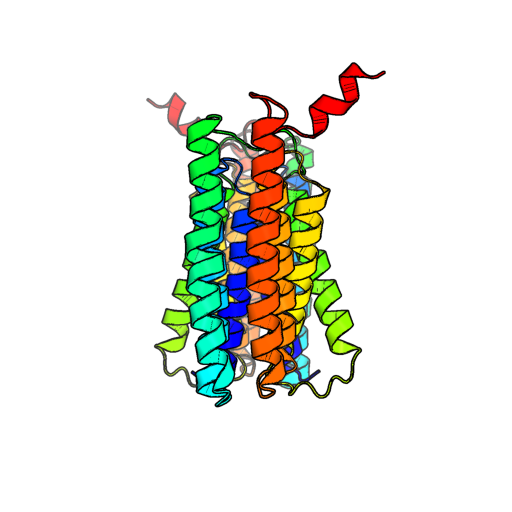47 -24.953 -9.336 1 83.06 170 TYR B O 1
ATOM 2960 N N . ASN B 1 171 ? -4.277 -26.312 -8.164 1 81.31 171 ASN B N 1
ATOM 2961 C CA . ASN B 1 171 ? -4.418 -27.422 -9.094 1 81.31 171 ASN B CA 1
ATOM 2962 C C . ASN B 1 171 ? -5.5 -28.406 -8.648 1 81.31 171 ASN B C 1
ATOM 2964 O O . ASN B 1 171 ? -5.852 -29.328 -9.375 1 81.31 171 ASN B O 1
ATOM 2968 N N . ALA B 1 172 ? -6.023 -28.203 -7.512 1 83.81 172 ALA B N 1
ATOM 2969 C CA . ALA B 1 172 ? -7.047 -29.109 -7 1 83.81 172 ALA B CA 1
ATOM 2970 C C . ALA B 1 172 ? -8.445 -28.641 -7.406 1 83.81 172 ALA B C 1
ATOM 2972 O O . ALA B 1 172 ? -8.859 -27.531 -7.051 1 83.81 172 ALA B O 1
ATOM 2973 N N . PRO B 1 173 ? -9.109 -29.5 -8.109 1 83.75 173 PRO B N 1
ATOM 2974 C CA . PRO B 1 173 ? -10.469 -29.125 -8.492 1 83.75 173 PRO B CA 1
ATOM 2975 C C . PRO B 1 173 ? -11.359 -28.828 -7.289 1 83.75 173 PRO B C 1
ATOM 2977 O O . PRO B 1 173 ? -12.266 -27.984 -7.375 1 83.75 173 PRO B O 1
ATOM 2980 N N . GLU B 1 174 ? -11.07 -29.5 -6.25 1 86.75 174 GLU B N 1
ATOM 2981 C CA . GLU B 1 174 ? -11.852 -29.281 -5.039 1 86.75 174 GLU B CA 1
ATOM 2982 C C . GLU B 1 174 ? -11.703 -27.844 -4.539 1 86.75 174 GLU B C 1
ATOM 2984 O O . GLU B 1 174 ? -12.625 -27.297 -3.938 1 86.75 174 GLU B O 1
ATOM 2989 N N . THR B 1 175 ? -10.523 -27.328 -4.824 1 84.88 175 THR B N 1
ATOM 2990 C CA . THR B 1 175 ? -10.242 -25.953 -4.41 1 84.88 175 THR B CA 1
ATOM 2991 C C . THR B 1 175 ? -11.242 -24.984 -5.027 1 84.88 175 THR B C 1
ATOM 2993 O O . THR B 1 175 ? -11.836 -24.172 -4.32 1 84.88 175 THR B O 1
ATOM 2996 N N . VAL B 1 176 ? -11.492 -25.094 -6.254 1 86.06 176 VAL B N 1
ATOM 2997 C CA . VAL B 1 176 ? -12.375 -24.203 -7.004 1 86.06 176 VAL B CA 1
ATOM 2998 C C . VAL B 1 176 ? -13.82 -24.422 -6.559 1 86.06 176 VAL B C 1
ATOM 3000 O O . VAL B 1 176 ? -14.57 -23.453 -6.398 1 86.06 176 VAL B O 1
ATOM 3003 N N . GLU B 1 177 ? -14.125 -25.672 -6.344 1 89.12 177 GLU B N 1
ATOM 3004 C CA . GLU B 1 177 ? -15.477 -25.984 -5.887 1 89.12 177 GLU B CA 1
ATOM 3005 C C . GLU B 1 177 ? -15.75 -25.344 -4.523 1 89.12 177 GLU B C 1
ATOM 3007 O O . GLU B 1 177 ? -16.797 -24.734 -4.316 1 89.12 177 GLU B O 1
ATOM 3012 N N . ILE B 1 178 ? -14.781 -25.422 -3.668 1 87.5 178 ILE B N 1
ATOM 3013 C CA . ILE B 1 178 ? -14.906 -24.844 -2.336 1 87.5 178 ILE B CA 1
ATOM 3014 C C . ILE B 1 178 ? -14.992 -23.312 -2.445 1 87.5 178 ILE B C 1
ATOM 3016 O O . ILE B 1 178 ? -15.828 -22.688 -1.789 1 87.5 178 ILE B O 1
ATOM 3020 N N . GLY B 1 179 ? -14.117 -22.75 -3.283 1 90.69 179 GLY B N 1
ATOM 3021 C CA . GLY B 1 179 ? -14.117 -21.312 -3.469 1 90.69 179 GLY B CA 1
ATOM 3022 C C . GLY B 1 179 ? -15.43 -20.766 -3.994 1 90.69 179 GLY B C 1
ATOM 3023 O O . GLY B 1 179 ? -15.969 -19.797 -3.455 1 90.69 179 GLY B O 1
ATOM 3024 N N . ILE B 1 180 ? -15.969 -21.391 -4.918 1 89.25 180 ILE B N 1
ATOM 3025 C CA . ILE B 1 180 ? -17.219 -20.969 -5.547 1 89.25 180 ILE B CA 1
ATOM 3026 C C . ILE B 1 180 ? -18.375 -21.109 -4.566 1 89.25 180 ILE B C 1
ATOM 3028 O O . ILE B 1 180 ? -19.203 -20.219 -4.445 1 89.25 180 ILE B O 1
ATOM 3032 N N . LEU B 1 181 ? -18.375 -22.25 -3.885 1 89.75 181 LEU B N 1
ATOM 3033 C CA . LEU B 1 181 ? -19.438 -22.5 -2.914 1 89.75 181 LEU B CA 1
ATOM 3034 C C . LEU B 1 181 ? -19.391 -21.469 -1.793 1 89.75 181 LEU B C 1
ATOM 3036 O O . LEU B 1 181 ? -20.438 -20.938 -1.391 1 89.75 181 LEU B O 1
ATOM 3040 N N . THR B 1 182 ? -18.234 -21.25 -1.333 1 91.12 182 THR B N 1
ATOM 3041 C CA . THR B 1 182 ? -18.094 -20.281 -0.253 1 91.12 182 THR B CA 1
ATOM 3042 C C . THR B 1 182 ? -18.484 -18.875 -0.727 1 91.12 182 THR B C 1
ATOM 3044 O O . THR B 1 182 ? -19.078 -18.109 0.022 1 91.12 182 THR B O 1
ATOM 3047 N N . ASP B 1 183 ? -18.109 -18.531 -1.946 1 89.94 183 ASP B N 1
ATOM 3048 C CA . ASP B 1 183 ? -18.516 -17.25 -2.533 1 89.94 183 ASP B CA 1
ATOM 3049 C C . ASP B 1 183 ? -20.031 -17.094 -2.512 1 89.94 183 ASP B C 1
ATOM 3051 O O . ASP B 1 183 ? -20.547 -16.031 -2.166 1 89.94 183 ASP B O 1
ATOM 3055 N N . ALA B 1 184 ? -20.703 -18.156 -2.836 1 87.19 184 ALA B N 1
ATOM 3056 C CA . ALA B 1 184 ? -22.172 -18.125 -2.887 1 87.19 184 ALA B CA 1
ATOM 3057 C C . ALA B 1 184 ? -22.766 -17.969 -1.49 1 87.19 184 ALA B C 1
ATOM 3059 O O . ALA B 1 184 ? -23.688 -17.188 -1.283 1 87.19 184 ALA B O 1
ATOM 3060 N N . VAL B 1 185 ? -22.188 -18.688 -0.603 1 90.19 185 VAL B N 1
ATOM 3061 C CA . VAL B 1 185 ? -22.672 -18.625 0.775 1 90.19 185 VAL B CA 1
ATOM 3062 C C . VAL B 1 185 ? -22.469 -17.219 1.331 1 90.19 185 VAL B C 1
ATOM 3064 O O . VAL B 1 185 ? -23.375 -16.656 1.942 1 90.19 185 VAL B O 1
ATOM 3067 N N . PHE B 1 186 ? -21.312 -16.703 1.053 1 88 186 PHE B N 1
ATOM 3068 C CA . PHE B 1 186 ? -21 -15.359 1.542 1 88 186 PHE B CA 1
ATOM 3069 C C . PHE B 1 186 ? -21.906 -14.32 0.9 1 88 186 PHE B C 1
ATOM 3071 O O . PHE B 1 186 ? -22.328 -13.367 1.559 1 88 186 PHE B O 1
ATOM 3078 N N . ALA B 1 187 ? -22.203 -14.484 -0.329 1 85.31 187 ALA B N 1
ATOM 3079 C CA . ALA B 1 187 ? -23.125 -13.578 -1.001 1 85.31 187 ALA B CA 1
ATOM 3080 C C . ALA B 1 187 ? -24.5 -13.57 -0.315 1 85.31 187 ALA B C 1
ATOM 3082 O O . ALA B 1 187 ? -25.062 -12.508 -0.045 1 85.31 187 ALA B O 1
ATOM 3083 N N . VAL B 1 188 ? -24.922 -14.711 0.02 1 86.44 188 VAL B N 1
ATOM 3084 C CA . VAL B 1 188 ? -26.219 -14.844 0.675 1 86.44 188 VAL B CA 1
ATOM 3085 C C . VAL B 1 188 ? -26.156 -14.234 2.074 1 86.44 188 VAL B C 1
ATOM 3087 O O . VAL B 1 188 ? -27.078 -13.531 2.492 1 86.44 188 VAL B O 1
ATOM 3090 N N . LEU B 1 189 ? -25.125 -14.508 2.738 1 89.44 189 LEU B N 1
ATOM 3091 C CA . LEU B 1 189 ? -24.953 -13.984 4.09 1 89.44 189 LEU B CA 1
ATOM 3092 C C . LEU B 1 189 ? -24.969 -12.461 4.094 1 89.44 189 LEU B C 1
ATOM 3094 O O . LEU B 1 189 ? -25.609 -11.836 4.945 1 89.44 189 LEU B O 1
ATOM 3098 N N . ILE B 1 190 ? -24.266 -11.883 3.225 1 87.69 190 ILE B N 1
ATOM 3099 C CA . ILE B 1 190 ? -24.203 -10.43 3.102 1 87.69 190 ILE B CA 1
ATOM 3100 C C . ILE B 1 190 ? -25.609 -9.883 2.848 1 87.69 190 ILE B C 1
ATOM 3102 O O . ILE B 1 190 ? -26.016 -8.898 3.467 1 87.69 190 ILE B O 1
ATOM 3106 N N . MET B 1 191 ? -26.297 -10.516 1.946 1 85.88 191 MET B N 1
ATOM 3107 C CA . MET B 1 191 ? -27.656 -10.102 1.627 1 85.88 191 MET B CA 1
ATOM 3108 C C . MET B 1 191 ? -28.562 -10.18 2.857 1 85.88 191 MET B C 1
ATOM 3110 O O . MET B 1 191 ? -29.359 -9.273 3.113 1 85.88 191 MET B O 1
ATOM 3114 N N . LEU B 1 192 ? -28.391 -11.266 3.582 1 85.19 192 LEU B N 1
ATOM 3115 C CA . LEU B 1 192 ? -29.203 -11.461 4.781 1 85.19 192 LEU B CA 1
ATOM 3116 C C . LEU B 1 192 ? -28.906 -10.383 5.82 1 85.19 192 LEU B C 1
ATOM 3118 O O . LEU B 1 192 ? -29.828 -9.844 6.434 1 85.19 192 LEU B O 1
ATOM 3122 N N . VAL B 1 193 ? -27.703 -10.055 6.043 1 86.75 193 VAL B N 1
ATOM 3123 C CA . VAL B 1 193 ? -27.297 -9.047 7.023 1 86.75 193 VAL B CA 1
ATOM 3124 C C . VAL B 1 193 ? -27.844 -7.684 6.621 1 86.75 193 VAL B C 1
ATOM 3126 O O . VAL B 1 193 ? -28.375 -6.945 7.461 1 86.75 193 VAL B O 1
ATOM 3129 N N . ILE B 1 194 ? -27.766 -7.391 5.375 1 84.88 194 ILE B N 1
ATOM 3130 C CA . ILE B 1 194 ? -28.281 -6.121 4.875 1 84.88 194 ILE B CA 1
ATOM 3131 C C . ILE B 1 194 ? -29.781 -6.07 5.062 1 84.88 194 ILE B C 1
ATOM 3133 O O . ILE B 1 194 ? -30.328 -5.059 5.523 1 84.88 194 ILE B O 1
ATOM 3137 N N . ALA B 1 195 ? -30.406 -7.176 4.707 1 83.06 195 ALA B N 1
ATOM 3138 C CA . ALA B 1 195 ? -31.859 -7.242 4.84 1 83.06 195 ALA B CA 1
ATOM 3139 C C . ALA B 1 195 ? -32.281 -7.047 6.289 1 83.06 195 ALA B C 1
ATOM 3141 O O . ALA B 1 195 ? -33.25 -6.32 6.57 1 83.06 195 ALA B O 1
ATOM 3142 N N . LYS B 1 196 ? -31.641 -7.676 7.113 1 83.38 196 LYS B N 1
ATOM 3143 C CA . LYS B 1 196 ? -31.953 -7.57 8.539 1 83.38 196 LYS B CA 1
ATOM 3144 C C . LYS B 1 196 ? -31.75 -6.145 9.039 1 83.38 196 LYS B C 1
ATOM 3146 O O . LYS B 1 196 ? -32.562 -5.641 9.828 1 83.38 196 LYS B O 1
ATOM 3151 N N . ARG B 1 197 ? -30.781 -5.539 8.625 1 77.88 197 ARG B N 1
ATOM 3152 C CA . ARG B 1 197 ? -30.5 -4.172 9.039 1 77.88 197 ARG B CA 1
ATOM 3153 C C . ARG B 1 197 ? -31.531 -3.201 8.469 1 77.88 197 ARG B C 1
ATOM 3155 O O . ARG B 1 197 ? -31.906 -2.236 9.133 1 77.88 197 ARG B O 1
ATOM 3162 N N . LEU B 1 198 ? -31.969 -3.508 7.273 1 78.69 198 LEU B N 1
ATOM 3163 C CA . LEU B 1 198 ? -32.969 -2.678 6.625 1 78.69 198 LEU B CA 1
ATOM 3164 C C . LEU B 1 198 ? -34.344 -2.85 7.297 1 78.69 198 LEU B C 1
ATOM 3166 O O . LEU B 1 198 ? -35.125 -1.899 7.379 1 78.69 198 LEU B O 1
ATOM 3170 N N . SER B 1 199 ? -34.656 -4.094 7.746 1 75.44 199 SER B N 1
ATOM 3171 C CA . SER B 1 199 ? -35.938 -4.359 8.383 1 75.44 199 SER B CA 1
ATOM 3172 C C . SER B 1 199 ? -36 -3.729 9.766 1 75.44 199 SER B C 1
ATOM 3174 O O . SER B 1 199 ? -37.094 -3.318 10.211 1 75.44 199 SER B O 1
ATOM 3176 N N . LYS B 1 200 ? -35.062 -4.172 10.594 1 62.44 200 LYS B N 1
ATOM 3177 C CA . LYS B 1 200 ? -35.062 -3.672 11.961 1 62.44 200 LYS B CA 1
ATOM 3178 C C . LYS B 1 200 ? -35.125 -2.148 11.992 1 62.44 200 LYS B C 1
ATOM 3180 O O . LYS B 1 200 ? -35.469 -1.556 13.023 1 62.44 200 LYS B O 1
ATOM 3185 N N . GLY B 1 201 ? -35.562 -1.524 11.031 1 55.25 201 GLY B N 1
ATOM 3186 C CA . GLY B 1 201 ? -35.875 -0.104 11.055 1 55.25 201 GLY B CA 1
ATOM 3187 C C . GLY B 1 201 ? -34.781 0.75 10.406 1 55.25 201 GLY B C 1
ATOM 3188 O O . GLY B 1 201 ? -33.656 0.319 10.273 1 55.25 201 GLY B O 1
ATOM 3189 N N . PHE B 1 202 ? -34.906 2.096 9.984 1 46.56 202 PHE B N 1
ATOM 3190 C CA . PHE B 1 202 ? -34.5 3.16 9.078 1 46.56 202 PHE B CA 1
ATOM 3191 C C . PHE B 1 202 ? -33 3.424 9.234 1 46.56 202 PHE B C 1
ATOM 3193 O O . PHE B 1 202 ? -32.25 3.441 8.242 1 46.56 202 PHE B O 1
ATOM 3200 N N . GLY B 1 203 ? -32.625 4.543 9.961 1 49.16 203 GLY B N 1
ATOM 3201 C CA . GLY B 1 203 ? -31.797 5.699 9.664 1 49.16 203 GLY B CA 1
ATOM 3202 C C . GLY B 1 203 ? -30.312 5.41 9.781 1 49.16 203 GLY B C 1
ATOM 3203 O O . GLY B 1 203 ? -29.531 5.836 8.93 1 49.16 203 GLY B O 1
ATOM 3204 N N . THR B 1 204 ? -29.812 5.008 11.078 1 55.5 204 THR B N 1
ATOM 3205 C CA . THR B 1 204 ? -28.375 5.199 11.227 1 55.5 204 THR B CA 1
ATOM 3206 C C . THR B 1 204 ? -27.641 3.871 11.078 1 55.5 204 THR B C 1
ATOM 3208 O O . THR B 1 204 ? -27.984 2.883 11.727 1 55.5 204 THR B O 1
ATOM 3211 N N . LEU B 1 205 ? -27.094 3.465 10.055 1 60.31 205 LEU B N 1
ATOM 3212 C CA . LEU B 1 205 ? -26.172 2.35 9.812 1 60.31 205 LEU B CA 1
ATOM 3213 C C . LEU B 1 205 ? -24.969 2.416 10.742 1 60.31 205 LEU B C 1
ATOM 3215 O O . LEU B 1 205 ? -24 1.669 10.57 1 60.31 205 LEU B O 1
ATOM 3219 N N . ASP B 1 206 ? -25.094 3.344 11.734 1 61.34 206 ASP B N 1
ATOM 3220 C CA . ASP B 1 206 ? -24 3.443 12.703 1 61.34 206 ASP B CA 1
ATOM 3221 C C . ASP B 1 206 ? -24.141 2.387 13.797 1 61.34 206 ASP B C 1
ATOM 3223 O O . ASP B 1 206 ? -25.062 2.432 14.594 1 61.34 206 ASP B O 1
ATOM 3227 N N . THR B 1 207 ? -23.453 1.433 13.961 1 57.44 207 THR B N 1
ATOM 3228 C CA . THR B 1 207 ? -23.531 0.331 14.914 1 57.44 207 THR B CA 1
ATOM 3229 C C . THR B 1 207 ? -23.094 0.789 16.297 1 57.44 207 THR B C 1
ATOM 3231 O O . THR B 1 207 ? -23.438 0.148 17.297 1 57.44 207 THR B O 1
ATOM 3234 N N . GLY B 1 208 ? -22.266 1.894 16.391 1 54.09 208 GLY B N 1
ATOM 3235 C CA . GLY B 1 208 ? -21.812 2.402 17.672 1 54.09 208 GLY B CA 1
ATOM 3236 C C . GLY B 1 208 ? -22.938 3.045 18.469 1 54.09 208 GLY B C 1
ATOM 3237 O O . GLY B 1 208 ? -22.828 3.191 19.688 1 54.09 208 GLY B O 1
ATOM 3238 N N . LYS B 1 209 ? -23.938 3.66 17.859 1 51.41 209 LYS B N 1
ATOM 3239 C CA . LYS B 1 209 ? -24.984 4.395 18.562 1 51.41 209 LYS B CA 1
ATOM 3240 C C . LYS B 1 209 ? -25.922 3.445 19.281 1 51.41 209 LYS B C 1
ATOM 3242 O O . LYS B 1 209 ? -26.672 3.859 20.188 1 51.41 209 LYS B O 1
ATOM 3247 N N . HIS B 1 210 ? -26.047 2.311 19.016 1 48.28 210 HIS B N 1
ATOM 3248 C CA . HIS B 1 210 ? -27 1.424 19.672 1 48.28 210 HIS B CA 1
ATOM 3249 C C . HIS B 1 210 ? -26.656 1.225 21.141 1 48.28 210 HIS B C 1
ATOM 3251 O O . HIS B 1 210 ? -27.5 0.857 21.938 1 48.28 210 HIS B O 1
ATOM 3257 N N . THR B 1 211 ? -25.438 1.385 21.516 1 43.69 211 THR B N 1
ATOM 3258 C CA . THR B 1 211 ? -25.125 1.033 22.891 1 43.69 211 THR B CA 1
ATOM 3259 C C . THR B 1 211 ? -25.516 2.17 23.844 1 43.69 211 THR B C 1
ATOM 3261 O O . THR B 1 211 ? -25.484 2.006 25.062 1 43.69 211 THR B O 1
ATOM 3264 N N . LEU B 1 212 ? -25.766 3.336 23.312 1 40.25 212 LEU B N 1
ATOM 3265 C CA . LEU B 1 212 ? -26.016 4.395 24.281 1 40.25 212 LEU B CA 1
ATOM 3266 C C . LEU B 1 212 ? -27.438 4.277 24.844 1 40.25 212 LEU B C 1
ATOM 3268 O O . LEU B 1 212 ? -27.734 4.848 25.891 1 40.25 212 LEU B O 1
ATOM 3272 N N . LEU B 1 213 ? -28.375 3.766 24.172 1 40.62 213 LEU B N 1
ATOM 3273 C CA . LEU B 1 213 ? -29.703 3.883 24.766 1 40.62 213 LEU B CA 1
ATOM 3274 C C . LEU B 1 213 ? -29.844 2.924 25.938 1 40.62 213 LEU B C 1
ATOM 3276 O O . LEU B 1 213 ? -30.859 2.953 26.641 1 40.62 213 LEU B O 1
ATOM 3280 N N . LYS B 1 214 ? -29.156 1.794 25.984 1 42.31 214 LYS B N 1
ATOM 3281 C CA . LYS B 1 214 ? -29.562 0.884 27.062 1 42.31 214 LYS B CA 1
ATOM 3282 C C . LYS B 1 214 ? -28.859 1.224 28.375 1 42.31 214 LYS B C 1
ATOM 3284 O O . LYS B 1 214 ? -29.094 0.581 29.391 1 42.31 214 LYS B O 1
ATOM 3289 N N . GLY B 1 215 ? -27.844 2.047 28.344 1 33.44 215 GLY B N 1
ATOM 3290 C CA . GLY B 1 215 ? -27.453 2.316 29.719 1 33.44 215 GLY B CA 1
ATOM 3291 C C . GLY B 1 215 ? -28.281 3.422 30.359 1 33.44 215 GLY B C 1
ATOM 3292 O O . GLY B 1 215 ? -28.922 4.211 29.672 1 33.44 215 GLY B O 1
#

Foldseek 3Di:
DQLLVLLLVLLVVLLVLLLVLLPFFWLLVSLQSQLVSLLSLLVSLVSCCVNVVQVLSPVLSVLSNCLRNPVLSVLLVVLCVQQHTGTFDDFDDSVVLVVVLVVLLVVLLVVLVVPVPVLPPSCSNSLSSLRSQLVSLVVQLPTTFQQSSNLSSVSSNLSSVLSNLCSNPVNDSVSSVVSSVVSVVSSVVSVVSSVVVVVVDGYGSGNVPVVPPPD/DQLLVLLLVLLVVLLVLLLVLLPFFWLLVSLQSQLVNLLSLLVSLVSCCVNVVLVLSPVLSVLSNCLRNPVLSVLLVVLCVAQHIGTFDDFDDSVVLVVVLVVLLVVLLVVLVVPVPVLPPSCSNSLSSLRSQLVSLVVQLPTTFQQSSNLSSVSSNLSSVLSNLCSNPVNDSVSSVVSSVVSVVSSVVSVVVSVVVVPVDHHGSGNVVVVPPPD

pLDDT: mean 87.97, std 13.85, range [33.44, 98.56]

Nearest PDB structures (foldseek):
  8beh-assembly1_M  TM=3.546E-01  e=8.503E-01  Arabidopsis thaliana
  3iqc-assembly3_A  TM=3.186E-01  e=8.897E+00  Helicobacter pylori 26695
  8beh-assembly1_M  TM=3.834E-01  e=8.624E-01  Arabidopsis thaliana